Protein AF-A0AAE6JPS1-F1 (afdb_monomer_lite)

Secondary structure (DSSP, 8-state):
--PEEPTTGGGS---TTSPEEEEESTTTT-HHHHHHHHHHTT--TT---EEE-HHHHTT-SSEE-S-TT--EEEEEE-S---HHHHHHHHHHHHHH----EEEEE-TTS-EEEE-HHHHHHHHTT--------S------TTTHHHHHHHH--SEEEEETTTTEEEEEETTEEEEE-HHHHHHHHHHHHHHTT----HHHHHHHHHHHHHHSPBPPPP-TTEEE-SS-EEETTT--EE---GGG--S---SS----S----HHHHHHHHHHTTT-HHHHHHHHHHHHHHHTT-GGG---------TTSSHHHHHHHHHHHH-GGGEEE--GGGGG-HHHHGGGTT-SEEE-----S----THHHHHHHS-------HHHHHHHH---HHHHHT-BGGGEETTTTEEEE-GGGS-S-GGG---EEEEPPH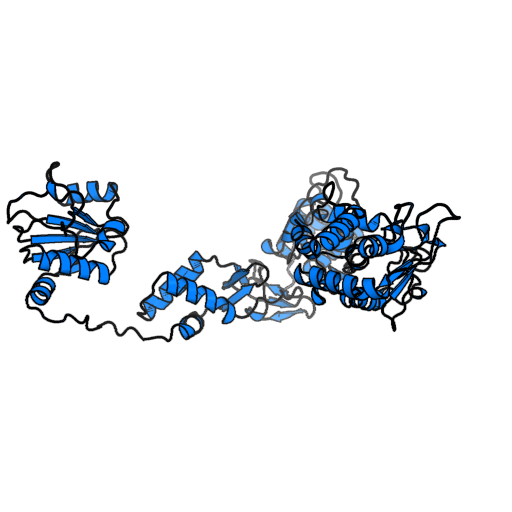HHHHHHHHHHHHHTTSSBTTB-SS-TTT-BPPTTHHHHHHIIIIITTT--HHHHHHHHHHHHHHTT--HHHHHHHTT-----TTTTTT-----HHHHHHHHHHHHHHHHHTT--HHHHHS--THHHHHHHHT--

Radius of gyration: 36.72 Å; chains: 1; bounding box: 72×90×92 Å

Organism: Haemophilus parahaemolyticus (NCBI:txid735)

Sequence (563 aa):
MSIQKAPFYEYQLKDPFDETFILAGTLAWNKLYHEMLSDCLSLDKTKKFIILGDEQLEKLPNLRIVRQEKRAAKVIQLGELSNIHISLICQSIATLSDVSTLVLLDDTLSIKENLSDYLKRIRDGQTIQFAEIEASVKFNEADVPKLFLEHSKEHYSYNKETKQFYCYEQAIWKPIDEYQLTSRLISFLKTVKAKYTKKQLDNYLSLLRYDVPLMQTSKRDLIGFSDIVIDRVTGEILEHSPDNWLFSVLPFPYQNKQQESPYFNRWLNFTCDNNENKKSVLLALLYMVLSNRYDWQLFIEITGEGATGKSVLTDICMQMVGLDNVISLNLNNLDNPKERYPIKDKLLIICPDQPSYKIIGSGLKAITGGDLIRVEPIFWSLLTAVRPAEVVSVEWSEIDWENCVWHIPKEKMKGRQNEKKPHTVPLCKQAIWVLEEMKKWNGTYPFVFAHSLRPDKEPMSSETVNNALKRNGYHGILTSHGIRSIIRTYLADIGIERNTAEKVLAHKIDDSLEATYNRHDYLKQRIPVMQRWGDYLEQCGLTHDKITHTKAHTILDCLNAFP

pLDDT: mean 79.1, std 15.32, range [32.72, 96.94]

InterPro domains:
  IPR002104 Integrase, catalytic domain [PF00589] (381-522)
  IPR002104 Integrase, catalytic domain [PS51898] (350-530)
  IPR011010 DNA breaking-rejoining enzyme, catalytic core [SSF56349] (378-530)
  IPR013762 Integrase-like, catalytic domain superfamily [G3DSA:1.10.443.10] (377-526)
  IPR014015 Helicase, superfamily 3, DNA virus [PS51206] (277-563)
  IPR014818 Bacteriophage/plasmid primase, P4, C-terminal [PF08706] (146-271)
  IPR014818 Bacteriophage/plasmid primase, P4, C-terminal [SM00885] (145-273)
  IPR027417 P-loop containing nucleoside triphosphate hydrolase [G3DSA:3.40.50.300] (254-376)
  IPR027417 P-loop containing nucleoside triphosphate hydrolase [SSF52540] (265-376)
  IPR050808 Phage Integrase [PTHR30629] (378-540)

Foldseek 3Di:
DPQAEFPCQVLDDLDQADEAEAEEDQCQPPVVLQVVVCVVVVPDPSDDHGGHH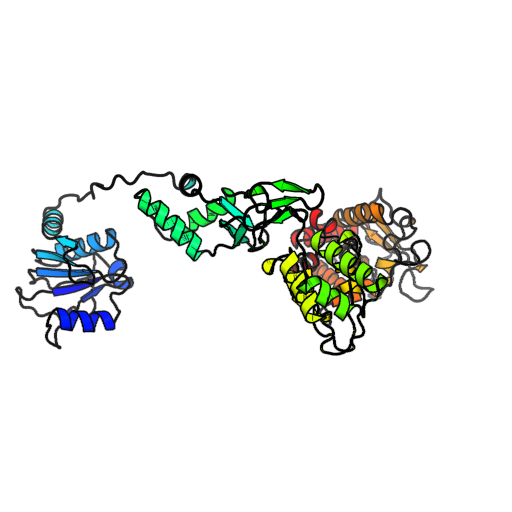PVNLVSFPSYQRHAASHAHYEYEYDYDDDPVSVLRPLLNCLVHHNHQWYFYAYSVRHTPDTCNVVSVCSNVVPPDDPPDPPPQPPDDLLCLLVVLCVPPPWAKAAEPVVRFIWICDLLATDTDDPVRVLVSSVVVCVVSVHDDDPVSSVVSVVSNNVVHHHQDAAPLQWAAASAWIARLVPRDTHHRDVVNNHHDHQPHDDDPDDDDDPVVVVLLCQLQVNDPVSSVVLVVVLSCLLRLVLVVLDDDDDDDDPPSCPVVSVVSSCNSRDVQLEDEDALVLLLALVSCPSNPNHSYYHHPDYDPDPRPVPSSCVRRVVDAPQLALLQVCLLQVEALQQSQAFFPVQADPVQQKGKACQVSDDDDNVPGDIAITHGAPLNVLLQVLLCVPLVVEGTSAADPVCRNPDTHDSCRNQVLCVSLVCVVNDGSNNSSVLQLVVCVVVPPDPVLSCLSNVHQDPPPVVNVPPPDSCPVVNNVVSNVSVVLLVVLQSDSVCSNPPDSCRVVSSVVPRD

Structure (mmCIF, N/CA/C/O backbone):
data_AF-A0AAE6JPS1-F1
#
_entry.id   AF-A0AAE6JPS1-F1
#
loop_
_atom_site.group_PDB
_atom_site.id
_atom_site.type_symbol
_atom_site.label_atom_id
_atom_site.label_alt_id
_atom_site.label_comp_id
_atom_site.label_asym_id
_atom_site.label_entity_id
_atom_site.label_seq_id
_atom_site.pdbx_PDB_ins_code
_atom_site.Cartn_x
_atom_site.Cartn_y
_atom_site.Cartn_z
_atom_site.occupancy
_atom_site.B_iso_or_equiv
_atom_site.auth_seq_id
_atom_site.auth_comp_id
_atom_site.auth_asym_id
_atom_site.auth_atom_id
_atom_site.pdbx_PDB_model_num
ATOM 1 N N . MET A 1 1 ? -22.493 -5.146 53.911 1.00 45.94 1 MET A N 1
ATOM 2 C CA . MET A 1 1 ? -21.142 -4.931 53.343 1.00 45.94 1 MET A CA 1
ATOM 3 C C . MET A 1 1 ? -20.560 -3.671 53.961 1.00 45.94 1 MET A C 1
ATOM 5 O O . MET A 1 1 ? -21.296 -2.706 54.113 1.00 45.94 1 MET A O 1
ATOM 9 N N . SER A 1 2 ? -19.288 -3.685 54.366 1.00 60.78 2 SER A N 1
ATOM 10 C CA . SER A 1 2 ? -18.596 -2.471 54.821 1.00 60.78 2 SER A CA 1
ATOM 11 C C . SER A 1 2 ? -18.518 -1.484 53.652 1.00 60.78 2 SER A C 1
ATOM 13 O O . SER A 1 2 ? -17.919 -1.811 52.629 1.00 60.78 2 SER A O 1
ATOM 15 N N . ILE A 1 3 ? -19.175 -0.326 53.759 1.00 76.81 3 ILE A N 1
ATOM 16 C CA . ILE A 1 3 ? -19.115 0.713 52.722 1.00 76.81 3 ILE A CA 1
ATOM 17 C C . ILE A 1 3 ? -17.704 1.307 52.739 1.00 76.81 3 ILE A C 1
ATOM 19 O O . ILE A 1 3 ? -17.244 1.790 53.778 1.00 76.81 3 ILE A O 1
ATOM 23 N N . GLN A 1 4 ? -17.016 1.259 51.597 1.00 87.25 4 GLN A N 1
ATOM 24 C CA . GLN A 1 4 ? -15.657 1.781 51.463 1.00 87.25 4 GLN A CA 1
ATOM 25 C C . GLN A 1 4 ? -15.647 3.312 51.579 1.00 87.25 4 GLN A C 1
ATOM 27 O O . GLN A 1 4 ? -16.636 3.981 51.278 1.00 87.25 4 GLN A O 1
ATOM 32 N N . LYS A 1 5 ? -14.526 3.878 52.032 1.00 91.19 5 LYS A N 1
ATOM 33 C CA . LYS A 1 5 ? -14.333 5.329 52.176 1.00 91.19 5 LYS A CA 1
ATOM 34 C C . LYS A 1 5 ? -13.462 5.849 51.037 1.00 91.19 5 LYS A C 1
ATOM 36 O O . LYS A 1 5 ? -12.501 5.184 50.655 1.00 91.19 5 LYS A O 1
ATOM 41 N N . ALA A 1 6 ? -13.800 7.023 50.509 1.00 91.50 6 ALA A N 1
ATOM 42 C CA . ALA A 1 6 ? -13.014 7.680 49.474 1.00 91.50 6 ALA A CA 1
ATOM 43 C C . ALA A 1 6 ? -11.614 8.075 49.994 1.00 91.50 6 ALA A C 1
ATOM 45 O O . ALA A 1 6 ? -11.424 8.247 51.207 1.00 91.50 6 ALA A O 1
ATOM 46 N N . PRO A 1 7 ? -10.624 8.249 49.099 1.00 91.50 7 PRO A N 1
ATOM 47 C CA . PRO A 1 7 ? -9.325 8.799 49.461 1.00 91.50 7 PRO A CA 1
ATOM 48 C C . PRO A 1 7 ? -9.466 10.101 50.254 1.00 91.50 7 PRO A C 1
ATOM 50 O O . PRO A 1 7 ? -10.277 10.964 49.924 1.00 91.50 7 PRO A O 1
ATOM 53 N N . PHE A 1 8 ? -8.671 10.219 51.316 1.00 90.62 8 PHE A N 1
ATOM 54 C CA . PHE A 1 8 ? -8.642 11.367 52.228 1.00 90.62 8 PHE A CA 1
ATOM 55 C C . PHE A 1 8 ? -9.935 11.654 53.013 1.00 90.62 8 PHE A C 1
ATOM 57 O O . PHE A 1 8 ? -10.022 12.670 53.704 1.00 90.62 8 PHE A O 1
ATOM 64 N N . TYR A 1 9 ? -10.901 10.730 53.006 1.00 90.31 9 TYR A N 1
ATOM 65 C CA . TYR A 1 9 ? -12.128 10.840 53.800 1.00 90.31 9 TYR A CA 1
ATOM 66 C C . TYR A 1 9 ? -11.861 11.028 55.298 1.00 90.31 9 TYR A C 1
ATOM 68 O O . TYR A 1 9 ? -12.497 11.855 55.950 1.00 90.31 9 TYR A O 1
ATOM 76 N N . GLU A 1 10 ? -10.894 10.298 55.863 1.00 86.81 10 GLU A N 1
ATOM 77 C CA . GLU A 1 10 ? -10.603 10.399 57.300 1.00 86.81 10 GLU A CA 1
ATOM 78 C C . GLU A 1 10 ? -10.023 11.751 57.712 1.00 86.81 10 GLU A C 1
ATOM 80 O O . GLU A 1 10 ? -10.207 12.161 58.856 1.00 86.81 10 GLU A O 1
ATOM 85 N N . TYR A 1 11 ? -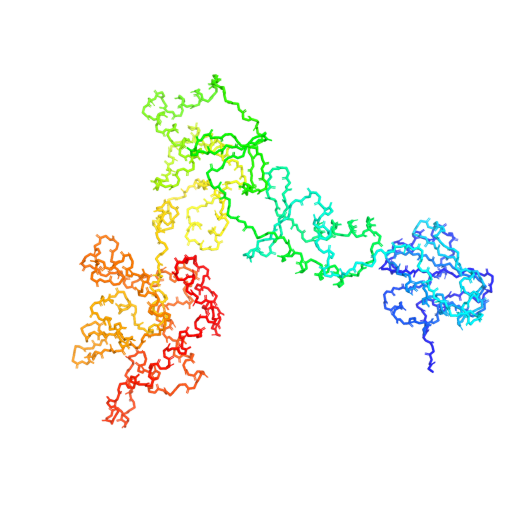9.410 12.467 56.768 1.00 85.56 11 TYR A N 1
ATOM 86 C CA . TYR A 1 11 ? -8.813 13.783 56.986 1.00 85.56 11 TYR A CA 1
ATOM 87 C C . TYR A 1 11 ? -9.847 14.918 56.950 1.00 85.56 11 TYR A C 1
ATOM 89 O O . TYR A 1 11 ? -9.502 16.056 57.254 1.00 85.56 11 TYR A O 1
ATOM 97 N N . GLN A 1 12 ? -11.111 14.635 56.605 1.00 87.75 12 GLN A N 1
ATOM 98 C CA . GLN A 1 12 ? -12.176 15.636 56.674 1.00 87.75 12 GLN A CA 1
ATOM 99 C C . GLN A 1 12 ? -12.542 15.934 58.129 1.00 87.75 12 GLN A C 1
ATOM 101 O O . GLN A 1 12 ? -12.731 15.008 58.927 1.00 87.75 12 GLN A O 1
ATOM 106 N N . LEU A 1 13 ? -12.707 17.216 58.459 1.00 83.88 13 LEU A N 1
ATOM 107 C CA . LEU A 1 13 ? -13.174 17.654 59.774 1.00 83.88 13 LEU A CA 1
ATOM 108 C C . LEU A 1 13 ? -14.601 17.162 60.041 1.00 83.88 13 LEU A C 1
ATOM 110 O O . LEU A 1 13 ? -15.398 16.998 59.120 1.00 83.88 13 LEU A O 1
ATOM 114 N N . LYS A 1 14 ? -14.939 16.945 61.315 1.00 83.44 14 LYS A N 1
ATOM 115 C CA . LYS A 1 14 ? -16.296 16.543 61.730 1.00 83.44 14 LYS A CA 1
ATOM 116 C C . LYS A 1 14 ? -17.272 17.716 61.863 1.00 83.44 14 LYS A C 1
ATOM 118 O O . LYS A 1 14 ? -18.458 17.472 62.034 1.00 83.44 14 LYS A O 1
ATOM 123 N N . ASP A 1 15 ? -16.787 18.958 61.803 1.00 84.31 15 ASP A N 1
ATOM 124 C CA . ASP A 1 15 ? -17.627 20.155 61.915 1.00 84.31 15 ASP A CA 1
ATOM 125 C C . ASP A 1 15 ? -18.685 20.182 60.786 1.00 84.31 15 ASP A C 1
ATOM 127 O O . ASP A 1 15 ? -18.293 20.174 59.610 1.00 84.31 15 ASP A O 1
ATOM 131 N N . PRO A 1 16 ? -19.996 20.203 61.109 1.00 81.19 16 PRO A N 1
ATOM 132 C CA . PRO A 1 16 ? -21.090 20.252 60.137 1.00 81.19 16 PRO A CA 1
ATOM 133 C C . PRO A 1 16 ? -21.062 21.444 59.176 1.00 81.19 16 PRO A C 1
ATOM 135 O O . PRO A 1 16 ? -21.596 21.336 58.067 1.00 81.19 16 PRO A O 1
ATOM 138 N N . PHE A 1 17 ? -20.482 22.570 59.605 1.00 79.88 17 PHE A N 1
ATOM 139 C CA . PHE A 1 17 ? -20.462 23.829 58.853 1.00 79.88 17 PHE A CA 1
ATOM 140 C C . PHE A 1 17 ? -19.215 23.994 57.981 1.00 79.88 17 PHE A C 1
ATOM 142 O O . PHE A 1 17 ? -19.187 24.857 57.108 1.00 79.88 17 PHE A O 1
ATOM 149 N N . ASP A 1 18 ? -18.202 23.152 58.178 1.00 83.88 18 ASP A N 1
ATOM 150 C CA . ASP A 1 18 ? -17.000 23.159 57.353 1.00 83.88 18 ASP A CA 1
ATOM 151 C C . ASP A 1 18 ? -17.274 22.522 55.976 1.00 83.88 18 ASP A C 1
ATOM 153 O O . ASP A 1 18 ? -17.757 21.390 55.878 1.00 83.88 18 ASP A O 1
ATOM 157 N N . GLU A 1 19 ? -16.947 23.241 54.903 1.00 82.19 19 GLU A N 1
ATOM 158 C CA . GLU A 1 19 ? -17.217 22.808 53.529 1.00 82.19 19 GLU A CA 1
ATOM 159 C C . GLU A 1 19 ? -16.304 21.649 53.105 1.00 82.19 19 GLU A C 1
ATOM 161 O O . GLU A 1 19 ? -15.078 21.729 53.231 1.00 82.19 19 GLU A O 1
ATOM 166 N N . THR A 1 20 ? -16.893 20.584 52.549 1.00 90.69 20 THR A N 1
ATOM 167 C CA . THR A 1 20 ? -16.130 19.467 51.962 1.00 90.69 20 THR A CA 1
ATOM 168 C C . THR A 1 20 ? -15.874 19.722 50.480 1.00 90.69 20 THR A C 1
ATOM 170 O O . THR A 1 20 ? -16.822 19.886 49.712 1.00 90.69 20 THR A O 1
ATOM 173 N N . PHE A 1 21 ? -14.607 19.709 50.068 1.00 93.00 21 PHE A N 1
ATOM 174 C CA . PHE A 1 21 ? -14.212 19.874 48.669 1.00 93.00 21 PHE A CA 1
ATOM 175 C C . PHE A 1 21 ? -13.863 18.523 48.043 1.00 93.00 21 PHE A C 1
ATOM 177 O O . PHE A 1 21 ? -13.052 17.763 48.580 1.00 93.00 21 PHE A O 1
ATOM 184 N N . ILE A 1 22 ? -14.479 18.237 46.899 1.00 95.75 22 ILE A N 1
ATOM 185 C CA . ILE A 1 22 ? -14.354 16.982 46.163 1.00 95.75 22 ILE A CA 1
ATOM 186 C C . ILE A 1 22 ? -13.792 17.302 44.781 1.00 95.75 22 ILE A C 1
ATOM 188 O O . ILE A 1 22 ? -14.417 18.037 44.029 1.00 95.75 22 ILE A O 1
ATOM 192 N N . LEU A 1 23 ? -12.642 16.740 44.428 1.00 96.12 23 LEU A N 1
ATOM 193 C CA . LEU A 1 23 ? -12.080 16.823 43.081 1.00 96.12 23 LEU A CA 1
ATOM 194 C C . LEU A 1 23 ? -12.530 15.598 42.291 1.00 96.12 23 LEU A C 1
ATOM 196 O O . LEU A 1 23 ? -12.282 14.473 42.728 1.00 96.12 23 LEU A O 1
ATOM 200 N N . ALA A 1 24 ? -13.186 15.801 41.151 1.00 91.69 24 ALA A N 1
ATOM 201 C CA . ALA A 1 24 ? -13.742 14.713 40.351 1.00 91.69 24 ALA A CA 1
ATOM 202 C C . ALA A 1 24 ? -13.441 14.884 38.857 1.00 91.69 24 ALA A C 1
ATOM 204 O O . ALA A 1 24 ? -13.602 15.973 38.310 1.00 91.69 24 ALA A O 1
ATOM 205 N N . GLY A 1 25 ? -13.043 13.796 38.197 1.00 87.75 25 GLY A N 1
ATOM 206 C CA . GLY A 1 25 ? -12.759 13.760 36.758 1.00 87.75 25 GLY A CA 1
ATOM 207 C C . GLY A 1 25 ? -11.381 13.189 36.423 1.00 87.75 25 GLY A C 1
ATOM 208 O O . GLY A 1 25 ? -10.614 12.816 37.314 1.00 87.75 25 GLY A O 1
ATOM 209 N N . THR A 1 26 ? -11.059 13.122 35.130 1.00 85.06 26 THR A N 1
ATOM 210 C CA . THR A 1 26 ? -9.831 12.474 34.624 1.00 85.06 26 THR A CA 1
ATOM 211 C C . THR A 1 26 ? -8.534 13.080 35.171 1.00 85.06 26 THR A C 1
ATOM 213 O O . THR A 1 26 ? -7.508 12.404 35.230 1.00 85.06 26 THR A O 1
ATOM 216 N N . LEU A 1 27 ? -8.565 14.338 35.622 1.00 88.50 27 LEU A N 1
ATOM 217 C CA . LEU A 1 27 ? -7.414 15.036 36.201 1.00 88.50 27 LEU A CA 1
ATOM 218 C C . LEU A 1 27 ? -7.485 15.161 37.731 1.00 88.50 27 LEU A C 1
ATOM 220 O O . LEU A 1 27 ? -6.661 15.856 38.325 1.00 88.50 27 LEU A O 1
ATOM 224 N N . ALA A 1 28 ? -8.412 14.468 38.402 1.00 90.00 28 ALA A N 1
ATOM 225 C CA . ALA A 1 28 ? -8.626 14.594 39.846 1.00 90.00 28 ALA A CA 1
ATOM 226 C C . ALA A 1 28 ? -7.395 14.243 40.702 1.00 90.00 28 ALA A C 1
ATOM 228 O O . ALA A 1 28 ? -7.261 14.761 41.807 1.00 90.00 28 ALA A O 1
ATOM 229 N N . TRP A 1 29 ? -6.473 13.407 40.209 1.00 90.62 29 TRP A N 1
ATOM 230 C CA . TRP A 1 29 ? -5.228 13.036 40.904 1.00 90.62 29 TRP A CA 1
ATOM 231 C C . TRP A 1 29 ? -4.037 13.967 40.612 1.00 90.62 29 TRP A C 1
ATOM 233 O O . TRP A 1 29 ? -2.948 13.763 41.154 1.00 90.62 29 TRP A O 1
ATOM 243 N N . ASN A 1 30 ? -4.208 14.984 39.763 1.00 89.62 30 ASN A N 1
ATOM 244 C CA . ASN A 1 30 ? -3.116 15.862 39.360 1.00 89.62 30 ASN A CA 1
ATOM 245 C C . ASN A 1 30 ? -2.729 16.841 40.485 1.00 89.62 30 ASN A C 1
ATOM 247 O O . ASN A 1 30 ? -3.489 17.739 40.843 1.00 89.62 30 ASN A O 1
ATOM 251 N N . LYS A 1 31 ? -1.501 16.689 40.996 1.00 87.06 31 LYS A N 1
ATOM 252 C CA . LYS A 1 31 ? -0.963 17.468 42.123 1.00 87.06 31 LYS A CA 1
ATOM 253 C C . LYS A 1 31 ? -0.882 18.973 41.858 1.00 87.06 31 LYS A C 1
ATOM 255 O O . LYS A 1 31 ? -1.088 19.741 42.790 1.00 87.06 31 LYS A O 1
ATOM 260 N N . LEU A 1 32 ? -0.627 19.392 40.615 1.00 84.62 32 LEU A N 1
ATOM 261 C CA . LEU A 1 32 ? -0.505 20.813 40.272 1.00 84.62 32 LEU A CA 1
ATOM 262 C C . LEU A 1 32 ? -1.833 21.546 40.505 1.00 84.62 32 LEU A C 1
ATOM 264 O O . LEU A 1 32 ? -1.859 22.612 41.111 1.00 84.62 32 LEU A O 1
ATOM 268 N N . TYR A 1 33 ? -2.948 20.926 40.104 1.00 85.12 33 TYR A N 1
ATOM 269 C CA . TYR A 1 33 ? -4.281 21.470 40.368 1.00 85.12 33 TYR A CA 1
ATOM 270 C C . TYR A 1 33 ? -4.609 21.492 41.862 1.00 85.12 33 TYR A C 1
ATOM 272 O O . TYR A 1 33 ? -5.302 22.395 42.315 1.00 85.12 33 TYR A O 1
ATOM 280 N N . HIS A 1 34 ? -4.111 20.538 42.654 1.00 88.88 34 HIS A N 1
ATOM 281 C CA . HIS A 1 34 ? -4.352 20.536 44.103 1.00 88.88 34 HIS A CA 1
ATOM 282 C C . HIS A 1 34 ? -3.669 21.711 44.792 1.00 88.88 34 HIS A C 1
ATOM 284 O O . HIS A 1 34 ? -4.266 22.315 45.680 1.00 88.88 34 HIS A O 1
ATOM 290 N N . GLU A 1 35 ? -2.432 22.018 44.399 1.00 84.88 35 GLU A N 1
ATOM 291 C CA . GLU A 1 35 ? -1.675 23.159 44.924 1.00 84.88 35 GLU A CA 1
ATOM 292 C C . GLU A 1 35 ? -2.354 24.475 44.534 1.00 84.88 35 GLU A C 1
ATOM 294 O O . GLU A 1 35 ? -2.730 25.246 45.415 1.00 84.88 35 GLU A O 1
ATOM 299 N N . MET A 1 36 ? -2.652 24.661 43.243 1.00 86.00 36 MET A N 1
ATOM 300 C CA . MET A 1 36 ? -3.354 25.848 42.746 1.00 86.00 36 MET A CA 1
ATOM 301 C C . MET A 1 36 ? -4.713 26.062 43.428 1.00 86.00 36 MET A C 1
ATOM 303 O O . MET A 1 36 ? -5.019 27.167 43.867 1.00 86.00 36 MET A O 1
ATOM 307 N N . LEU A 1 37 ? -5.534 25.014 43.554 1.00 87.75 37 LEU A N 1
ATOM 308 C CA . LEU A 1 37 ? -6.853 25.131 44.178 1.00 87.75 37 LEU A CA 1
ATOM 309 C C . LEU A 1 37 ? -6.766 25.368 45.686 1.00 87.75 37 LEU A C 1
ATOM 311 O O . LEU A 1 37 ? -7.611 26.077 46.227 1.00 87.75 37 LEU A O 1
ATOM 315 N N . SER A 1 38 ? -5.765 24.799 46.367 1.00 86.31 38 SER A N 1
ATOM 316 C CA . SER A 1 38 ? -5.533 25.072 47.794 1.00 86.31 38 SER A CA 1
ATOM 317 C C . SER A 1 38 ? -5.220 26.548 48.026 1.00 86.31 38 SER A C 1
ATOM 319 O O . SER A 1 38 ? -5.774 27.139 48.953 1.00 86.31 38 SER A O 1
ATOM 321 N N . ASP A 1 39 ? -4.403 27.141 47.151 1.00 83.94 39 ASP A N 1
ATOM 322 C CA . ASP A 1 39 ? -4.053 28.561 47.196 1.00 83.94 39 ASP A CA 1
ATOM 323 C C . ASP A 1 39 ? -5.268 29.446 46.866 1.00 83.94 39 ASP A C 1
ATOM 325 O O . ASP A 1 39 ? -5.604 30.349 47.634 1.00 83.94 39 ASP A O 1
ATOM 329 N N . CYS A 1 40 ? -5.995 29.150 45.780 1.00 83.38 40 CYS A N 1
ATOM 330 C CA . CYS A 1 40 ? -7.189 29.906 45.380 1.00 83.38 40 CYS A CA 1
ATOM 331 C C . CYS A 1 40 ? -8.308 29.870 46.432 1.00 83.38 40 CYS A C 1
ATOM 333 O O . CYS A 1 40 ? -9.006 30.863 46.623 1.00 83.38 40 CYS A O 1
ATOM 335 N N . LEU A 1 41 ? -8.484 28.739 47.118 1.00 83.81 41 LEU A N 1
ATOM 336 C CA . LEU A 1 41 ? -9.489 28.572 48.171 1.00 83.81 41 LEU A CA 1
ATOM 337 C C . LEU A 1 41 ? -8.978 28.987 49.560 1.00 83.81 41 LEU A C 1
ATOM 339 O O . LEU A 1 41 ? -9.741 28.910 50.522 1.00 83.81 41 LEU A O 1
ATOM 343 N N . SER A 1 42 ? -7.715 29.422 49.673 1.00 82.62 42 SER A N 1
ATOM 344 C CA . SER A 1 42 ? -7.065 29.797 50.938 1.00 82.62 42 SER A CA 1
ATOM 345 C C . SER A 1 42 ? -7.218 28.725 52.027 1.00 82.62 42 SER A C 1
ATOM 347 O O . SER A 1 42 ? -7.538 29.026 53.177 1.00 82.62 42 SER A O 1
ATOM 349 N N . LEU A 1 43 ? -7.042 27.451 51.657 1.00 81.31 43 LEU A N 1
ATOM 350 C CA . LEU A 1 43 ? -7.221 26.328 52.579 1.00 81.31 43 LEU A CA 1
ATOM 351 C C . LEU A 1 43 ? -6.004 26.156 53.495 1.00 81.31 43 LEU A C 1
ATOM 353 O O . LEU A 1 43 ? -4.857 26.204 53.051 1.00 81.31 43 LEU A O 1
ATOM 357 N N . ASP A 1 44 ? -6.252 25.856 54.772 1.00 74.50 44 ASP A N 1
ATOM 358 C CA . ASP A 1 44 ? -5.193 25.458 55.699 1.00 74.50 44 ASP A CA 1
ATOM 359 C C . ASP A 1 44 ? -4.461 24.205 55.195 1.00 74.50 44 ASP A C 1
ATOM 361 O O . ASP A 1 44 ? -5.080 23.253 54.714 1.00 74.50 44 ASP A O 1
ATOM 365 N N . LYS A 1 45 ? -3.135 24.146 55.392 1.00 66.38 45 LYS A N 1
ATOM 366 C CA . LYS A 1 45 ? -2.262 23.044 54.917 1.00 66.38 45 LYS A CA 1
ATOM 367 C C . LYS A 1 45 ? -2.665 21.645 55.413 1.00 66.38 45 LYS A C 1
ATOM 369 O O . LYS A 1 45 ? -2.179 20.635 54.899 1.00 66.38 45 LYS A O 1
ATOM 374 N N . THR A 1 46 ? -3.514 21.576 56.432 1.00 68.25 46 THR A N 1
ATOM 375 C CA . THR A 1 46 ? -4.041 20.343 57.024 1.00 68.25 46 THR A CA 1
ATOM 376 C C . THR A 1 46 ? -5.289 19.820 56.309 1.00 68.25 46 THR A C 1
ATOM 378 O O . THR A 1 46 ? -5.580 18.627 56.414 1.00 68.25 46 THR A O 1
ATOM 381 N N . LYS A 1 47 ? -6.008 20.663 55.557 1.00 77.62 47 LYS A N 1
ATOM 382 C CA . LYS A 1 47 ? -7.236 20.284 54.857 1.00 77.62 47 LYS A CA 1
ATOM 383 C C . LYS A 1 47 ? -6.897 19.586 53.540 1.00 77.62 47 LYS A C 1
ATOM 385 O O . LYS A 1 47 ? -6.102 20.070 52.740 1.00 77.62 47 LYS A O 1
ATOM 390 N N . LYS A 1 48 ? -7.472 18.401 53.328 1.00 87.06 48 LYS A N 1
ATOM 391 C CA . LYS A 1 48 ? -7.260 17.586 52.121 1.00 87.06 48 LYS A CA 1
ATOM 392 C C . LYS A 1 48 ? -8.529 17.537 51.287 1.00 87.06 48 LYS A C 1
ATOM 394 O O . LYS A 1 48 ? -9.622 17.461 51.840 1.00 87.06 48 LYS A O 1
ATOM 399 N N . PHE A 1 49 ? -8.378 17.530 49.969 1.00 92.50 49 PHE A N 1
ATOM 400 C CA . PHE A 1 49 ? -9.485 17.266 49.059 1.00 92.50 49 PHE A CA 1
ATOM 401 C C . PHE A 1 49 ? -9.876 15.790 49.087 1.00 92.50 49 PHE A C 1
ATOM 403 O O . PHE A 1 49 ? -9.012 14.916 49.179 1.00 92.50 49 PHE A O 1
ATOM 410 N N . ILE A 1 50 ? -11.169 15.512 48.942 1.00 95.06 50 ILE A N 1
ATOM 411 C CA . ILE A 1 50 ? -11.622 14.177 48.552 1.00 95.06 50 ILE A CA 1
ATOM 412 C C . ILE A 1 50 ? -11.348 14.004 47.065 1.00 95.06 50 ILE A C 1
ATOM 414 O O . ILE A 1 50 ? -11.678 14.889 46.281 1.00 95.06 50 ILE A O 1
ATOM 418 N N . ILE A 1 51 ? -10.765 12.876 46.671 1.00 94.50 51 ILE A N 1
ATOM 419 C CA . ILE A 1 51 ? -10.393 12.635 45.274 1.00 94.50 51 ILE A CA 1
ATOM 420 C C . ILE A 1 51 ? -11.244 11.519 44.685 1.00 94.50 51 ILE A C 1
ATOM 422 O O . ILE A 1 51 ? -11.284 10.410 45.222 1.00 94.50 51 ILE A O 1
ATOM 426 N N . LEU A 1 52 ? -11.888 11.822 43.561 1.00 93.75 52 LEU A N 1
ATOM 427 C CA . LEU A 1 52 ? -12.674 10.901 42.753 1.00 93.75 52 LEU A CA 1
ATOM 428 C C . LEU A 1 52 ? -12.093 10.821 41.333 1.00 93.75 52 LEU A C 1
ATOM 430 O O . LEU A 1 52 ? -12.571 11.487 40.414 1.00 93.75 52 LEU A O 1
ATOM 434 N N . GLY A 1 53 ? -11.041 10.016 41.168 1.00 87.38 53 GLY A N 1
ATOM 435 C CA . GLY A 1 53 ? -10.566 9.604 39.844 1.00 87.38 53 GLY A CA 1
ATOM 436 C C . GLY A 1 53 ? -11.371 8.421 39.301 1.00 87.38 53 GLY A C 1
ATOM 437 O O . GLY A 1 53 ? -12.290 7.938 39.964 1.00 87.38 53 GLY A O 1
ATOM 438 N N . ASP A 1 54 ? -10.993 7.923 38.125 1.00 85.88 54 ASP A N 1
ATOM 439 C CA . ASP A 1 54 ? -11.732 6.876 37.399 1.00 85.88 54 ASP A CA 1
ATOM 440 C C . ASP A 1 54 ? -12.069 5.656 38.279 1.00 85.88 54 ASP A C 1
ATOM 442 O O . ASP A 1 54 ? -13.231 5.271 38.399 1.00 85.88 54 ASP A O 1
ATOM 446 N N . GLU A 1 55 ? -11.088 5.132 39.023 1.00 83.19 55 GLU A N 1
ATOM 447 C CA . GLU A 1 55 ? -11.273 3.971 39.910 1.00 83.19 55 GLU A CA 1
ATOM 448 C C . GLU A 1 55 ? -12.253 4.237 41.074 1.00 83.19 55 GLU A C 1
ATOM 450 O O . GLU A 1 55 ? -12.901 3.326 41.588 1.00 83.19 55 GLU A O 1
ATOM 455 N N . GLN A 1 56 ? -12.352 5.482 41.548 1.00 88.50 56 GLN A N 1
ATOM 456 C CA . GLN A 1 56 ? -13.280 5.850 42.621 1.00 88.50 56 GLN A CA 1
ATOM 457 C C . GLN A 1 56 ? -14.686 6.108 42.079 1.00 88.50 56 GLN A C 1
ATOM 459 O O . GLN A 1 56 ? -15.660 5.784 42.758 1.00 88.50 56 GLN A O 1
ATOM 464 N N . LEU A 1 57 ? -14.791 6.665 40.869 1.00 83.31 57 LEU A N 1
ATOM 465 C CA . LEU A 1 57 ? -16.064 6.922 40.200 1.00 83.31 57 LEU A CA 1
ATOM 466 C C . LEU A 1 57 ? -16.805 5.616 39.883 1.00 83.31 57 LEU A C 1
ATOM 468 O O . LEU A 1 57 ? -18.015 5.550 40.089 1.00 83.31 57 LEU A O 1
ATOM 472 N N . GLU A 1 58 ? -16.088 4.555 39.505 1.00 82.12 58 GLU A N 1
ATOM 473 C CA . GLU A 1 58 ? -16.660 3.214 39.291 1.00 82.12 58 GLU A CA 1
ATOM 474 C C . GLU A 1 58 ? -17.237 2.577 40.566 1.00 82.12 58 GLU A C 1
ATOM 476 O O . GLU A 1 58 ? -18.132 1.735 40.503 1.00 82.12 58 GLU A O 1
ATOM 481 N N . LYS A 1 59 ? -16.747 2.979 41.746 1.00 80.44 59 LYS A N 1
ATOM 482 C CA . LYS A 1 59 ? -17.195 2.443 43.045 1.00 80.44 59 LYS A CA 1
ATOM 483 C C . LYS A 1 59 ? -18.448 3.142 43.576 1.00 80.44 59 LYS A C 1
ATOM 485 O O . LYS A 1 59 ? -18.971 2.757 44.627 1.00 80.44 59 LYS A O 1
ATOM 490 N N . LEU A 1 60 ? -18.942 4.165 42.880 1.00 81.12 60 LEU A N 1
ATOM 491 C CA . LEU A 1 60 ? -20.175 4.858 43.232 1.00 81.12 60 LEU A CA 1
ATOM 492 C C . LEU A 1 60 ? -21.417 4.056 42.805 1.00 81.12 60 LEU A C 1
ATOM 494 O O . LEU A 1 60 ? -21.370 3.314 41.830 1.00 81.12 60 LEU A O 1
ATOM 498 N N . PRO A 1 61 ? -22.542 4.167 43.536 1.00 77.62 61 PRO A N 1
ATOM 499 C CA . PRO A 1 61 ? -22.778 5.051 44.683 1.00 77.62 61 PRO A CA 1
ATOM 500 C C . PRO A 1 61 ? -22.271 4.482 46.023 1.00 77.62 61 PRO A C 1
ATOM 502 O O . PRO A 1 61 ? -22.370 5.143 47.053 1.00 77.62 61 PRO A O 1
ATOM 505 N N . ASN A 1 62 ? -21.689 3.279 46.026 1.00 82.12 62 ASN A N 1
ATOM 506 C CA . ASN A 1 62 ? -21.301 2.520 47.223 1.00 82.12 62 ASN A CA 1
ATOM 507 C C . ASN A 1 62 ? -19.948 2.944 47.837 1.00 82.12 62 ASN A C 1
ATOM 509 O O . ASN A 1 62 ? -19.227 2.123 48.411 1.00 82.12 62 ASN A O 1
ATOM 513 N N . LEU A 1 63 ? -19.613 4.232 47.755 1.00 86.88 63 LEU A N 1
ATOM 514 C CA . LEU A 1 63 ? -18.396 4.828 48.304 1.00 86.88 63 LEU A CA 1
ATOM 515 C C . LEU A 1 63 ? -18.777 6.034 49.165 1.00 86.88 63 LEU A C 1
ATOM 517 O O . LEU A 1 63 ? -19.501 6.912 48.704 1.00 86.88 63 LEU A O 1
ATOM 521 N N . ARG A 1 64 ? -18.283 6.109 50.405 1.00 89.06 64 ARG A N 1
ATOM 522 C CA . ARG A 1 64 ? -18.469 7.282 51.274 1.00 89.06 64 ARG A CA 1
ATOM 523 C C . ARG A 1 64 ? -17.519 8.396 50.859 1.00 89.06 64 ARG A C 1
ATOM 525 O O . ARG A 1 64 ? -16.315 8.297 51.097 1.00 89.06 64 ARG A O 1
ATOM 532 N N . ILE A 1 65 ? -18.078 9.448 50.266 1.00 93.25 65 ILE A N 1
ATOM 533 C CA . ILE A 1 65 ? -17.333 10.616 49.776 1.00 93.25 65 ILE A CA 1
ATOM 534 C C . ILE A 1 65 ? -17.337 11.748 50.811 1.00 93.25 65 ILE A C 1
ATOM 536 O O . ILE A 1 65 ? -16.323 12.407 51.005 1.00 93.25 65 ILE A O 1
ATOM 540 N N . VAL A 1 66 ? -18.456 11.951 51.510 1.00 91.81 66 VAL A N 1
ATOM 541 C CA . VAL A 1 66 ? -18.647 13.051 52.467 1.00 91.81 66 VAL A CA 1
ATOM 542 C C . VAL A 1 66 ? -19.044 12.491 53.831 1.00 91.81 66 VAL A C 1
ATOM 544 O O . VAL A 1 66 ? -19.773 11.500 53.899 1.00 91.81 66 VAL A O 1
ATOM 547 N N . ARG A 1 67 ? -18.544 13.094 54.921 1.00 88.25 67 ARG A N 1
ATOM 548 C CA . ARG A 1 67 ? -18.949 12.728 56.288 1.00 88.25 67 ARG A CA 1
ATOM 549 C C . ARG A 1 67 ? -20.442 12.983 56.491 1.00 88.25 67 ARG A C 1
ATOM 551 O O . ARG A 1 67 ? -20.983 13.937 55.938 1.00 88.25 67 ARG A O 1
ATOM 558 N N . GLN A 1 68 ? -21.094 12.129 57.278 1.00 88.12 68 GLN A N 1
ATOM 559 C CA . GLN A 1 68 ? -22.548 12.145 57.414 1.00 88.12 68 GLN A CA 1
ATOM 560 C C . GLN A 1 68 ? -23.054 13.492 57.941 1.00 88.12 68 GLN A C 1
ATOM 562 O O . GLN A 1 68 ? -24.022 14.023 57.420 1.00 88.12 68 GLN A O 1
ATOM 567 N N . GLU A 1 69 ? -22.328 14.079 58.890 1.00 88.44 69 GLU A N 1
ATOM 568 C CA . GLU A 1 69 ? -22.702 15.289 59.621 1.00 88.44 69 GLU A CA 1
ATOM 569 C C . GLU A 1 69 ? -22.574 16.586 58.795 1.00 88.44 69 GLU A C 1
ATOM 571 O O . GLU A 1 69 ? -22.978 17.655 59.253 1.00 88.44 69 GLU A O 1
ATOM 576 N N . LYS A 1 70 ? -21.986 16.524 57.593 1.00 89.38 70 LYS A N 1
ATOM 577 C CA . LYS A 1 70 ? -21.719 17.696 56.748 1.00 89.38 70 LYS A CA 1
ATOM 578 C C . LYS A 1 70 ? -22.990 18.221 56.098 1.00 89.38 70 LYS A C 1
ATOM 580 O O . LYS A 1 70 ? -23.753 17.456 55.520 1.00 89.38 70 LYS A O 1
ATOM 585 N N . ARG A 1 71 ? -23.158 19.548 56.094 1.00 88.75 71 ARG A N 1
ATOM 586 C CA . ARG A 1 71 ? -24.316 20.215 55.470 1.00 88.75 71 ARG A CA 1
ATOM 587 C C . ARG A 1 71 ? -24.045 20.767 54.071 1.00 88.75 71 ARG A C 1
ATOM 589 O O . ARG A 1 71 ? -24.988 20.939 53.300 1.00 88.75 71 ARG A O 1
ATOM 596 N N . ALA A 1 72 ? -22.780 21.007 53.728 1.00 90.38 72 ALA A N 1
ATOM 597 C CA . ALA A 1 72 ? -22.383 21.561 52.437 1.00 90.38 72 ALA A CA 1
ATOM 598 C C . ALA A 1 72 ? -21.180 20.824 51.831 1.00 90.38 72 ALA A C 1
ATOM 600 O O . ALA A 1 72 ? -20.227 20.467 52.532 1.00 90.38 72 ALA A O 1
ATOM 601 N N . ALA A 1 73 ? -21.215 20.635 50.513 1.00 93.44 73 ALA A N 1
ATOM 602 C CA . ALA A 1 73 ? -20.094 20.119 49.739 1.00 93.44 73 ALA A CA 1
ATOM 603 C C . ALA A 1 73 ? -19.983 20.822 48.379 1.00 93.44 73 ALA A C 1
ATOM 605 O O . ALA A 1 73 ? -20.969 21.305 47.821 1.00 93.44 73 ALA A O 1
ATOM 606 N N . LYS A 1 74 ? -18.766 20.870 47.838 1.00 94.69 74 LYS A N 1
ATOM 607 C CA . LYS A 1 74 ? -18.460 21.422 46.515 1.00 94.69 74 LYS A CA 1
ATOM 608 C C . LYS A 1 74 ? -17.710 20.374 45.706 1.00 94.69 74 LYS A C 1
ATOM 610 O O . LYS A 1 74 ? -16.716 19.827 46.181 1.00 94.69 74 LYS A O 1
ATOM 615 N N . VAL A 1 75 ? -18.190 20.098 44.499 1.00 95.62 75 VAL A N 1
ATOM 616 C CA . VAL A 1 75 ? -17.517 19.225 43.533 1.00 95.62 75 VAL A CA 1
ATOM 617 C C . VAL A 1 75 ? -16.811 20.119 42.528 1.00 95.62 75 VAL A C 1
ATOM 619 O O . VAL A 1 75 ? -17.455 20.952 41.907 1.00 95.62 75 VAL A O 1
ATOM 622 N N . ILE A 1 76 ? -15.503 19.963 42.374 1.00 94.50 76 ILE A N 1
ATOM 623 C CA . ILE A 1 76 ? -14.689 20.678 41.395 1.00 94.50 76 ILE A CA 1
ATOM 624 C C . ILE A 1 76 ? -14.360 19.687 40.285 1.00 94.50 76 ILE A C 1
ATOM 626 O O . ILE A 1 76 ? -13.710 18.662 40.522 1.00 94.50 76 ILE A O 1
ATOM 630 N N . GLN A 1 77 ? -14.845 19.980 39.084 1.00 92.31 77 GLN A N 1
ATOM 631 C CA . GLN A 1 77 ? -14.581 19.173 37.908 1.00 92.31 77 GLN A CA 1
ATOM 632 C C . GLN A 1 77 ? -13.168 19.457 37.388 1.00 92.31 77 GLN A C 1
ATOM 634 O O . GLN A 1 77 ? -12.887 20.563 36.938 1.00 92.31 77 GLN A O 1
ATOM 639 N N . LEU A 1 78 ? -12.309 18.436 37.388 1.00 83.75 78 LEU A N 1
ATOM 640 C CA . LEU A 1 78 ? -10.963 18.496 36.817 1.00 83.75 78 LEU A CA 1
ATOM 641 C C . LEU A 1 78 ? -10.855 17.528 35.636 1.00 83.75 78 LEU A C 1
ATOM 643 O O . LEU A 1 78 ? -10.846 16.308 35.813 1.00 83.75 78 LEU A O 1
ATOM 647 N N . GLY A 1 79 ? -10.751 18.078 34.426 1.00 83.56 79 GLY A N 1
ATOM 648 C CA . GLY A 1 79 ? -10.791 17.302 33.187 1.00 83.56 79 GLY A CA 1
ATOM 649 C C . GLY A 1 79 ? -12.209 16.850 32.818 1.00 83.56 79 GLY A C 1
ATOM 650 O O . GLY A 1 79 ? -13.198 17.558 33.040 1.00 83.56 79 GLY A O 1
ATOM 651 N N . GLU A 1 80 ? -12.327 15.663 32.227 1.00 81.38 80 GLU A N 1
ATOM 652 C CA . GLU A 1 80 ? -13.620 15.131 31.794 1.00 81.38 80 GLU A CA 1
ATOM 653 C C . GLU A 1 80 ? -14.367 14.471 32.964 1.00 81.38 80 GLU A C 1
ATOM 655 O O . GLU A 1 80 ? -13.812 13.650 33.694 1.00 81.38 80 GLU A O 1
ATOM 660 N N . LEU A 1 81 ? -15.646 14.821 33.135 1.00 82.38 81 LEU A N 1
ATOM 661 C CA . LEU A 1 81 ? -16.560 14.219 34.108 1.00 82.38 81 LEU A CA 1
ATOM 662 C C . LEU A 1 81 ? -17.945 14.095 33.463 1.00 82.38 81 LEU A C 1
ATOM 664 O O . LEU A 1 81 ? -18.522 15.089 33.027 1.00 82.38 81 LEU A O 1
ATOM 668 N N . SER A 1 82 ? -18.465 12.870 33.367 1.00 77.12 82 SER A N 1
ATOM 669 C CA . SER A 1 82 ? -19.743 12.597 32.702 1.00 77.12 82 SER A CA 1
ATOM 670 C C . SER A 1 82 ? -20.947 12.921 33.598 1.00 77.12 82 SER A C 1
ATOM 672 O O . SER A 1 82 ? -20.870 12.829 34.825 1.00 77.12 82 SER A O 1
ATOM 674 N N . ASN A 1 83 ? -22.107 13.196 32.993 1.00 73.00 83 ASN A N 1
ATOM 675 C CA . ASN A 1 83 ? -23.359 13.415 33.734 1.00 73.00 83 ASN A CA 1
ATOM 676 C C . ASN A 1 83 ? -23.797 12.185 34.548 1.00 73.00 83 ASN A C 1
ATOM 678 O O . ASN A 1 83 ? -24.430 12.325 35.594 1.00 73.00 83 ASN A O 1
ATOM 682 N N . ILE A 1 84 ? -23.426 10.975 34.111 1.00 71.25 84 ILE A N 1
ATOM 683 C CA . ILE A 1 84 ? -23.665 9.741 34.873 1.00 71.25 84 ILE A CA 1
ATOM 684 C C . ILE A 1 84 ? -22.834 9.763 36.158 1.00 71.25 84 ILE A C 1
ATOM 686 O O . ILE A 1 84 ? -23.365 9.504 37.235 1.00 71.25 84 ILE A O 1
ATOM 690 N N . HIS A 1 85 ? -21.556 10.138 36.073 1.00 82.56 85 HIS A N 1
ATOM 691 C CA . HIS A 1 85 ? -20.699 10.263 37.251 1.00 82.56 85 HIS A CA 1
ATOM 692 C C . HIS A 1 85 ? -21.207 11.341 38.214 1.00 82.56 85 HIS A C 1
ATOM 694 O O . HIS A 1 85 ? -21.272 11.086 39.413 1.00 82.56 85 HIS A O 1
ATOM 700 N N . ILE A 1 86 ? -21.658 12.495 37.710 1.00 84.44 86 ILE A N 1
ATOM 701 C CA . ILE A 1 86 ? -22.291 13.539 38.538 1.00 84.44 86 ILE A CA 1
ATOM 702 C C . ILE A 1 86 ? -23.523 12.974 39.262 1.00 84.44 86 ILE A C 1
ATOM 704 O O . ILE A 1 86 ? -23.668 13.144 40.472 1.00 84.44 86 ILE A O 1
ATOM 708 N N . SER A 1 87 ? -24.360 12.213 38.553 1.00 80.69 87 SER A N 1
ATOM 709 C CA . SER A 1 87 ? -25.545 11.565 39.127 1.00 80.69 87 SER A CA 1
ATOM 710 C C . SER A 1 87 ? -25.193 10.583 40.242 1.00 80.69 87 SER A C 1
ATOM 712 O O . SER A 1 87 ? -25.827 10.598 41.295 1.00 80.69 87 SER A O 1
ATOM 714 N N . LEU A 1 88 ? -24.168 9.753 40.033 1.00 81.69 88 LEU A N 1
ATOM 715 C CA . LEU A 1 88 ? -23.695 8.771 41.009 1.00 81.69 88 LEU A CA 1
ATOM 716 C C . LEU A 1 88 ? -23.054 9.432 42.239 1.00 81.69 88 LEU A C 1
ATOM 718 O O . LEU A 1 88 ? -23.247 8.954 43.359 1.00 81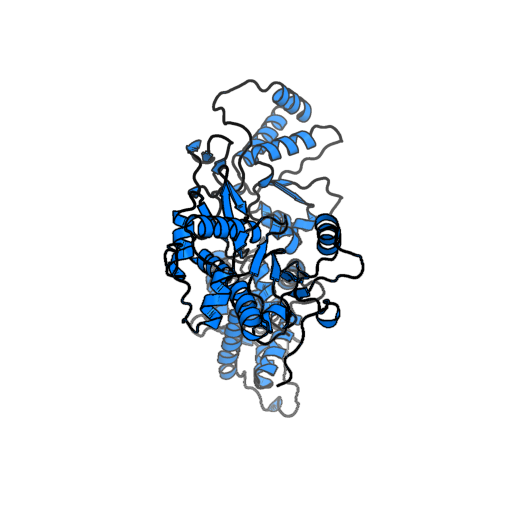.69 88 LEU A O 1
ATOM 722 N N . ILE A 1 89 ? -22.342 10.551 42.056 1.00 90.25 89 ILE A N 1
ATOM 723 C CA . ILE A 1 89 ? -21.824 11.379 43.156 1.00 90.25 89 ILE A CA 1
ATOM 724 C C . ILE A 1 89 ? -22.991 11.917 43.983 1.00 90.25 89 ILE A C 1
ATOM 726 O O . ILE A 1 89 ? -23.019 11.737 45.200 1.00 90.25 89 ILE A O 1
ATOM 730 N N . CYS A 1 90 ? -23.984 12.525 43.333 1.00 89.31 90 CYS A N 1
ATOM 731 C CA . CYS A 1 90 ? -25.180 13.017 44.005 1.00 89.31 90 CYS A CA 1
ATOM 732 C C . CYS A 1 90 ? -25.940 11.900 44.723 1.00 89.31 90 CYS A C 1
ATOM 734 O O . CYS A 1 90 ? -26.383 12.101 45.847 1.00 89.31 90 CYS A O 1
ATOM 736 N N . GLN A 1 91 ? -26.056 10.716 44.121 1.00 85.25 91 GLN A N 1
ATOM 737 C CA . GLN A 1 91 ? -26.714 9.570 44.743 1.00 85.25 91 GLN A CA 1
ATOM 738 C C . GLN A 1 91 ? -25.961 9.084 45.984 1.00 85.25 91 GLN A C 1
ATOM 740 O O . GLN A 1 91 ? -26.584 8.841 47.017 1.00 85.25 91 GLN A O 1
ATOM 745 N N . SER A 1 92 ? -24.631 8.991 45.915 1.00 87.50 92 SER A N 1
ATOM 746 C CA . SER A 1 92 ? -23.794 8.661 47.073 1.00 87.50 92 SER A CA 1
ATOM 747 C C . SER A 1 92 ? -23.966 9.688 48.197 1.00 87.50 92 SER A C 1
ATOM 749 O O . SER A 1 92 ? -24.257 9.308 49.330 1.00 87.50 92 SER A O 1
ATOM 751 N N . ILE A 1 93 ? -23.881 10.986 47.887 1.00 92.31 93 ILE A N 1
ATOM 752 C CA . ILE A 1 93 ? -24.044 12.071 48.868 1.00 92.31 93 ILE A CA 1
ATOM 753 C C . ILE A 1 93 ? -25.457 12.060 49.469 1.00 92.31 93 ILE A C 1
ATOM 755 O O . ILE A 1 93 ? -25.608 12.106 50.685 1.00 92.31 93 ILE A O 1
ATOM 759 N N . ALA A 1 94 ? -26.497 11.936 48.644 1.00 88.94 94 ALA A N 1
ATOM 760 C CA . ALA A 1 94 ? -27.883 11.912 49.105 1.00 88.94 94 ALA A CA 1
ATOM 761 C C . ALA A 1 94 ? -28.172 10.732 50.046 1.00 88.94 94 ALA A C 1
ATOM 763 O O . ALA A 1 94 ? -28.941 10.894 50.992 1.00 88.94 94 ALA A O 1
ATOM 764 N N . THR A 1 95 ? -27.556 9.574 49.781 1.00 85.38 95 THR A N 1
ATOM 765 C CA . THR A 1 95 ? -27.792 8.321 50.518 1.00 85.38 95 THR A CA 1
ATOM 766 C C . THR A 1 95 ? -26.930 8.205 51.777 1.00 85.38 95 THR A C 1
ATOM 768 O O . THR A 1 95 ? -27.340 7.567 52.745 1.00 85.38 95 THR A O 1
ATOM 771 N N . LEU A 1 96 ? -25.717 8.768 51.767 1.00 87.19 96 LEU A N 1
ATOM 772 C CA . LEU A 1 96 ? -24.694 8.505 52.787 1.00 87.19 96 LEU A CA 1
ATOM 773 C C . LEU A 1 96 ? -24.338 9.725 53.652 1.00 87.19 96 LEU A C 1
ATOM 775 O O . LEU A 1 96 ? -23.532 9.573 54.575 1.00 87.19 96 LEU A O 1
ATOM 779 N N . SER A 1 97 ? -24.906 10.907 53.389 1.00 89.62 97 SER A N 1
ATOM 780 C CA . SER A 1 97 ? -24.707 12.104 54.214 1.00 89.62 97 SER A CA 1
ATOM 781 C C . SER A 1 97 ? -25.930 13.020 54.295 1.00 89.62 97 SER A C 1
ATOM 783 O O . SER A 1 97 ? -26.897 12.848 53.553 1.00 89.62 97 SER A O 1
ATOM 785 N N . ASP A 1 98 ? -25.861 14.022 55.178 1.00 88.06 98 ASP A N 1
ATOM 786 C CA . ASP A 1 98 ? -26.909 15.023 55.424 1.00 88.06 98 ASP A CA 1
ATOM 787 C C . ASP A 1 98 ? -26.690 16.331 54.632 1.00 88.06 98 ASP A C 1
ATOM 789 O O . ASP A 1 98 ? -27.283 17.369 54.932 1.00 88.06 98 ASP A O 1
ATOM 793 N N . VAL A 1 99 ? -25.853 16.302 53.585 1.00 91.62 99 VAL A N 1
ATOM 794 C CA . VAL A 1 99 ? -25.545 17.487 52.765 1.00 91.62 99 VAL A CA 1
ATOM 795 C C . VAL A 1 99 ? -26.819 18.028 52.124 1.00 91.62 99 VAL A C 1
ATOM 797 O O . VAL A 1 99 ? -27.497 17.307 51.395 1.00 91.62 99 VAL A O 1
ATOM 800 N N . SER A 1 100 ? -27.149 19.291 52.370 1.00 87.56 100 SER A N 1
ATOM 801 C CA . SER A 1 100 ? -28.287 19.984 51.756 1.00 87.56 100 SER A CA 1
ATOM 802 C C . SER A 1 100 ? -27.859 20.911 50.625 1.00 87.56 100 SER A C 1
ATOM 804 O O . SER A 1 100 ? -28.648 21.163 49.721 1.00 87.56 100 SER A O 1
ATOM 806 N N . THR A 1 101 ? -26.617 21.398 50.673 1.00 90.50 101 THR A N 1
ATOM 807 C CA . THR A 1 101 ? -26.070 22.339 49.696 1.00 90.50 101 THR A CA 1
ATOM 808 C C . THR A 1 101 ? -24.945 21.675 48.915 1.00 90.50 101 THR A C 1
ATOM 810 O O . THR A 1 101 ? -23.907 21.340 49.488 1.00 90.50 101 THR A O 1
ATOM 813 N N . LEU A 1 102 ? -25.140 21.492 47.609 1.00 92.62 102 LEU A N 1
ATOM 814 C CA . LEU A 1 102 ? -24.149 20.898 46.714 1.00 92.62 102 LEU A CA 1
ATOM 815 C C . LEU A 1 102 ? -23.998 21.745 45.457 1.00 92.62 102 LEU A C 1
ATOM 817 O O . LEU A 1 102 ? -24.976 22.013 44.763 1.00 92.62 102 LEU A O 1
ATOM 821 N N . VAL A 1 103 ? -22.765 22.140 45.153 1.00 91.56 103 VAL A N 1
ATOM 822 C CA . VAL A 1 103 ? -22.447 22.947 43.969 1.00 91.56 103 VAL A CA 1
ATOM 823 C C . VAL A 1 103 ? -21.376 22.246 43.144 1.00 91.56 103 VAL A C 1
ATOM 825 O O . VAL A 1 103 ? -20.397 21.746 43.701 1.00 91.56 103 VAL A O 1
ATOM 828 N N . LEU A 1 104 ? -21.573 22.217 41.826 1.00 91.81 104 LEU A N 1
ATOM 829 C CA . LEU A 1 104 ? -20.582 21.793 40.847 1.00 91.81 104 LEU A CA 1
ATOM 830 C C . LEU A 1 104 ? -19.858 23.023 40.297 1.00 91.81 104 LEU A C 1
ATOM 832 O O . LEU A 1 104 ? -20.484 23.947 39.774 1.00 91.81 104 LEU A O 1
ATOM 836 N N . LEU A 1 105 ? -18.538 23.013 40.416 1.00 89.19 105 LEU A N 1
ATOM 837 C CA . LEU A 1 105 ? -17.623 24.038 39.939 1.00 89.19 105 LEU A CA 1
ATOM 838 C C . LEU A 1 105 ? -16.783 23.483 38.784 1.00 89.19 105 LEU A C 1
ATOM 840 O O . LEU A 1 105 ? -16.507 22.280 38.741 1.00 89.19 105 LEU A O 1
ATOM 844 N N . ASP A 1 106 ? -16.363 24.344 37.863 1.00 87.75 106 ASP A N 1
ATOM 845 C CA . ASP A 1 106 ? -15.290 24.018 36.919 1.00 87.75 106 ASP A CA 1
ATOM 846 C C . ASP A 1 106 ? -13.892 24.193 37.540 1.00 87.75 106 ASP A C 1
ATOM 848 O O . ASP A 1 106 ? -13.745 24.525 38.720 1.00 87.75 106 ASP A O 1
ATOM 852 N N . ASP A 1 107 ? -12.853 23.944 36.744 1.00 82.81 107 ASP A N 1
ATOM 853 C CA . ASP A 1 107 ? -11.448 24.076 37.133 1.00 82.81 107 ASP A CA 1
ATOM 854 C C . ASP A 1 107 ? -11.018 25.532 37.391 1.00 82.81 107 ASP A C 1
ATOM 856 O O . ASP A 1 107 ? -9.983 25.759 38.015 1.00 82.81 107 ASP A O 1
ATOM 860 N N . THR A 1 108 ? -11.838 26.513 36.995 1.00 84.38 108 THR A N 1
ATOM 861 C CA . THR A 1 108 ? -11.668 27.943 37.304 1.00 84.38 108 THR A CA 1
ATOM 862 C C . THR A 1 108 ? -12.432 28.390 38.554 1.00 84.38 108 THR A C 1
ATOM 864 O O . THR A 1 108 ? -12.439 29.577 38.874 1.00 84.38 108 THR A O 1
ATOM 867 N N . LEU A 1 109 ? -13.059 27.450 39.278 1.00 85.50 109 LEU A N 1
ATOM 868 C CA . LEU A 1 109 ? -13.940 27.687 40.431 1.00 85.50 109 LEU A CA 1
ATOM 869 C C . LEU A 1 109 ? -15.237 28.445 40.096 1.00 85.50 109 LEU A C 1
ATOM 871 O O . LEU A 1 109 ? -15.939 28.901 41.004 1.00 85.50 109 LEU A O 1
ATOM 875 N N . SER A 1 110 ? -15.603 28.534 38.817 1.00 82.94 110 SER A N 1
ATOM 876 C CA . SER A 1 110 ? -16.880 29.107 38.396 1.00 82.94 110 SER A CA 1
ATOM 877 C C . SER A 1 110 ? -18.003 28.092 38.603 1.00 82.94 110 SER A C 1
ATOM 879 O O . SER A 1 110 ? -17.831 26.891 38.382 1.00 82.94 110 SER A O 1
ATOM 881 N N . ILE A 1 111 ? -19.175 28.561 39.041 1.00 83.69 111 ILE A N 1
ATOM 882 C CA . ILE A 1 111 ? -20.336 27.689 39.255 1.00 83.69 111 ILE A CA 1
ATOM 883 C C . ILE A 1 111 ? -20.844 27.191 37.904 1.00 83.69 111 ILE A C 1
ATOM 885 O O . ILE A 1 111 ? -21.390 27.965 37.122 1.00 83.69 111 ILE A O 1
ATOM 889 N N . LYS A 1 112 ? -20.714 25.884 37.669 1.00 79.25 112 LYS A N 1
ATOM 890 C CA . LYS A 1 112 ? -21.347 25.203 36.538 1.00 79.25 112 LYS A CA 1
ATOM 891 C C . LYS A 1 112 ? -22.813 24.917 36.813 1.00 79.25 112 LYS A C 1
ATOM 893 O O . LYS A 1 112 ? -23.656 25.155 35.956 1.00 79.25 112 LYS A O 1
ATOM 898 N N . GLU A 1 113 ? -23.113 24.393 38.000 1.00 83.31 113 GLU A N 1
ATOM 899 C CA . GLU A 1 113 ? -24.467 23.965 38.350 1.00 83.31 113 GLU A CA 1
ATOM 900 C C . GLU A 1 113 ? -24.676 23.922 39.870 1.00 83.31 113 GLU A C 1
ATOM 902 O O . GLU A 1 113 ? -23.765 23.598 40.635 1.00 83.31 113 GLU A O 1
ATOM 907 N N . ASN A 1 114 ? -25.896 24.216 40.323 1.00 86.81 114 ASN A N 1
ATOM 908 C CA . ASN A 1 114 ? -26.316 23.996 41.705 1.00 86.81 114 ASN A CA 1
ATOM 909 C C . ASN A 1 114 ? -27.131 22.697 41.792 1.00 86.81 114 ASN A C 1
ATOM 911 O O . ASN A 1 114 ? -28.239 22.612 41.273 1.00 86.81 114 ASN A O 1
ATOM 915 N N . LEU A 1 115 ? -26.583 21.697 42.479 1.00 87.88 115 LEU A N 1
ATOM 916 C CA . LEU A 1 115 ? -27.120 20.337 42.566 1.00 87.88 115 LEU A CA 1
ATOM 917 C C . LEU A 1 115 ? -27.941 20.100 43.848 1.00 87.88 115 LEU A C 1
ATOM 919 O O . LEU A 1 115 ? -28.326 18.969 44.146 1.00 87.88 115 LEU A O 1
ATOM 923 N N . SER A 1 116 ? -28.223 21.148 44.624 1.00 88.81 116 SER A N 1
ATOM 924 C CA . SER A 1 116 ? -28.929 21.047 45.912 1.00 88.81 116 SER A CA 1
ATOM 925 C C . SER A 1 116 ? -30.365 20.529 45.751 1.00 88.81 116 SER A C 1
ATOM 927 O O . SER A 1 116 ? -30.784 19.612 46.459 1.00 88.81 116 SER A O 1
ATOM 929 N N . ASP A 1 117 ? -31.101 21.038 44.757 1.00 79.56 117 ASP A N 1
ATOM 930 C CA . ASP A 1 117 ? -32.458 20.563 44.447 1.00 79.56 117 ASP A CA 1
ATOM 931 C C . ASP A 1 117 ? -32.455 19.117 43.944 1.00 79.56 117 ASP A C 1
ATOM 933 O O . ASP A 1 117 ? -33.381 18.351 44.219 1.00 79.56 117 ASP A O 1
ATOM 937 N N . TYR A 1 118 ? -31.391 18.719 43.244 1.00 79.25 118 TYR A N 1
ATOM 938 C CA . TYR A 1 118 ? -31.211 17.354 42.766 1.00 79.25 118 TYR A CA 1
ATOM 939 C C . TYR A 1 118 ? -31.024 16.374 43.935 1.00 79.25 118 TYR A C 1
ATOM 941 O O . TYR A 1 118 ? -31.693 15.341 43.976 1.00 79.25 118 TYR A O 1
ATOM 949 N N . LEU A 1 119 ? -30.215 16.729 44.944 1.00 84.81 119 LEU A N 1
ATOM 950 C CA . LEU A 1 119 ? -30.093 15.938 46.178 1.00 84.81 119 LEU A CA 1
ATOM 951 C C . LEU A 1 119 ? -31.438 15.768 46.890 1.00 84.81 119 LEU A C 1
ATOM 953 O O . LEU A 1 119 ? -31.750 14.673 47.362 1.00 84.81 119 LEU A O 1
ATOM 957 N N . LYS A 1 120 ? -32.244 16.834 46.949 1.00 85.44 120 LYS A N 1
ATOM 958 C CA . LYS A 1 120 ? -33.571 16.791 47.569 1.00 85.44 120 LYS A CA 1
ATOM 959 C C . LYS A 1 120 ? -34.498 15.815 46.839 1.00 85.44 120 LYS A C 1
ATOM 961 O O . LYS A 1 120 ? -35.080 14.948 47.481 1.00 85.44 120 LYS A O 1
ATOM 966 N N . ARG A 1 121 ? -34.551 15.873 45.503 1.00 81.00 121 ARG A N 1
ATOM 967 C CA . ARG A 1 121 ? -35.361 14.947 44.688 1.00 81.00 121 ARG A CA 1
ATOM 968 C C . ARG A 1 121 ? -34.955 13.482 44.869 1.00 81.00 121 ARG A C 1
ATOM 970 O O . ARG A 1 121 ? -35.837 12.629 44.927 1.00 81.00 121 ARG A O 1
ATOM 977 N N . ILE A 1 122 ? -33.652 13.193 44.993 1.00 81.88 122 ILE A N 1
ATOM 978 C CA . ILE A 1 122 ? -33.165 11.827 45.262 1.00 81.88 122 ILE A CA 1
ATOM 979 C C . ILE A 1 122 ? -33.688 11.331 46.616 1.00 81.88 122 ILE A C 1
ATOM 981 O O . ILE A 1 122 ? -34.174 10.205 46.710 1.00 81.88 122 ILE A O 1
ATOM 985 N N . ARG A 1 123 ? -33.604 12.163 47.663 1.00 85.25 123 ARG A N 1
ATOM 986 C CA . ARG A 1 123 ? -34.062 11.802 49.016 1.00 85.25 123 ARG A CA 1
ATOM 987 C C . ARG A 1 123 ? -35.579 11.661 49.117 1.00 85.25 123 ARG A C 1
ATOM 989 O O . ARG A 1 123 ? -36.050 10.794 49.845 1.00 85.25 123 ARG A O 1
ATOM 996 N N . ASP A 1 124 ? -36.322 12.451 48.348 1.00 83.31 124 ASP A N 1
ATOM 997 C CA . ASP A 1 124 ? -37.787 12.409 48.293 1.00 83.31 124 ASP A CA 1
ATOM 998 C C . ASP A 1 124 ? -38.324 11.202 47.486 1.00 83.31 124 ASP A C 1
ATOM 1000 O O . ASP A 1 124 ? -39.531 11.067 47.290 1.00 83.31 124 ASP A O 1
ATOM 1004 N N . GLY A 1 125 ? -37.447 10.308 47.006 1.00 63.16 125 GLY A N 1
ATOM 1005 C CA . GLY A 1 125 ? -37.829 9.068 46.323 1.00 63.16 125 GLY A CA 1
ATOM 1006 C C . GLY A 1 125 ? -38.426 9.275 44.929 1.00 63.16 125 GLY A C 1
ATOM 1007 O O . GLY A 1 125 ? -38.992 8.341 44.357 1.00 63.16 125 GLY A O 1
ATOM 1008 N N . GLN A 1 126 ? -38.307 10.480 44.361 1.00 59.81 126 GLN A N 1
ATOM 1009 C CA . GLN A 1 126 ? -38.750 10.743 42.997 1.00 59.81 126 GLN A CA 1
ATOM 1010 C C . GLN A 1 126 ? -37.830 10.015 42.017 1.00 59.81 126 GLN A C 1
ATOM 1012 O O . GLN A 1 126 ? -36.608 10.144 42.074 1.00 59.81 126 GLN A O 1
ATOM 1017 N N . THR A 1 127 ? -38.414 9.243 41.097 1.00 44.50 127 THR A N 1
ATOM 1018 C CA . THR A 1 127 ? -37.668 8.624 39.999 1.00 44.50 127 THR A CA 1
ATOM 1019 C C . THR A 1 127 ? -37.144 9.733 39.099 1.00 44.50 127 THR A C 1
ATOM 1021 O O . THR A 1 127 ? -37.895 10.330 38.329 1.00 44.50 127 THR A O 1
ATOM 1024 N N . ILE A 1 128 ? -35.856 10.046 39.215 1.00 47.91 128 ILE A N 1
ATOM 1025 C CA . ILE A 1 128 ? -35.246 11.080 38.389 1.00 47.91 128 ILE A CA 1
ATOM 1026 C C . ILE A 1 128 ? -34.938 10.476 37.023 1.00 47.91 128 ILE A C 1
ATOM 1028 O O . ILE A 1 128 ? -33.883 9.888 36.797 1.00 47.91 128 ILE A O 1
ATOM 1032 N N . GLN A 1 129 ? -35.888 10.609 36.101 1.00 39.28 129 GLN A N 1
ATOM 1033 C CA . GLN A 1 129 ? -35.558 10.603 34.685 1.00 39.28 129 GLN A CA 1
ATOM 1034 C C . GLN A 1 129 ? -34.853 11.924 34.385 1.00 39.28 129 GLN A C 1
ATOM 1036 O O . GLN A 1 129 ? -35.403 12.998 34.630 1.00 39.28 129 GLN A O 1
ATOM 1041 N N . PHE A 1 130 ? -33.637 11.853 33.847 1.00 36.25 130 PHE A N 1
ATOM 1042 C CA . PHE A 1 130 ? -33.071 12.982 33.123 1.00 36.25 130 PHE A CA 1
ATOM 1043 C C . PHE A 1 130 ? -33.987 13.251 31.929 1.00 36.25 130 PHE A C 1
ATOM 1045 O O . PHE A 1 130 ? -33.880 12.591 30.898 1.00 36.25 130 PHE A O 1
ATOM 1052 N N . ALA A 1 131 ? -34.926 14.181 32.092 1.00 33.69 131 ALA A N 1
ATOM 1053 C CA . ALA A 1 131 ? -35.632 14.758 30.969 1.00 33.69 131 ALA A CA 1
ATOM 1054 C C . ALA A 1 131 ? -34.586 15.485 30.117 1.00 33.69 131 ALA A C 1
ATOM 1056 O O . ALA A 1 131 ? -33.996 16.480 30.538 1.00 33.69 131 ALA A O 1
ATOM 1057 N N . GLU A 1 132 ? -34.310 14.916 28.947 1.00 35.16 132 GLU A N 1
ATOM 1058 C CA . GLU A 1 132 ? -33.538 15.530 27.879 1.00 35.16 132 GLU A CA 1
ATOM 1059 C C . GLU A 1 132 ? -34.086 16.936 27.593 1.00 35.16 132 GLU A C 1
ATOM 1061 O O . GLU A 1 132 ? -35.194 17.089 27.086 1.00 35.16 132 GLU A O 1
ATOM 1066 N N . ILE A 1 133 ? -33.292 17.969 27.879 1.00 32.75 133 ILE A N 1
ATOM 1067 C CA . ILE A 1 133 ? -33.339 19.231 27.129 1.00 32.75 133 ILE A CA 1
ATOM 1068 C C . ILE A 1 133 ? -31.924 19.531 26.634 1.00 32.75 133 ILE A C 1
ATOM 1070 O O . ILE A 1 133 ? -31.319 20.556 26.909 1.00 32.75 133 ILE A O 1
ATOM 1074 N N . GLU A 1 134 ? -31.388 18.597 25.865 1.00 33.84 134 GLU A N 1
ATOM 1075 C CA . GLU A 1 134 ? -30.932 18.952 24.533 1.00 33.84 134 GLU A CA 1
ATOM 1076 C C . GLU A 1 134 ? -31.683 17.996 23.627 1.00 33.84 134 GLU A C 1
ATOM 1078 O O . GLU A 1 134 ? -31.683 16.793 23.885 1.00 33.84 134 GLU A O 1
ATOM 1083 N N . ALA A 1 135 ? -32.378 18.508 22.615 1.00 36.03 135 ALA A N 1
ATOM 1084 C CA . ALA A 1 135 ? -32.877 17.665 21.545 1.00 36.03 135 ALA A CA 1
ATOM 1085 C C . ALA A 1 135 ? -31.652 17.069 20.833 1.00 36.03 135 ALA A C 1
ATOM 1087 O O . ALA A 1 135 ? -31.182 17.607 19.834 1.00 36.03 135 ALA A O 1
ATOM 1088 N N . SER A 1 136 ? -31.077 16.006 21.398 1.00 39.47 136 SER A N 1
ATOM 1089 C CA . SER A 1 136 ? -30.095 15.188 20.716 1.00 39.47 136 SER A CA 1
ATOM 1090 C C . SER A 1 136 ? -30.864 14.497 19.614 1.00 39.47 136 SER A C 1
ATOM 1092 O O . SER A 1 136 ? -31.747 13.676 19.883 1.00 39.47 136 SER A O 1
ATOM 1094 N N . VAL A 1 137 ? -30.579 14.874 18.375 1.00 41.53 137 VAL A N 1
ATOM 1095 C CA . VAL A 1 137 ? -31.091 14.150 17.222 1.00 41.53 137 VAL A CA 1
ATOM 1096 C C . VAL A 1 137 ? -30.624 12.705 17.397 1.00 41.53 137 VAL A C 1
ATOM 1098 O O . VAL A 1 137 ? -29.425 12.430 17.435 1.00 41.53 137 VAL A O 1
ATOM 1101 N N . LYS A 1 138 ? -31.567 11.778 17.609 1.00 46.72 138 LYS A N 1
ATOM 1102 C CA . LYS A 1 138 ? -31.266 10.346 17.620 1.00 46.72 138 LYS A CA 1
ATOM 1103 C C . LYS A 1 138 ? -30.922 9.959 16.191 1.00 46.72 138 LYS A C 1
ATOM 1105 O O . LYS A 1 138 ? -31.806 9.660 15.396 1.00 46.72 138 LYS A O 1
ATOM 1110 N N . PHE A 1 139 ? -29.640 10.018 15.868 1.00 56.28 139 PHE A N 1
ATOM 1111 C CA . PHE A 1 139 ? -29.123 9.421 14.653 1.00 56.28 139 PHE A CA 1
ATOM 1112 C C . PHE A 1 139 ? -29.111 7.907 14.824 1.00 56.28 139 PHE A C 1
ATOM 1114 O O . PHE A 1 139 ? -28.797 7.385 15.895 1.00 56.28 139 PHE A O 1
ATOM 1121 N N . ASN A 1 140 ? -29.451 7.197 13.760 1.00 65.69 140 ASN A N 1
ATOM 1122 C CA . ASN A 1 140 ? -29.053 5.810 13.640 1.00 65.69 140 ASN A CA 1
ATOM 1123 C C . ASN A 1 140 ? -27.520 5.788 13.538 1.00 65.69 140 ASN A C 1
ATOM 1125 O O . ASN A 1 140 ? -26.950 6.490 12.706 1.00 65.69 140 ASN A O 1
ATOM 1129 N N . GLU A 1 141 ? -26.849 5.026 14.403 1.00 64.88 141 GLU A N 1
ATOM 1130 C CA . GLU A 1 141 ? -25.380 4.995 14.483 1.00 64.88 141 GLU A CA 1
ATOM 1131 C C . GLU A 1 141 ? -24.725 4.628 13.142 1.00 64.88 141 GLU A C 1
ATOM 1133 O O . GLU A 1 141 ? -23.621 5.083 12.853 1.00 64.88 141 GLU A O 1
ATOM 1138 N N . ALA A 1 142 ? -25.423 3.856 12.302 1.00 67.81 142 ALA A N 1
ATOM 1139 C CA . ALA A 1 142 ? -24.968 3.505 10.960 1.00 67.81 142 ALA A CA 1
ATOM 1140 C C . ALA A 1 142 ? -24.957 4.695 9.982 1.00 67.81 142 ALA A C 1
ATOM 1142 O O . ALA A 1 142 ? -24.176 4.692 9.039 1.00 67.81 142 ALA A O 1
ATOM 1143 N N . ASP A 1 143 ? -25.786 5.715 10.211 1.00 76.00 143 ASP A N 1
ATOM 1144 C CA . ASP A 1 143 ? -25.942 6.859 9.304 1.00 76.00 143 ASP A CA 1
ATOM 1145 C C . ASP A 1 143 ? -25.018 8.032 9.676 1.00 76.00 143 ASP A C 1
ATOM 1147 O O . 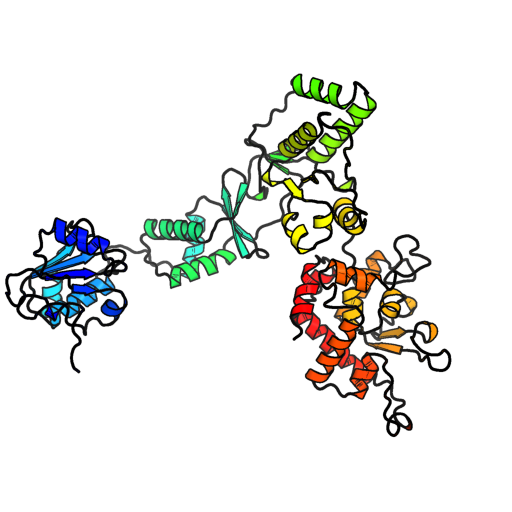ASP A 1 143 ? -24.844 8.967 8.895 1.00 76.00 143 ASP A O 1
ATOM 1151 N N . VAL A 1 144 ? -24.390 7.991 10.858 1.00 81.12 144 VAL A N 1
ATOM 1152 C CA . VAL A 1 144 ? -23.498 9.050 11.361 1.00 81.12 144 VAL A CA 1
ATOM 1153 C C . VAL A 1 144 ? -22.309 9.332 10.431 1.00 81.12 144 VAL A C 1
ATOM 1155 O O . VAL A 1 144 ? -22.062 10.511 10.177 1.00 81.12 144 VAL A O 1
ATOM 1158 N N . PRO A 1 145 ? -21.580 8.335 9.889 1.00 83.56 145 PRO A N 1
ATOM 1159 C CA . PRO A 1 145 ? -20.478 8.605 8.965 1.00 83.56 145 PRO A CA 1
ATOM 1160 C C . PRO A 1 145 ? -20.956 9.286 7.677 1.00 83.56 145 PRO A C 1
ATOM 1162 O O . PRO A 1 145 ? -20.341 10.245 7.220 1.00 83.56 145 PRO A O 1
ATOM 1165 N N . LYS A 1 146 ? -22.097 8.854 7.131 1.00 84.31 146 LYS A N 1
ATOM 1166 C CA . LYS A 1 146 ? -22.697 9.469 5.943 1.00 84.31 146 LYS A CA 1
ATOM 1167 C C . LYS A 1 146 ? -23.106 10.920 6.197 1.00 84.31 146 LYS A C 1
ATOM 1169 O O . LYS A 1 146 ? -22.791 11.796 5.401 1.00 84.31 146 LYS A O 1
ATOM 1174 N N . LEU A 1 147 ? -23.745 11.191 7.333 1.00 83.75 147 LEU A N 1
ATOM 1175 C CA . LEU A 1 147 ? -24.130 12.547 7.730 1.00 83.75 147 LEU A CA 1
ATOM 1176 C C . LEU A 1 147 ? -22.919 13.439 8.011 1.00 83.75 147 LEU A C 1
ATOM 1178 O O . LEU A 1 147 ? -22.951 14.629 7.705 1.00 83.75 147 LEU A O 1
ATOM 1182 N N . PHE A 1 148 ? -21.847 12.870 8.566 1.00 88.06 148 PHE A N 1
ATOM 1183 C CA . PHE A 1 148 ? -20.571 13.562 8.710 1.00 88.06 148 PHE A CA 1
ATOM 1184 C C . PHE A 1 148 ? -20.036 13.996 7.342 1.00 88.06 148 PHE A C 1
ATOM 1186 O O . PHE A 1 148 ? -19.689 15.164 7.193 1.00 88.06 148 PHE A O 1
ATOM 1193 N N . LEU A 1 149 ? -20.049 13.105 6.343 1.00 87.25 149 LEU A N 1
ATOM 1194 C CA . LEU A 1 149 ? -19.608 13.411 4.978 1.00 87.25 149 LEU A CA 1
ATOM 1195 C C . LEU A 1 149 ? -20.500 14.445 4.279 1.00 87.25 149 LEU A C 1
ATOM 1197 O O . LEU A 1 149 ? -19.989 15.324 3.598 1.00 87.25 149 LEU A O 1
ATOM 1201 N N . GLU A 1 150 ? -21.820 14.375 4.458 1.00 85.25 150 GLU A N 1
ATOM 1202 C CA . GLU A 1 150 ? -22.760 15.359 3.899 1.00 85.25 150 GLU A CA 1
ATOM 1203 C C . GLU A 1 150 ? -22.600 16.746 4.543 1.00 85.25 150 GLU A C 1
ATOM 1205 O O . GLU A 1 150 ? -22.794 17.774 3.890 1.00 85.25 150 GLU A O 1
ATOM 1210 N N . HIS A 1 151 ? -22.239 16.791 5.829 1.00 82.94 151 HIS A N 1
ATOM 1211 C CA . HIS A 1 151 ? -21.992 18.037 6.547 1.00 82.94 151 HIS A CA 1
ATOM 1212 C C . HIS A 1 151 ? -20.608 18.619 6.253 1.00 82.94 151 HIS A C 1
ATOM 1214 O O . HIS A 1 151 ? -20.450 19.840 6.145 1.00 82.94 151 HIS A O 1
ATOM 1220 N N . SER A 1 152 ? -19.594 17.762 6.140 1.00 76.50 152 SER A N 1
ATOM 1221 C CA . SER A 1 152 ? -18.260 18.178 5.751 1.00 76.50 152 SER A CA 1
ATOM 1222 C C . SER A 1 152 ? -18.299 18.581 4.282 1.00 76.50 152 SER A C 1
ATOM 1224 O O . SER A 1 152 ? -18.404 17.743 3.397 1.00 76.50 152 SER A O 1
ATOM 1226 N N . LYS A 1 153 ? -18.147 19.869 3.977 1.00 76.88 153 LYS A N 1
ATOM 1227 C CA . LYS A 1 153 ? -17.934 20.342 2.592 1.00 76.88 153 LYS A CA 1
ATOM 1228 C C . LYS A 1 153 ? -16.575 19.908 2.009 1.00 76.88 153 LYS A C 1
ATOM 1230 O O . LYS A 1 153 ? -16.105 20.481 1.033 1.00 76.88 153 LYS A O 1
ATOM 1235 N N . GLU A 1 154 ? -15.918 18.960 2.660 1.00 86.25 154 GLU A N 1
ATOM 1236 C CA . GLU A 1 154 ? -14.589 18.456 2.366 1.00 86.25 154 GLU A CA 1
ATOM 1237 C C . GLU A 1 154 ? -14.728 17.080 1.719 1.00 86.25 154 GLU A C 1
ATOM 1239 O O . GLU A 1 154 ? -15.644 16.320 2.037 1.00 86.25 154 GLU A O 1
ATOM 1244 N N . HIS A 1 155 ? -13.808 16.744 0.820 1.00 90.94 155 HIS A N 1
ATOM 1245 C CA . HIS A 1 155 ? -13.810 15.434 0.180 1.00 90.94 155 HIS A CA 1
ATOM 1246 C C . HIS A 1 155 ? -12.830 14.507 0.887 1.00 90.94 155 HIS A C 1
ATOM 1248 O O . HIS A 1 155 ? -11.668 14.857 1.092 1.00 90.94 155 HIS A O 1
ATOM 1254 N N . TYR A 1 156 ? -13.296 13.304 1.211 1.00 93.25 156 TYR A N 1
ATOM 1255 C CA . TYR A 1 156 ? -12.509 12.268 1.867 1.00 93.25 156 TYR A CA 1
ATOM 1256 C C . TYR A 1 156 ? -12.335 11.055 0.955 1.00 93.25 156 TYR A C 1
ATOM 1258 O O . TYR A 1 156 ? -13.166 10.781 0.093 1.00 93.25 156 TYR A O 1
ATOM 1266 N N . SER A 1 157 ? -11.246 10.323 1.158 1.00 92.06 157 SER A N 1
ATOM 1267 C CA . SER A 1 157 ? -10.901 9.110 0.417 1.00 92.06 157 SER A CA 1
ATOM 1268 C C . SER A 1 157 ? -10.182 8.123 1.332 1.00 92.06 157 SER A C 1
ATOM 1270 O O . SER A 1 157 ? -9.547 8.523 2.313 1.00 92.06 157 SER A O 1
ATOM 1272 N N . TYR A 1 158 ? -10.261 6.832 1.008 1.00 89.25 158 TYR A N 1
ATOM 1273 C CA . TYR A 1 158 ? -9.563 5.778 1.738 1.00 89.25 158 TYR A CA 1
ATOM 1274 C C . TYR A 1 158 ? -8.617 4.973 0.844 1.00 89.25 158 TYR A C 1
ATOM 1276 O O . TYR A 1 158 ? -9.004 4.449 -0.205 1.00 89.25 158 TYR A O 1
ATOM 1284 N N . ASN A 1 159 ? -7.371 4.813 1.293 1.00 82.56 159 ASN A N 1
ATOM 1285 C CA . ASN A 1 159 ? -6.384 3.961 0.643 1.00 82.56 159 ASN A CA 1
ATOM 1286 C C . ASN A 1 159 ? -6.363 2.568 1.289 1.00 82.56 159 ASN A C 1
ATOM 1288 O O . ASN A 1 159 ? -5.927 2.407 2.430 1.00 82.56 159 ASN A O 1
ATOM 1292 N N . LYS A 1 160 ? -6.784 1.538 0.542 1.00 76.88 160 LYS A N 1
ATOM 1293 C CA . LYS A 1 160 ? -6.795 0.143 1.023 1.00 76.88 160 LYS A CA 1
ATOM 1294 C C . LYS A 1 160 ? -5.402 -0.445 1.255 1.00 76.88 160 LYS A C 1
ATOM 1296 O O . LYS A 1 160 ? -5.264 -1.304 2.121 1.00 76.88 160 LYS A O 1
ATOM 1301 N N . GLU A 1 161 ? -4.396 -0.014 0.494 1.00 66.12 161 GLU A N 1
ATOM 1302 C CA . GLU A 1 161 ? -3.030 -0.537 0.610 1.00 66.12 161 GLU A CA 1
ATOM 1303 C C . GLU A 1 161 ? -2.340 0.005 1.866 1.00 66.12 161 GLU A C 1
ATOM 1305 O O . GLU A 1 161 ? -1.770 -0.762 2.638 1.00 66.12 161 GLU A O 1
ATOM 1310 N N . THR A 1 162 ? -2.423 1.320 2.097 1.00 70.38 162 THR A N 1
ATOM 1311 C CA . THR A 1 162 ? -1.775 1.974 3.249 1.00 70.38 162 THR A CA 1
ATOM 1312 C C . THR A 1 162 ? -2.652 2.015 4.498 1.00 70.38 162 THR A C 1
ATOM 1314 O O . THR A 1 162 ? -2.162 2.343 5.575 1.00 70.38 162 THR A O 1
ATOM 1317 N N . LYS A 1 163 ? -3.939 1.662 4.370 1.00 79.75 163 LYS A N 1
ATOM 1318 C CA . LYS A 1 163 ? -4.970 1.757 5.417 1.00 79.75 163 LYS A CA 1
ATOM 1319 C C . LYS A 1 163 ? -5.132 3.173 5.980 1.00 79.75 163 LYS A C 1
ATOM 1321 O O . LYS A 1 163 ? -5.471 3.332 7.150 1.00 79.75 163 LYS A O 1
ATOM 1326 N N . GLN A 1 164 ? -4.909 4.188 5.149 1.00 85.56 164 GLN A N 1
ATOM 1327 C CA . GLN A 1 164 ? -4.888 5.592 5.551 1.00 85.56 164 GLN A CA 1
ATOM 1328 C C . GLN A 1 164 ? -5.991 6.397 4.857 1.00 85.56 164 GLN A C 1
ATOM 1330 O O . GLN A 1 164 ? -6.306 6.161 3.687 1.00 85.56 164 GLN A O 1
ATOM 1335 N N . PHE A 1 165 ? -6.562 7.360 5.582 1.00 89.94 165 PHE A N 1
ATOM 1336 C CA . PHE A 1 165 ? -7.499 8.335 5.033 1.00 89.94 165 PHE A CA 1
ATOM 1337 C C . PHE A 1 165 ? -6.767 9.510 4.389 1.00 89.94 165 PHE A C 1
ATOM 1339 O O . PHE A 1 165 ? -5.688 9.918 4.824 1.00 89.94 165 PHE A O 1
ATOM 1346 N N . TYR A 1 166 ? -7.398 10.081 3.372 1.00 91.56 166 TYR A N 1
ATOM 1347 C CA . TYR A 1 166 ? -6.954 11.292 2.700 1.00 91.56 166 TYR A CA 1
ATOM 1348 C C . TYR A 1 166 ? -8.086 12.314 2.687 1.00 91.56 166 TYR A C 1
ATOM 1350 O O . TYR A 1 166 ? -9.252 11.945 2.547 1.00 91.56 166 TYR A O 1
ATOM 1358 N N . CYS A 1 167 ? -7.726 13.587 2.804 1.00 92.81 167 CYS A N 1
ATOM 1359 C CA . CYS A 1 167 ? -8.632 14.717 2.646 1.00 92.81 167 CYS A CA 1
ATOM 1360 C C . CYS A 1 167 ? -8.173 15.566 1.461 1.00 92.81 167 CYS A C 1
ATOM 1362 O O . CYS A 1 167 ? -6.973 15.781 1.267 1.00 92.81 167 CYS A O 1
ATOM 1364 N N . TYR A 1 168 ? -9.122 16.032 0.658 1.00 92.19 168 TYR A N 1
ATOM 1365 C CA . TYR A 1 168 ? -8.855 16.970 -0.419 1.00 92.19 168 TYR A CA 1
ATOM 1366 C C . TYR A 1 168 ? -8.829 18.391 0.134 1.00 92.19 168 TYR A C 1
ATOM 1368 O O . TYR A 1 168 ? -9.848 18.919 0.579 1.00 92.19 168 TYR A O 1
ATOM 1376 N N . GLU A 1 169 ? -7.657 19.013 0.111 1.00 88.88 169 GLU A N 1
ATOM 1377 C CA . GLU A 1 169 ? -7.429 20.349 0.645 1.00 88.88 169 GLU A CA 1
ATOM 1378 C C . GLU A 1 169 ? -6.503 21.119 -0.284 1.00 88.88 169 GLU A C 1
ATOM 1380 O O . GLU A 1 169 ? -5.477 20.599 -0.719 1.00 88.88 169 GLU A O 1
ATOM 1385 N N . GLN A 1 170 ? -6.833 22.387 -0.551 1.00 85.31 170 GLN A N 1
ATOM 1386 C CA . GLN A 1 170 ? -5.990 23.271 -1.368 1.00 85.31 170 GLN A CA 1
ATOM 1387 C C . GLN A 1 170 ? -5.596 22.619 -2.704 1.00 85.31 170 GLN A C 1
ATOM 1389 O O . GLN A 1 170 ? -4.421 22.562 -3.054 1.00 85.31 170 GLN A O 1
ATOM 1394 N N . ALA A 1 171 ? -6.592 22.095 -3.420 1.00 87.62 171 ALA A N 1
ATOM 1395 C CA . ALA A 1 171 ? -6.443 21.448 -4.720 1.00 87.62 171 ALA A CA 1
ATOM 1396 C C . ALA A 1 171 ? -5.714 20.084 -4.762 1.00 87.62 171 ALA A C 1
ATOM 1398 O O . ALA A 1 171 ? -5.594 19.505 -5.848 1.00 87.62 171 ALA A O 1
ATOM 1399 N N . ILE A 1 172 ? -5.281 19.533 -3.621 1.00 88.50 172 ILE A N 1
ATOM 1400 C CA . ILE A 1 172 ? -4.548 18.259 -3.554 1.00 88.50 172 ILE A CA 1
ATOM 1401 C C . ILE A 1 172 ? -5.094 17.313 -2.485 1.00 88.50 172 ILE A C 1
ATOM 1403 O O . ILE A 1 172 ? -5.687 17.727 -1.493 1.00 88.50 172 ILE A O 1
ATOM 1407 N N . TRP A 1 173 ? -4.859 16.018 -2.666 1.00 89.56 173 TRP A N 1
ATOM 1408 C CA . TRP A 1 173 ? -5.140 14.995 -1.666 1.00 89.56 173 TRP A CA 1
ATOM 1409 C C . TRP A 1 173 ? -3.984 14.887 -0.674 1.00 89.56 173 TRP A C 1
ATOM 1411 O O . TRP A 1 173 ? -2.868 14.531 -1.050 1.00 89.56 173 TRP A O 1
ATOM 1421 N N . LYS A 1 174 ? -4.254 15.143 0.608 1.00 88.44 174 LYS A N 1
ATOM 1422 C CA . LYS A 1 174 ? -3.276 15.012 1.694 1.00 88.44 174 LYS A CA 1
ATOM 1423 C C . LYS A 1 174 ? -3.662 13.880 2.641 1.00 88.44 174 LYS A C 1
ATOM 1425 O O . LYS A 1 174 ? -4.851 13.702 2.908 1.00 88.44 174 LYS A O 1
ATOM 1430 N N . PRO A 1 175 ? -2.686 13.116 3.159 1.00 88.12 175 PRO A N 1
ATOM 1431 C CA . PRO A 1 175 ? -2.963 12.155 4.213 1.00 88.12 175 PRO A CA 1
ATOM 1432 C C . PRO A 1 175 ? -3.488 12.896 5.446 1.00 88.12 175 PRO A C 1
ATOM 1434 O O . PRO A 1 175 ? -2.874 13.867 5.887 1.00 88.12 175 PRO A O 1
ATOM 1437 N N . ILE A 1 176 ? -4.599 12.422 6.005 1.00 89.56 176 ILE A N 1
ATOM 1438 C CA . ILE A 1 176 ? -5.120 12.908 7.283 1.00 89.56 176 ILE A CA 1
ATOM 1439 C C . ILE A 1 176 ? -4.817 11.866 8.354 1.00 89.56 176 ILE A C 1
ATOM 1441 O O . ILE A 1 176 ? -5.035 10.666 8.163 1.00 89.56 176 ILE A O 1
ATOM 1445 N N . ASP A 1 177 ? -4.244 12.313 9.466 1.00 86.62 177 ASP A N 1
ATOM 1446 C CA . ASP A 1 177 ? -4.010 11.435 10.604 1.00 86.62 177 ASP A CA 1
ATOM 1447 C C . ASP A 1 177 ? -5.319 11.150 11.362 1.00 86.62 177 ASP A C 1
ATOM 1449 O O . ASP A 1 177 ? -6.310 11.882 11.271 1.00 86.62 177 ASP A O 1
ATOM 1453 N N . GLU A 1 178 ? -5.334 10.046 12.108 1.00 82.00 178 GLU A N 1
ATOM 1454 C CA . GLU A 1 178 ? -6.527 9.584 12.820 1.00 82.00 178 GLU A CA 1
ATOM 1455 C C . GLU A 1 178 ? -7.000 10.590 13.879 1.00 82.00 178 GLU A C 1
ATOM 1457 O O . GLU A 1 178 ? -8.203 10.750 14.086 1.00 82.00 178 GLU A O 1
ATOM 1462 N N . TYR A 1 179 ? -6.080 11.322 14.512 1.00 85.50 179 TYR A N 1
ATOM 1463 C CA . TYR A 1 179 ? -6.412 12.331 15.515 1.00 85.50 179 TYR A CA 1
ATOM 1464 C C . TYR A 1 179 ? -7.164 13.515 14.894 1.00 85.50 179 TYR A C 1
ATOM 1466 O O . TYR A 1 179 ? -8.206 13.925 15.408 1.00 85.50 179 TYR A O 1
ATOM 1474 N N . GLN A 1 180 ? -6.681 14.039 13.767 1.00 86.94 180 GLN A N 1
ATOM 1475 C CA . GLN A 1 180 ? -7.326 15.118 13.024 1.00 86.94 180 GLN A CA 1
ATOM 1476 C C . GLN A 1 180 ? -8.704 14.697 12.520 1.00 86.94 180 GLN A C 1
ATOM 1478 O O . GLN A 1 180 ? -9.670 15.441 12.698 1.00 86.94 180 GLN A O 1
ATOM 1483 N N . LEU A 1 181 ? -8.816 13.492 11.956 1.00 88.69 181 LEU A N 1
ATOM 1484 C CA . LEU A 1 181 ? -10.091 12.950 11.487 1.00 88.69 181 LEU A CA 1
ATOM 1485 C C . LEU A 1 181 ? -11.094 12.789 12.641 1.00 88.69 181 LEU A C 1
ATOM 1487 O O . LEU A 1 181 ? -12.242 13.219 12.535 1.00 88.69 181 LEU A O 1
ATOM 1491 N N . THR A 1 182 ? -10.641 12.257 13.781 1.00 87.00 182 THR A N 1
ATOM 1492 C CA . THR A 1 182 ? -11.451 12.130 15.003 1.00 87.00 182 THR A CA 1
ATOM 1493 C C . THR A 1 182 ? -11.894 13.495 15.523 1.00 87.00 182 THR A C 1
ATOM 1495 O O . THR A 1 182 ? -13.050 13.672 15.899 1.00 87.00 182 THR A O 1
ATOM 1498 N N . SER A 1 183 ? -11.001 14.485 15.515 1.00 86.69 183 SER A N 1
ATOM 1499 C CA . SER A 1 183 ? -11.304 15.854 15.938 1.00 86.69 183 SER A CA 1
ATOM 1500 C C . SER A 1 183 ? -12.387 16.497 15.061 1.00 86.69 183 SER A C 1
ATOM 1502 O O . SER A 1 183 ? -13.341 17.077 15.588 1.00 86.69 183 SER A O 1
ATOM 1504 N N . ARG A 1 184 ? -12.311 16.326 13.731 1.00 89.38 184 ARG A N 1
ATOM 1505 C CA . ARG A 1 184 ? -13.351 16.794 12.793 1.00 89.38 184 ARG A CA 1
ATOM 1506 C C . ARG A 1 184 ? -14.689 16.102 13.038 1.00 89.38 184 ARG A C 1
ATOM 1508 O O . ARG A 1 184 ? -15.716 16.778 13.107 1.00 89.38 184 ARG A O 1
ATOM 1515 N N . LEU A 1 185 ? -14.677 14.787 13.254 1.00 88.06 185 LEU A N 1
ATOM 1516 C CA . LEU A 1 185 ? -15.875 14.013 13.581 1.00 88.06 185 LEU A CA 1
ATOM 1517 C C . LEU A 1 185 ? -16.513 14.471 14.904 1.00 88.06 185 LEU A C 1
ATOM 1519 O O . LEU A 1 185 ? -17.724 14.670 14.971 1.00 88.06 185 LEU A O 1
ATOM 1523 N N . ILE A 1 186 ? -15.710 14.705 15.945 1.00 86.06 186 ILE A N 1
ATOM 1524 C CA . ILE A 1 186 ? -16.182 15.244 17.230 1.00 86.06 186 ILE A CA 1
ATOM 1525 C C . ILE A 1 186 ? -16.787 16.640 17.049 1.00 86.06 186 ILE A C 1
ATOM 1527 O O . ILE A 1 186 ? -17.832 16.932 17.629 1.00 86.06 186 ILE A O 1
ATOM 1531 N N . SER A 1 187 ? -16.146 17.505 16.259 1.00 85.62 187 SER A N 1
ATOM 1532 C CA . SER A 1 187 ? -16.657 18.847 15.961 1.00 85.62 187 SER A CA 1
ATOM 1533 C C . SER A 1 187 ? -18.039 18.782 15.305 1.00 85.62 187 SER A C 1
ATOM 1535 O O . SER A 1 187 ? -18.976 19.431 15.768 1.00 85.62 187 SER A O 1
ATOM 1537 N N . PHE A 1 188 ? -18.201 17.915 14.301 1.00 86.12 188 PHE A N 1
ATOM 1538 C CA . PHE A 1 188 ? -19.493 17.646 13.672 1.00 86.12 188 PHE A CA 1
ATOM 1539 C C . PHE A 1 188 ? -20.539 17.162 14.685 1.00 86.12 188 PHE A C 1
ATOM 1541 O O . PHE A 1 188 ? -21.615 17.752 14.777 1.00 86.12 188 PHE A O 1
ATOM 1548 N N . LEU A 1 189 ? -20.210 16.143 15.488 1.00 83.81 189 LEU A N 1
ATOM 1549 C CA . LEU A 1 189 ? -21.116 15.578 16.493 1.00 83.81 189 LEU A CA 1
ATOM 1550 C C . LEU A 1 189 ? -21.569 16.632 17.513 1.00 83.81 189 LEU A C 1
ATOM 1552 O O . LEU A 1 189 ? -22.742 16.663 17.884 1.00 83.81 189 LEU A O 1
ATOM 1556 N N . LYS A 1 190 ? -20.677 17.546 17.912 1.00 81.56 190 LYS A N 1
ATOM 1557 C CA . LYS A 1 190 ? -21.017 18.694 18.764 1.00 81.56 190 LYS A CA 1
ATOM 1558 C C . LYS A 1 190 ? -21.959 19.675 18.064 1.00 81.56 190 LYS A C 1
ATOM 1560 O O . LYS A 1 190 ? -22.934 20.098 18.682 1.00 81.56 190 LYS A O 1
ATOM 1565 N N . THR A 1 191 ? -21.723 20.001 16.790 1.00 79.94 191 THR A N 1
ATOM 1566 C CA . THR A 1 191 ? -22.602 20.890 16.004 1.00 79.94 191 THR A CA 1
ATOM 1567 C C . THR A 1 191 ? -24.024 20.335 15.906 1.00 79.94 191 THR A C 1
ATOM 1569 O O . THR A 1 191 ? -24.986 21.091 16.037 1.00 79.94 191 THR A O 1
ATOM 1572 N N . VAL A 1 192 ? -24.182 19.017 15.749 1.00 73.56 192 VAL A N 1
ATOM 1573 C CA . VAL A 1 192 ? -25.503 18.361 15.702 1.00 73.56 192 VAL A CA 1
ATOM 1574 C C . VAL A 1 192 ? -26.053 17.966 17.081 1.00 73.56 192 VAL A C 1
ATOM 1576 O O . VAL A 1 192 ? -27.089 17.307 17.162 1.00 73.56 192 VAL A O 1
ATOM 1579 N N . LYS A 1 193 ? -25.378 18.365 18.170 1.00 70.06 193 LYS A N 1
ATOM 1580 C CA . LYS A 1 193 ? -25.723 18.031 19.565 1.00 70.06 193 LYS A CA 1
ATOM 1581 C C . LYS A 1 193 ? -25.901 16.525 19.810 1.00 70.06 193 LYS A C 1
ATOM 1583 O O . LYS A 1 193 ? -26.748 16.096 20.597 1.00 70.06 193 LYS A O 1
ATOM 1588 N N . ALA A 1 194 ? -25.110 15.705 19.122 1.00 69.25 194 ALA A N 1
ATOM 1589 C CA . ALA A 1 194 ? -25.087 14.261 19.303 1.00 69.25 194 ALA A CA 1
ATOM 1590 C C . ALA A 1 194 ? -24.138 13.874 20.444 1.00 69.25 194 ALA A C 1
ATOM 1592 O O . ALA A 1 194 ? -22.992 14.324 20.515 1.00 69.25 194 ALA A O 1
ATOM 1593 N N . LYS A 1 195 ? -24.606 12.987 21.325 1.00 69.56 195 LYS A N 1
ATOM 1594 C CA . LYS A 1 195 ? -23.753 12.344 22.330 1.00 69.56 195 LYS A CA 1
ATOM 1595 C C . LYS A 1 195 ? -22.881 11.287 21.659 1.00 69.56 195 LYS A C 1
ATOM 1597 O O . LYS A 1 195 ? -23.329 10.599 20.745 1.00 69.56 195 LYS A O 1
ATOM 1602 N N . TYR A 1 196 ? -21.659 11.132 22.152 1.00 76.19 196 TYR A N 1
ATOM 1603 C CA . TYR A 1 196 ? -20.726 10.127 21.665 1.00 76.19 196 TYR A CA 1
ATOM 1604 C C . TYR A 1 196 ? -19.898 9.543 22.810 1.00 76.19 196 TYR A C 1
ATOM 1606 O O . TYR A 1 196 ? -19.664 10.178 23.837 1.00 76.19 196 TYR A O 1
ATOM 1614 N N . THR A 1 197 ? -19.444 8.314 22.611 1.00 75.94 197 THR A N 1
ATOM 1615 C CA . THR A 1 197 ? -18.492 7.598 23.461 1.00 75.94 197 THR A CA 1
ATOM 1616 C C . THR A 1 197 ? -17.277 7.223 22.624 1.00 75.94 197 THR A C 1
ATOM 1618 O O . THR A 1 197 ? -17.357 7.181 21.397 1.00 75.94 197 THR A O 1
ATOM 1621 N N . LYS A 1 198 ? -16.160 6.878 23.270 1.00 75.25 198 LYS A N 1
ATOM 1622 C CA . LYS A 1 198 ? -14.968 6.390 22.560 1.00 75.25 198 LYS A CA 1
ATOM 1623 C C . LYS A 1 198 ? -15.292 5.215 21.629 1.00 75.25 198 LYS A C 1
ATOM 1625 O O . LYS A 1 198 ? -14.959 5.250 20.455 1.00 75.25 198 LYS A O 1
ATOM 1630 N N . LYS A 1 199 ? -16.052 4.234 22.126 1.00 73.69 199 LYS A N 1
ATOM 1631 C CA . LYS A 1 199 ? -16.473 3.064 21.344 1.00 73.69 199 LYS A CA 1
ATOM 1632 C C . LYS A 1 199 ? -17.302 3.443 20.110 1.00 73.69 199 LYS A C 1
ATOM 1634 O O . LYS A 1 199 ? -17.164 2.812 19.068 1.00 73.69 199 LYS A O 1
ATOM 1639 N N . GLN A 1 200 ? -18.163 4.454 20.226 1.00 79.75 200 GLN A N 1
ATOM 1640 C CA . GLN A 1 200 ? -18.939 4.957 19.091 1.00 79.75 200 GLN A CA 1
ATOM 1641 C C . GLN A 1 200 ? -18.046 5.679 18.079 1.00 79.75 200 GLN A C 1
ATOM 1643 O O . GLN A 1 200 ? -18.190 5.428 16.891 1.00 79.75 200 GLN A O 1
ATOM 1648 N N . LEU A 1 201 ? -17.091 6.500 18.528 1.00 81.69 201 LEU A N 1
ATOM 1649 C CA . LEU A 1 201 ? -16.119 7.151 17.640 1.00 81.69 201 LEU A CA 1
ATOM 1650 C C . LEU A 1 201 ? -15.293 6.123 16.855 1.00 81.69 201 LEU A C 1
ATOM 1652 O O . LEU A 1 201 ? -15.211 6.221 15.633 1.00 81.69 201 LEU A O 1
ATOM 1656 N N . ASP A 1 202 ? -14.771 5.097 17.532 1.00 83.19 202 ASP A N 1
ATOM 1657 C CA . ASP A 1 202 ? -14.011 4.013 16.895 1.00 83.19 202 ASP A CA 1
ATOM 1658 C C . ASP A 1 202 ? -14.862 3.279 15.839 1.00 83.19 202 ASP A C 1
ATOM 1660 O O . ASP A 1 202 ? -14.382 2.936 14.753 1.00 83.19 202 ASP A O 1
ATOM 1664 N N . ASN A 1 203 ? -16.150 3.064 16.135 1.00 82.19 203 ASN A N 1
ATOM 1665 C CA . ASN A 1 203 ? -17.096 2.458 15.202 1.00 82.19 203 ASN A CA 1
ATOM 1666 C C . ASN A 1 203 ? -17.370 3.368 13.996 1.00 82.19 203 ASN A C 1
ATOM 1668 O O . ASN A 1 203 ? -17.312 2.906 12.860 1.00 82.19 203 ASN A O 1
ATOM 1672 N N . TYR A 1 204 ? -17.607 4.662 14.215 1.00 87.50 204 TYR A N 1
ATOM 1673 C CA . TYR A 1 204 ? -17.847 5.621 13.137 1.00 87.50 204 TYR A CA 1
ATOM 1674 C C . TYR A 1 204 ? -16.644 5.730 12.200 1.00 87.50 204 TYR A C 1
ATOM 1676 O O . TYR A 1 204 ? -16.822 5.652 10.990 1.00 87.50 204 TYR A O 1
ATOM 1684 N N . LEU A 1 205 ? -15.419 5.810 12.731 1.00 85.94 205 LEU A N 1
ATOM 1685 C CA . LEU A 1 205 ? -14.189 5.792 11.927 1.00 85.94 205 LEU A CA 1
ATOM 1686 C C . LEU A 1 205 ? -14.040 4.478 11.144 1.00 85.94 205 LEU A C 1
ATOM 1688 O O . LEU A 1 205 ? -13.654 4.472 9.973 1.00 85.94 205 LEU A O 1
ATOM 1692 N N . SER A 1 206 ? -14.396 3.356 11.775 1.00 83.94 206 SER A N 1
ATOM 1693 C CA . SER A 1 206 ? -14.375 2.030 11.150 1.00 83.94 206 SER A CA 1
ATOM 1694 C C . SER A 1 206 ? -15.430 1.846 10.060 1.00 83.94 206 SER A C 1
ATOM 1696 O O . SER A 1 206 ? -15.229 1.006 9.181 1.00 83.94 206 SER A O 1
ATOM 1698 N N . LEU A 1 207 ? -16.545 2.572 10.117 1.00 84.88 207 LEU A N 1
ATOM 1699 C CA . LEU A 1 207 ? -17.580 2.582 9.083 1.00 84.88 207 LEU A CA 1
ATOM 1700 C C . LEU A 1 207 ? -17.237 3.572 7.966 1.00 84.88 207 LEU A C 1
ATOM 1702 O O . LEU A 1 207 ? -17.379 3.231 6.797 1.00 84.88 207 LEU A O 1
ATOM 1706 N N . LEU A 1 208 ? -16.651 4.723 8.312 1.00 87.06 208 LEU A N 1
ATOM 1707 C CA . LEU A 1 208 ? -16.296 5.793 7.379 1.00 87.06 208 LEU A CA 1
ATOM 1708 C C . LEU A 1 208 ? -15.439 5.304 6.201 1.00 87.06 208 LEU A C 1
ATOM 1710 O O . LEU A 1 208 ? -15.616 5.771 5.083 1.00 87.06 208 LEU A O 1
ATOM 1714 N N . ARG A 1 209 ? -14.557 4.315 6.409 1.00 86.38 209 ARG A N 1
ATOM 1715 C CA . ARG A 1 209 ? -13.735 3.715 5.331 1.00 86.38 209 ARG A CA 1
ATOM 1716 C C . ARG A 1 209 ? -14.545 3.034 4.220 1.00 86.38 209 ARG A C 1
ATOM 1718 O O . ARG A 1 209 ? -13.984 2.761 3.163 1.00 86.38 209 ARG A O 1
ATOM 1725 N N . TYR A 1 210 ? -15.806 2.691 4.480 1.00 83.69 210 TYR A N 1
ATOM 1726 C CA . TYR A 1 210 ? -16.723 2.093 3.508 1.00 83.69 210 TYR A CA 1
ATOM 1727 C C . TYR A 1 210 ? -17.637 3.133 2.851 1.00 83.69 210 TYR A C 1
ATOM 1729 O O . TYR A 1 210 ? -18.118 2.883 1.749 1.00 83.69 210 TYR A O 1
ATOM 1737 N N . ASP A 1 211 ? -17.833 4.285 3.497 1.00 84.44 211 ASP A N 1
ATOM 1738 C CA . ASP A 1 211 ? -18.693 5.368 3.008 1.00 84.44 211 ASP A CA 1
ATOM 1739 C C . ASP A 1 211 ? -17.936 6.415 2.173 1.00 84.44 211 ASP A C 1
ATOM 1741 O O . ASP A 1 211 ? -18.554 7.179 1.432 1.00 84.44 211 ASP A O 1
ATOM 1745 N N . VAL A 1 212 ? -16.600 6.446 2.248 1.00 88.62 212 VAL A N 1
ATOM 1746 C CA . VAL A 1 212 ? -15.753 7.284 1.381 1.00 88.62 212 VAL A CA 1
ATOM 1747 C C . VAL A 1 212 ? -15.309 6.531 0.121 1.00 88.62 212 VAL A C 1
ATOM 1749 O O . VAL A 1 212 ? -15.085 5.316 0.171 1.00 88.62 212 VAL A O 1
ATOM 1752 N N . PRO A 1 213 ? -15.119 7.224 -1.019 1.00 88.50 213 PRO A N 1
ATOM 1753 C CA . PRO A 1 213 ? -14.563 6.607 -2.215 1.00 88.50 213 PRO A CA 1
ATOM 1754 C C . PRO A 1 213 ? -13.164 6.041 -1.957 1.00 88.50 213 PRO A C 1
ATOM 1756 O O . PRO A 1 213 ? -12.365 6.573 -1.180 1.00 88.50 213 PRO A O 1
ATOM 1759 N N . LEU A 1 214 ? -12.852 4.954 -2.660 1.00 87.06 214 LEU A N 1
ATOM 1760 C CA . LEU A 1 214 ? -11.501 4.413 -2.659 1.00 87.06 214 LEU A CA 1
ATOM 1761 C C . LEU A 1 214 ? -10.580 5.328 -3.450 1.00 87.06 214 LEU A C 1
ATOM 1763 O O . LEU A 1 214 ? -10.924 5.785 -4.540 1.00 87.06 214 LEU A O 1
ATOM 1767 N N . MET A 1 215 ? -9.390 5.531 -2.898 1.00 83.69 215 MET A N 1
ATOM 1768 C CA . MET A 1 215 ? -8.334 6.292 -3.538 1.00 83.69 215 MET A CA 1
ATOM 1769 C C . MET A 1 215 ? -8.011 5.695 -4.907 1.00 83.69 215 MET A C 1
ATOM 1771 O O . MET A 1 215 ? -7.664 4.514 -5.009 1.00 83.69 215 MET A O 1
ATOM 1775 N N . GLN A 1 216 ? -8.123 6.511 -5.952 1.00 79.94 216 GLN A N 1
ATOM 1776 C CA . GLN A 1 216 ? -7.728 6.114 -7.300 1.00 79.94 216 GLN A CA 1
ATOM 1777 C C . GLN A 1 216 ? -6.282 6.522 -7.591 1.00 79.94 216 GLN A C 1
ATOM 1779 O O . GLN A 1 216 ? -5.641 7.257 -6.837 1.00 79.94 216 GLN A O 1
ATOM 1784 N N . THR A 1 217 ? -5.746 6.012 -8.695 1.00 68.31 217 THR A N 1
ATOM 1785 C CA . THR A 1 217 ? -4.408 6.367 -9.166 1.00 68.31 217 THR A CA 1
ATOM 1786 C C . THR A 1 217 ? -4.380 7.796 -9.688 1.00 68.31 217 THR A C 1
ATOM 1788 O O . THR A 1 217 ? -5.246 8.174 -10.478 1.00 68.31 217 THR A O 1
ATOM 1791 N N . SER A 1 218 ? -3.347 8.557 -9.310 1.00 68.44 218 SER A N 1
ATOM 1792 C CA . SER A 1 218 ? -3.109 9.886 -9.880 1.00 68.44 218 SER A CA 1
ATOM 1793 C C . SER A 1 218 ? -3.045 9.808 -11.401 1.00 68.44 218 SER A C 1
ATOM 1795 O O . SER A 1 218 ? -2.330 8.959 -11.950 1.00 68.44 218 SER A O 1
ATOM 1797 N N . LYS A 1 219 ? -3.761 10.701 -12.087 1.00 75.38 219 LYS A N 1
ATOM 1798 C CA . LYS A 1 219 ? -3.608 10.867 -13.532 1.00 75.38 219 LYS A CA 1
ATOM 1799 C C . LYS A 1 219 ? -2.243 11.500 -13.784 1.00 75.38 219 LYS A C 1
ATOM 1801 O O . LYS A 1 219 ? -2.070 12.706 -13.654 1.00 75.38 219 LYS A O 1
ATOM 1806 N N . ARG A 1 220 ? -1.264 10.659 -14.121 1.00 73.12 220 ARG A N 1
ATOM 1807 C CA . ARG A 1 220 ? 0.146 11.033 -14.343 1.00 73.12 220 ARG A CA 1
ATOM 1808 C C . ARG A 1 220 ? 0.350 12.069 -15.448 1.00 73.12 220 ARG A C 1
ATOM 1810 O O . ARG A 1 220 ? 1.393 12.721 -15.484 1.00 73.12 220 ARG A O 1
ATOM 1817 N N . ASP A 1 221 ? -0.641 12.198 -16.316 1.00 82.50 221 ASP A N 1
ATOM 1818 C CA . ASP A 1 221 ? -0.667 13.148 -17.419 1.00 82.50 221 ASP A CA 1
ATOM 1819 C C . ASP A 1 221 ? -1.086 14.546 -16.958 1.00 82.50 221 ASP A C 1
ATOM 1821 O O . ASP A 1 221 ? -0.881 15.509 -17.682 1.00 82.50 221 ASP A O 1
ATOM 1825 N N . LEU A 1 222 ? -1.608 14.703 -15.738 1.00 87.62 222 LEU A N 1
ATOM 1826 C CA . LEU A 1 222 ? -1.981 16.007 -15.205 1.00 87.62 222 LEU A CA 1
ATOM 1827 C C . LEU A 1 222 ? -0.795 16.692 -14.511 1.00 87.62 222 LEU A C 1
ATOM 1829 O O . LEU A 1 222 ? 0.057 16.073 -13.863 1.00 87.62 222 LEU A O 1
ATOM 1833 N N . ILE A 1 223 ? -0.725 18.010 -14.647 1.00 88.00 223 ILE A N 1
ATOM 1834 C CA . ILE A 1 223 ? 0.136 18.881 -13.850 1.00 88.00 223 ILE A CA 1
ATOM 1835 C C . ILE A 1 223 ? -0.726 19.957 -13.204 1.00 88.00 223 ILE A C 1
ATOM 1837 O O . ILE A 1 223 ? -1.442 20.689 -13.879 1.00 88.00 223 ILE A O 1
ATOM 1841 N N . GLY A 1 224 ? -0.691 20.021 -11.877 1.00 89.25 224 GLY A N 1
ATOM 1842 C CA . GLY A 1 224 ? -1.386 21.058 -11.131 1.00 89.25 224 GLY A CA 1
ATOM 1843 C C . GLY A 1 224 ? -0.489 22.273 -10.934 1.00 89.25 224 GLY A C 1
ATOM 1844 O O . GLY A 1 224 ? 0.637 22.132 -10.464 1.00 89.25 224 GLY A O 1
ATOM 1845 N N . PHE A 1 225 ? -0.993 23.452 -11.265 1.00 90.88 225 PHE A N 1
ATOM 1846 C CA . PHE A 1 225 ? -0.477 24.750 -10.837 1.00 90.88 225 PHE A CA 1
ATOM 1847 C C . PHE A 1 225 ? -1.287 25.244 -9.635 1.00 90.88 225 PHE A C 1
ATOM 1849 O O . PHE A 1 225 ? -2.162 24.535 -9.146 1.00 90.88 225 PHE A O 1
ATOM 1856 N N . SER A 1 226 ? -0.984 26.431 -9.110 1.00 90.50 226 SER A N 1
ATOM 1857 C CA . SER A 1 226 ? -1.713 26.966 -7.952 1.00 90.50 226 SER A CA 1
ATOM 1858 C C . SER A 1 226 ? -3.141 27.412 -8.290 1.00 90.50 226 SER A C 1
ATOM 1860 O O . SER A 1 226 ? -3.957 27.595 -7.391 1.00 90.50 226 SER A O 1
ATOM 1862 N N . ASP A 1 227 ? -3.402 27.677 -9.570 1.00 90.94 227 ASP A N 1
ATOM 1863 C CA . ASP A 1 227 ? -4.637 28.248 -10.106 1.00 90.94 227 ASP A CA 1
ATOM 1864 C C . ASP A 1 227 ? -5.400 27.298 -11.039 1.00 90.94 227 ASP A C 1
ATOM 1866 O O . ASP A 1 227 ? -6.631 27.334 -11.062 1.00 90.94 227 ASP A O 1
ATOM 1870 N N . ILE A 1 228 ? -4.693 26.462 -11.803 1.00 93.00 228 ILE A N 1
ATOM 1871 C CA . ILE A 1 228 ? -5.283 25.559 -12.796 1.00 93.00 228 ILE A CA 1
ATOM 1872 C C . ILE A 1 228 ? -4.608 24.184 -12.819 1.00 93.00 228 ILE A C 1
ATOM 1874 O O . ILE A 1 228 ? -3.520 23.978 -12.284 1.00 93.00 228 ILE A O 1
ATOM 1878 N N . VAL A 1 229 ? -5.219 23.242 -13.530 1.00 92.38 229 VAL A N 1
ATOM 1879 C CA . VAL A 1 229 ? -4.624 21.954 -13.896 1.00 92.38 229 VAL A CA 1
ATOM 1880 C C . VAL A 1 229 ? -4.442 21.906 -15.408 1.00 92.38 229 VAL A C 1
ATOM 1882 O O . VAL A 1 229 ? -5.294 22.379 -16.148 1.00 92.38 229 VAL A O 1
ATOM 1885 N N . ILE A 1 230 ? -3.340 21.336 -15.882 1.00 90.69 230 ILE A N 1
ATOM 1886 C CA . ILE A 1 230 ? -3.090 21.131 -17.311 1.00 90.69 230 ILE A CA 1
ATOM 1887 C C . ILE A 1 230 ? -2.942 19.642 -17.584 1.00 90.69 230 ILE A C 1
ATOM 1889 O O . ILE A 1 230 ? -2.225 18.945 -16.864 1.00 90.69 230 ILE A O 1
ATOM 1893 N N . ASP A 1 231 ? -3.585 19.167 -18.643 1.00 88.56 231 ASP A N 1
ATOM 1894 C CA . ASP A 1 231 ? -3.288 17.866 -19.231 1.00 88.56 231 ASP A CA 1
ATOM 1895 C C . ASP A 1 231 ? -2.061 17.991 -20.147 1.00 88.56 231 ASP A C 1
ATOM 1897 O O . ASP A 1 231 ? -2.055 18.740 -21.123 1.00 88.56 231 ASP A O 1
ATOM 1901 N N . ARG A 1 232 ? -0.980 17.284 -19.813 1.00 82.88 232 ARG A N 1
ATOM 1902 C CA . ARG A 1 232 ? 0.310 17.335 -20.520 1.00 82.88 232 ARG A CA 1
ATOM 1903 C C . ARG A 1 232 ? 0.242 16.716 -21.916 1.00 82.88 232 ARG A C 1
ATOM 1905 O O . ARG A 1 232 ? 1.108 17.009 -22.738 1.00 82.88 232 ARG A O 1
ATOM 1912 N N . VAL A 1 233 ? -0.726 15.835 -22.166 1.00 81.31 233 VAL A N 1
ATOM 1913 C CA . VAL A 1 233 ? -0.881 15.115 -23.433 1.00 81.31 233 VAL A CA 1
ATOM 1914 C C . VAL A 1 233 ? -1.723 15.937 -24.399 1.00 81.31 233 VAL A C 1
ATOM 1916 O O . VAL A 1 233 ? -1.329 16.110 -25.553 1.00 81.31 233 VAL A O 1
ATOM 1919 N N . THR A 1 234 ? -2.863 16.456 -23.942 1.00 84.75 234 THR A N 1
ATOM 1920 C CA . THR A 1 234 ? -3.788 17.223 -24.795 1.00 84.75 234 THR A CA 1
ATOM 1921 C C . THR A 1 234 ? -3.479 18.720 -24.814 1.00 84.75 234 THR A C 1
ATOM 1923 O O . THR A 1 234 ? -3.819 19.404 -25.779 1.00 84.75 234 THR A O 1
ATOM 1926 N N . GLY A 1 235 ? -2.818 19.237 -23.775 1.00 83.44 235 GLY A N 1
ATOM 1927 C CA . GLY A 1 235 ? -2.610 20.669 -23.554 1.00 83.44 235 GLY A CA 1
ATOM 1928 C C . GLY A 1 235 ? -3.848 21.395 -23.018 1.00 83.44 235 GLY A C 1
ATOM 1929 O O . GLY A 1 235 ? -3.845 22.625 -22.951 1.00 83.44 235 GLY A O 1
ATOM 1930 N N . GLU A 1 236 ? -4.912 20.669 -22.663 1.00 89.75 236 GLU A N 1
ATOM 1931 C CA . GLU A 1 236 ? -6.146 21.259 -22.146 1.00 89.75 236 GLU A CA 1
ATOM 1932 C C . GLU A 1 236 ? -5.954 21.837 -20.740 1.00 89.75 236 GLU A C 1
ATOM 1934 O O . GLU A 1 236 ? -5.277 21.258 -19.887 1.00 89.75 236 GLU A O 1
ATOM 1939 N N . ILE A 1 237 ? -6.586 22.990 -20.502 1.00 92.62 237 ILE A N 1
ATOM 1940 C CA . ILE A 1 237 ? -6.627 23.661 -19.202 1.00 92.62 237 ILE A CA 1
ATOM 1941 C C . ILE A 1 237 ? -7.922 23.262 -18.497 1.00 92.62 237 ILE A C 1
ATOM 1943 O O . ILE A 1 237 ? -9.015 23.448 -19.029 1.00 92.62 237 ILE A O 1
ATOM 1947 N N . LEU A 1 238 ? -7.780 22.739 -17.287 1.00 92.00 238 LEU A N 1
ATOM 1948 C CA . LEU A 1 238 ? -8.839 22.229 -16.432 1.00 92.00 238 LEU A CA 1
ATOM 1949 C C . LEU A 1 238 ? -8.856 22.988 -15.102 1.00 92.00 238 LEU A C 1
ATOM 1951 O O . LEU A 1 238 ? -7.836 23.498 -14.632 1.00 92.00 238 LEU A O 1
ATOM 1955 N N . GLU A 1 239 ? -10.016 23.015 -14.457 1.00 92.56 239 GLU A N 1
ATOM 1956 C CA . GLU A 1 239 ? -10.128 23.464 -13.071 1.00 92.56 239 GLU A CA 1
ATOM 1957 C C . GLU A 1 239 ? -9.651 22.373 -12.098 1.00 92.56 239 GLU A C 1
ATOM 1959 O O . GLU A 1 239 ? -9.599 21.176 -12.413 1.00 92.56 239 GLU A O 1
ATOM 1964 N N . HIS A 1 240 ? -9.304 22.785 -10.880 1.00 92.00 240 HIS A N 1
ATOM 1965 C CA . HIS A 1 240 ? -9.004 21.843 -9.811 1.00 92.00 240 HIS A CA 1
ATOM 1966 C C . HIS A 1 240 ? -10.252 21.051 -9.420 1.00 92.00 240 HIS A C 1
ATOM 1968 O O . HIS A 1 240 ? -11.284 21.619 -9.076 1.00 92.00 240 HIS A O 1
ATOM 1974 N N . SER A 1 241 ? -10.125 19.726 -9.429 1.00 90.75 241 SER A N 1
ATOM 1975 C CA . SER A 1 241 ? -11.165 18.805 -8.987 1.00 90.75 241 SER A CA 1
ATOM 1976 C C . SER A 1 241 ? -10.561 17.688 -8.127 1.00 90.75 241 SER A C 1
ATOM 1978 O O . SER A 1 241 ? -9.449 17.228 -8.428 1.00 90.75 241 SER A O 1
ATOM 1980 N N . PRO A 1 242 ? -11.278 17.198 -7.095 1.00 89.00 242 PRO A N 1
ATOM 1981 C CA . PRO A 1 242 ? -10.924 15.971 -6.382 1.00 89.00 242 PRO A CA 1
ATOM 1982 C C . PRO A 1 242 ? -10.713 14.773 -7.322 1.00 89.00 242 PRO A C 1
ATOM 1984 O O . PRO A 1 242 ? -9.826 13.952 -7.080 1.00 89.00 242 PRO A O 1
ATOM 1987 N N . ASP A 1 243 ? -11.446 14.720 -8.439 1.00 88.44 243 ASP A N 1
ATOM 1988 C CA . ASP A 1 243 ? -11.378 13.643 -9.437 1.00 88.44 243 ASP A CA 1
ATOM 1989 C C . ASP A 1 243 ? -10.076 13.641 -10.255 1.00 88.44 243 ASP A C 1
ATOM 1991 O O . ASP A 1 243 ? -9.787 12.692 -10.992 1.00 88.44 243 ASP A O 1
ATOM 1995 N N . ASN A 1 244 ? -9.265 14.697 -10.134 1.00 86.88 244 ASN A N 1
ATOM 1996 C CA . ASN A 1 244 ? -7.949 14.768 -10.766 1.00 86.88 244 ASN A CA 1
ATOM 1997 C C . ASN A 1 244 ? -6.902 13.933 -10.008 1.00 86.88 244 ASN A C 1
ATOM 1999 O O . ASN A 1 244 ? -5.862 13.606 -10.579 1.00 86.88 244 ASN A O 1
ATOM 2003 N N . TRP A 1 245 ? -7.166 13.575 -8.742 1.00 87.00 245 TRP A N 1
ATOM 2004 C CA . TRP A 1 245 ? -6.273 12.770 -7.896 1.00 87.00 245 TRP A CA 1
ATOM 2005 C C . TRP A 1 245 ? -4.830 13.301 -7.838 1.00 87.00 245 TRP A C 1
ATOM 2007 O O . TRP A 1 245 ? -3.859 12.548 -7.932 1.00 87.00 245 TRP A O 1
ATOM 2017 N N . LEU A 1 246 ? -4.685 14.622 -7.702 1.00 86.75 246 LEU A N 1
ATOM 2018 C CA . LEU A 1 246 ? -3.390 15.285 -7.549 1.00 86.75 246 LEU A CA 1
ATOM 2019 C C . LEU A 1 246 ? -2.907 15.207 -6.097 1.00 86.75 246 LEU A C 1
ATOM 2021 O O . LEU A 1 246 ? -3.673 15.470 -5.173 1.00 86.75 246 LEU A O 1
ATOM 2025 N N . PHE A 1 247 ? -1.626 14.892 -5.905 1.00 81.62 247 PHE A N 1
ATOM 2026 C CA . PHE A 1 247 ? -0.956 14.881 -4.592 1.00 81.62 247 PHE A CA 1
ATOM 2027 C C . PHE A 1 247 ? -0.088 16.111 -4.356 1.00 81.62 247 PHE A C 1
ATOM 2029 O O . PHE A 1 247 ? 0.421 16.319 -3.259 1.00 81.62 247 PHE A O 1
ATOM 2036 N N . SER A 1 248 ? 0.091 16.917 -5.396 1.00 84.81 248 SER A N 1
ATOM 2037 C CA . SER A 1 248 ? 0.951 18.083 -5.385 1.00 84.81 248 SER A CA 1
ATOM 2038 C C . SER A 1 248 ? 0.547 19.052 -6.488 1.00 84.81 248 SER A C 1
ATOM 2040 O O . SER A 1 248 ? -0.057 18.670 -7.496 1.00 84.81 248 SER A O 1
ATOM 2042 N N . VAL A 1 249 ? 0.879 20.316 -6.263 1.00 88.44 249 VAL A N 1
ATOM 2043 C CA . VAL A 1 249 ? 0.691 21.420 -7.201 1.00 88.44 249 VAL A CA 1
ATOM 2044 C C . VAL A 1 249 ? 1.950 22.276 -7.195 1.00 88.44 249 VAL A C 1
ATOM 2046 O O . VAL A 1 249 ? 2.650 22.375 -6.185 1.00 88.44 249 VAL A O 1
ATOM 2049 N N . LEU A 1 250 ? 2.242 22.909 -8.323 1.00 87.62 250 LEU A N 1
ATOM 2050 C CA . LEU A 1 250 ? 3.268 23.932 -8.403 1.00 87.62 250 LEU A CA 1
ATOM 2051 C C . LEU A 1 250 ? 2.768 25.202 -7.701 1.00 87.62 250 LEU A C 1
ATOM 2053 O O . LEU A 1 250 ? 1.642 25.626 -7.956 1.00 87.62 250 LEU A O 1
ATOM 2057 N N . PRO A 1 251 ? 3.581 25.856 -6.853 1.00 87.00 251 PRO A N 1
ATOM 2058 C CA . PRO A 1 251 ? 3.150 27.009 -6.057 1.00 87.00 251 PRO A CA 1
ATOM 2059 C C . PRO A 1 251 ? 3.060 28.313 -6.872 1.00 87.00 251 PRO A C 1
ATOM 2061 O O . PRO A 1 251 ? 3.091 29.403 -6.304 1.00 87.00 251 PRO A O 1
ATOM 2064 N N . PHE A 1 252 ? 2.989 28.217 -8.200 1.00 86.81 252 PHE A N 1
ATOM 2065 C CA . PHE A 1 252 ? 3.000 29.348 -9.120 1.00 86.81 252 PHE A CA 1
ATOM 2066 C C . PHE A 1 252 ? 1.775 29.288 -10.038 1.00 86.81 252 PHE A C 1
ATOM 2068 O O . PHE A 1 252 ? 1.387 28.185 -10.432 1.00 86.81 252 PHE A O 1
ATOM 2075 N N . PRO A 1 253 ? 1.196 30.442 -10.415 1.00 88.50 253 PRO A N 1
ATOM 2076 C CA . PRO A 1 253 ? 0.109 30.483 -11.378 1.00 88.50 253 PRO A CA 1
ATOM 2077 C C . PRO A 1 253 ? 0.624 30.202 -12.789 1.00 88.50 253 PRO A C 1
ATOM 2079 O O . PRO A 1 253 ? 1.729 30.623 -13.156 1.00 88.50 253 PRO A O 1
ATOM 2082 N N . TYR A 1 254 ? -0.179 29.525 -13.600 1.00 87.31 254 TYR A N 1
ATOM 2083 C CA . TYR A 1 254 ? 0.195 29.249 -14.980 1.00 87.31 254 TYR A CA 1
ATOM 2084 C C . TYR A 1 254 ? 0.071 30.496 -15.863 1.00 87.31 254 TYR A C 1
ATOM 2086 O O . TYR A 1 254 ? -0.946 31.189 -15.885 1.00 87.31 254 TYR A O 1
ATOM 2094 N N . GLN A 1 255 ? 1.104 30.766 -16.662 1.00 84.75 255 GLN A N 1
ATOM 2095 C CA . GLN A 1 255 ? 1.093 31.848 -17.644 1.00 84.75 255 GLN A CA 1
ATOM 2096 C C . GLN A 1 255 ? 1.303 31.288 -19.049 1.00 84.75 255 GLN A C 1
ATOM 2098 O O . GLN A 1 255 ? 2.427 30.990 -19.444 1.00 84.75 255 GLN A O 1
ATOM 2103 N N . ASN A 1 256 ? 0.233 31.222 -19.848 1.00 81.12 256 ASN A N 1
ATOM 2104 C CA . ASN A 1 256 ? 0.317 30.845 -21.264 1.00 81.12 256 ASN A CA 1
ATOM 2105 C C . ASN A 1 256 ? 0.787 32.015 -22.150 1.00 81.12 256 ASN A C 1
ATOM 2107 O O . ASN A 1 256 ? 0.117 32.417 -23.103 1.00 81.12 256 ASN A O 1
ATOM 2111 N N . LYS A 1 257 ? 1.895 32.655 -21.772 1.00 83.31 257 LYS A N 1
ATOM 2112 C CA . LYS A 1 257 ? 2.493 33.761 -22.524 1.00 83.31 257 LYS A CA 1
ATOM 2113 C C . LYS A 1 257 ? 3.991 33.559 -22.604 1.00 83.31 257 LYS A C 1
ATOM 2115 O O . LYS A 1 257 ? 4.652 33.364 -21.589 1.00 83.31 257 LYS A O 1
ATOM 2120 N N . GLN A 1 258 ? 4.525 33.671 -23.813 1.00 79.50 258 GLN A N 1
ATOM 2121 C CA . GLN A 1 258 ? 5.963 33.679 -24.016 1.00 79.50 258 GLN A CA 1
ATOM 2122 C C . GLN A 1 258 ? 6.561 34.920 -23.343 1.00 79.50 258 GLN A C 1
ATOM 2124 O O . GLN A 1 258 ? 6.182 36.049 -23.653 1.00 79.50 258 GLN A O 1
ATOM 2129 N N . GLN A 1 259 ? 7.492 34.700 -22.420 1.00 82.12 259 GLN A N 1
ATOM 2130 C CA . GLN A 1 259 ? 8.283 35.747 -21.783 1.00 82.12 259 GLN A CA 1
ATOM 2131 C C . GLN A 1 259 ? 9.764 35.427 -21.932 1.00 82.12 259 GLN A C 1
ATOM 2133 O O . GLN A 1 259 ? 10.177 34.264 -21.951 1.00 82.12 259 GLN A O 1
ATOM 2138 N N . GLU A 1 260 ? 10.575 36.472 -22.042 1.00 82.00 260 GLU A N 1
ATOM 2139 C CA . GLU A 1 260 ? 12.017 36.308 -22.080 1.00 82.00 260 GLU A CA 1
ATOM 2140 C C . GLU A 1 260 ? 12.520 35.842 -20.708 1.00 82.00 260 GLU A C 1
ATOM 2142 O O . GLU A 1 260 ? 12.215 36.442 -19.680 1.00 82.00 260 GLU A O 1
ATOM 2147 N N . SER A 1 261 ? 13.295 34.757 -20.695 1.00 88.06 261 SER A N 1
ATOM 2148 C CA . SER A 1 261 ? 13.871 34.173 -19.479 1.00 88.06 261 SER A CA 1
ATOM 2149 C C . SER A 1 261 ? 15.394 34.371 -19.473 1.00 88.06 261 SER A C 1
ATOM 2151 O O . SER A 1 261 ? 16.142 33.416 -19.703 1.00 88.06 261 SER A O 1
ATOM 2153 N N . PRO A 1 262 ? 15.899 35.602 -19.245 1.00 91.94 262 PRO A N 1
ATOM 2154 C CA . PRO A 1 262 ? 17.308 35.944 -19.462 1.00 91.94 262 PRO A CA 1
ATOM 2155 C C . PRO A 1 262 ? 18.258 35.157 -18.554 1.00 91.94 262 PRO A C 1
ATOM 2157 O O . PRO A 1 262 ? 19.339 34.757 -18.985 1.00 91.94 262 PRO A O 1
ATOM 2160 N N . TYR A 1 263 ? 17.854 34.875 -17.312 1.00 92.94 263 TYR A N 1
ATOM 2161 C CA . TYR A 1 263 ? 18.656 34.082 -16.377 1.00 92.94 263 TYR A CA 1
ATOM 2162 C C . TYR A 1 263 ? 18.730 32.606 -16.775 1.00 92.94 263 TYR A C 1
ATOM 2164 O O . TYR A 1 263 ? 19.814 32.025 -16.740 1.00 92.94 263 TYR A O 1
ATOM 2172 N N . PHE A 1 264 ? 17.612 32.026 -17.223 1.00 91.88 264 PHE A N 1
ATOM 2173 C CA . PHE A 1 264 ? 17.579 30.663 -17.750 1.00 91.88 264 PHE A CA 1
ATOM 2174 C C . PHE A 1 264 ? 18.439 30.548 -19.012 1.00 91.88 264 PHE A C 1
ATOM 2176 O O . PHE A 1 264 ? 19.297 29.676 -19.093 1.00 91.88 264 PHE A O 1
ATOM 2183 N N . ASN A 1 265 ? 18.297 31.489 -19.951 1.00 91.25 265 ASN A N 1
ATOM 2184 C CA . ASN A 1 265 ? 19.099 31.525 -21.174 1.00 91.25 265 ASN A CA 1
ATOM 2185 C C . ASN A 1 265 ? 20.596 31.669 -20.869 1.00 91.25 265 ASN A C 1
ATOM 2187 O O . ASN A 1 265 ? 21.422 30.979 -21.465 1.00 91.25 265 ASN A O 1
ATOM 2191 N N . ARG A 1 266 ? 20.961 32.522 -19.903 1.00 92.69 266 ARG A N 1
ATOM 2192 C CA . ARG A 1 266 ? 22.350 32.671 -19.448 1.00 92.69 266 ARG A CA 1
ATOM 2193 C C . ARG A 1 266 ? 22.897 31.369 -18.868 1.00 92.69 266 ARG A C 1
ATOM 2195 O O . ARG A 1 266 ? 24.014 30.986 -19.208 1.00 92.69 266 ARG A O 1
ATOM 2202 N N . TRP A 1 267 ? 22.130 30.696 -18.014 1.00 93.69 267 TRP A N 1
ATOM 2203 C CA . TRP A 1 267 ? 22.518 29.410 -17.436 1.00 93.69 267 TRP A CA 1
ATOM 2204 C C . TRP A 1 267 ? 22.636 28.307 -18.499 1.00 93.69 267 TRP A C 1
ATOM 2206 O O . TRP A 1 267 ? 23.617 27.563 -18.492 1.00 93.69 267 TRP A O 1
ATOM 2216 N N . LEU A 1 268 ? 21.693 28.233 -19.440 1.00 92.00 268 LEU A N 1
ATOM 2217 C CA . LEU A 1 268 ? 21.694 27.258 -20.530 1.00 92.00 268 LEU A CA 1
ATOM 2218 C C . LEU A 1 268 ? 22.925 27.443 -21.428 1.00 92.00 268 LEU A C 1
ATOM 2220 O O . LEU A 1 268 ? 23.617 26.478 -21.749 1.00 92.00 268 LEU A O 1
ATOM 2224 N N . ASN A 1 269 ? 23.236 28.694 -21.776 1.00 92.06 269 ASN A N 1
ATOM 2225 C CA . ASN A 1 269 ? 24.423 29.052 -22.548 1.00 92.06 269 ASN A CA 1
ATOM 2226 C C . ASN A 1 269 ? 25.720 28.692 -21.816 1.00 92.06 269 ASN A C 1
ATOM 2228 O O . ASN A 1 269 ? 26.619 28.123 -22.433 1.00 92.06 269 ASN A O 1
ATOM 2232 N N . PHE A 1 270 ? 25.798 28.987 -20.515 1.00 91.38 270 PHE A N 1
ATOM 2233 C CA . PHE A 1 270 ? 26.948 28.658 -19.672 1.00 91.38 270 PHE A CA 1
ATOM 2234 C C . PHE A 1 270 ? 27.168 27.144 -19.568 1.00 91.38 270 PHE A C 1
ATOM 2236 O O . PHE A 1 270 ? 28.245 26.661 -19.890 1.00 91.38 270 PHE A O 1
ATOM 2243 N N . THR A 1 271 ? 26.132 26.389 -19.194 1.00 89.25 271 THR A N 1
ATOM 2244 C CA . THR A 1 271 ? 26.206 24.930 -18.979 1.00 89.25 271 THR A CA 1
ATOM 2245 C C . THR A 1 271 ? 26.547 24.171 -20.265 1.00 89.25 271 THR A C 1
ATOM 2247 O O . THR A 1 271 ? 27.152 23.101 -20.229 1.00 89.25 271 THR A O 1
ATOM 2250 N N . CYS A 1 272 ? 26.162 24.721 -21.418 1.00 89.69 272 CYS A N 1
ATOM 2251 C CA . CYS A 1 272 ? 26.387 24.100 -22.718 1.00 89.69 272 CYS A CA 1
ATOM 2252 C C . CYS A 1 272 ? 27.632 24.621 -23.449 1.00 89.69 272 CYS A C 1
ATOM 2254 O O . CYS A 1 272 ? 27.832 24.230 -24.597 1.00 89.69 272 CYS A O 1
ATOM 2256 N N . ASP A 1 273 ? 28.445 25.502 -22.856 1.00 89.06 273 ASP A N 1
ATOM 2257 C CA . ASP A 1 273 ? 29.568 26.181 -23.530 1.00 89.06 273 ASP A CA 1
ATOM 2258 C C . ASP A 1 273 ? 29.160 26.833 -24.868 1.00 89.06 273 ASP A C 1
ATOM 2260 O O . ASP A 1 273 ? 29.878 26.767 -25.864 1.00 89.06 273 ASP A O 1
ATOM 2264 N N . ASN A 1 274 ? 27.953 27.406 -24.930 1.00 88.50 274 ASN A N 1
ATOM 2265 C CA . ASN A 1 274 ? 27.318 27.910 -26.156 1.00 88.50 274 ASN A CA 1
ATOM 2266 C C . ASN A 1 274 ? 27.134 26.885 -27.298 1.00 88.50 274 ASN A C 1
ATOM 2268 O O . ASN A 1 274 ? 26.787 27.272 -28.410 1.00 88.50 274 ASN A O 1
ATOM 2272 N N . ASN A 1 275 ? 27.296 25.586 -27.049 1.00 92.88 275 ASN A N 1
ATOM 2273 C CA . ASN A 1 275 ? 27.089 24.545 -28.051 1.00 92.88 275 ASN A CA 1
ATOM 2274 C C . ASN A 1 275 ? 25.591 24.266 -28.275 1.00 92.88 275 ASN A C 1
ATOM 2276 O O . ASN A 1 275 ? 24.914 23.744 -27.390 1.00 92.88 275 ASN A O 1
ATOM 2280 N N . GLU A 1 276 ? 25.086 24.556 -29.474 1.00 92.56 276 GLU A N 1
ATOM 2281 C CA . GLU A 1 276 ? 23.660 24.411 -29.821 1.00 92.56 276 GLU A CA 1
ATOM 2282 C C . GLU A 1 276 ? 23.127 22.971 -29.718 1.00 92.56 276 GLU A C 1
ATOM 2284 O O . GLU A 1 276 ? 21.982 22.757 -29.310 1.00 92.56 276 GLU A O 1
ATOM 2289 N N . ASN A 1 277 ? 23.959 21.963 -29.999 1.00 91.94 277 ASN A N 1
ATOM 2290 C CA . ASN A 1 277 ? 23.551 20.564 -29.853 1.00 91.94 277 ASN A CA 1
ATOM 2291 C C . ASN A 1 277 ? 23.366 20.200 -28.374 1.00 91.94 277 ASN A C 1
ATOM 2293 O O . ASN A 1 277 ? 22.354 19.601 -28.015 1.00 91.94 277 ASN A O 1
ATOM 2297 N N . LYS A 1 278 ? 24.300 20.608 -27.499 1.00 89.00 278 LYS A N 1
ATOM 2298 C CA . LYS A 1 278 ? 24.168 20.403 -26.044 1.00 89.00 278 LYS A CA 1
ATOM 2299 C C . LYS A 1 278 ? 22.925 21.114 -25.494 1.00 89.00 278 LYS A C 1
ATOM 2301 O O . LYS A 1 278 ? 22.187 20.510 -24.718 1.00 89.00 278 LYS A O 1
ATOM 2306 N N . LYS A 1 279 ? 22.654 22.350 -25.942 1.00 91.50 279 LYS A N 1
ATOM 2307 C CA . LYS A 1 279 ? 21.443 23.100 -25.556 1.00 91.50 279 LYS A CA 1
ATOM 2308 C C . LYS A 1 279 ? 20.177 22.346 -25.942 1.00 91.50 279 LYS A C 1
ATOM 2310 O O . LYS A 1 279 ? 19.290 22.183 -25.113 1.00 91.50 279 LYS A O 1
ATOM 2315 N N . SER A 1 280 ? 20.120 21.846 -27.175 1.00 92.31 280 SER A N 1
ATOM 2316 C CA . SER A 1 280 ? 18.966 21.100 -27.686 1.00 92.31 280 SER A CA 1
ATOM 2317 C C . SER A 1 280 ? 18.707 19.821 -26.887 1.00 92.31 280 SER A C 1
ATOM 2319 O O . SER A 1 280 ? 17.567 19.548 -26.524 1.00 92.31 280 SER A O 1
ATOM 2321 N N . VAL A 1 281 ? 19.759 19.067 -26.544 1.00 89.62 281 VAL A N 1
ATOM 2322 C CA . VAL A 1 281 ? 19.647 17.865 -25.698 1.00 89.62 281 VAL A CA 1
ATOM 2323 C C . VAL A 1 281 ? 19.146 18.217 -24.297 1.00 89.62 281 VAL A C 1
ATOM 2325 O O . VAL A 1 281 ? 18.267 17.538 -23.771 1.00 89.62 281 VAL A O 1
ATOM 2328 N N . LEU A 1 282 ? 19.660 19.294 -23.700 1.00 90.25 282 LEU A N 1
ATOM 2329 C CA . LEU A 1 282 ? 19.248 19.722 -22.364 1.00 90.25 282 LEU A CA 1
ATOM 2330 C C . LEU A 1 282 ? 17.795 20.229 -22.345 1.00 90.25 282 LEU A C 1
ATOM 2332 O O . LEU A 1 282 ? 17.051 19.931 -21.416 1.00 90.25 282 LEU A O 1
ATOM 2336 N N . LEU A 1 283 ? 17.351 20.926 -23.392 1.00 92.25 283 LEU A N 1
ATOM 2337 C CA . LEU A 1 283 ? 15.947 21.313 -23.553 1.00 92.25 283 LEU A CA 1
ATOM 2338 C C . LEU A 1 283 ? 15.035 20.098 -23.769 1.00 92.25 283 LEU A C 1
ATOM 2340 O O . LEU A 1 283 ? 13.962 20.032 -23.172 1.00 92.25 283 LEU A O 1
ATOM 2344 N N . ALA A 1 284 ? 15.466 19.114 -24.563 1.00 90.25 284 ALA A N 1
ATOM 2345 C CA . ALA A 1 284 ? 14.732 17.862 -24.745 1.00 90.25 284 ALA A CA 1
ATOM 2346 C C . ALA A 1 284 ? 14.602 17.077 -23.429 1.00 90.25 284 ALA A C 1
ATOM 2348 O O . ALA A 1 284 ? 13.555 16.495 -23.158 1.00 90.25 284 ALA A O 1
ATOM 2349 N N . LEU A 1 285 ? 15.632 17.116 -22.580 1.00 89.81 285 LEU A N 1
ATOM 2350 C CA . LEU A 1 285 ? 15.601 16.559 -21.230 1.00 89.81 285 LEU A CA 1
ATOM 2351 C C . LEU A 1 285 ? 14.563 17.258 -20.351 1.00 89.81 285 LEU A C 1
ATOM 2353 O O . LEU A 1 285 ? 13.747 16.591 -19.719 1.00 89.81 285 LEU A O 1
ATOM 2357 N N . LEU A 1 286 ? 14.565 18.591 -20.318 1.00 90.94 286 LEU A N 1
ATOM 2358 C CA . LEU A 1 286 ? 13.580 19.346 -19.540 1.00 90.94 286 LEU A CA 1
ATOM 2359 C C . LEU A 1 286 ? 12.158 19.071 -20.040 1.00 90.94 286 LEU A C 1
ATOM 2361 O O . LEU A 1 286 ? 11.240 18.905 -19.241 1.00 90.94 286 LEU A O 1
ATOM 2365 N N . TYR A 1 287 ? 11.983 18.940 -21.355 1.00 89.06 287 TYR A N 1
ATOM 2366 C CA . TYR A 1 287 ? 10.718 18.532 -21.956 1.00 89.06 287 TYR A CA 1
ATOM 2367 C C . TYR A 1 287 ? 10.301 17.110 -21.553 1.00 89.06 287 TYR A C 1
ATOM 2369 O O . TYR A 1 287 ? 9.127 16.889 -21.255 1.00 89.06 287 TYR A O 1
ATOM 2377 N N . MET A 1 288 ? 11.243 16.161 -21.500 1.00 87.50 288 MET A N 1
ATOM 2378 C CA . MET A 1 288 ? 11.003 14.789 -21.040 1.00 87.50 288 MET A CA 1
ATOM 2379 C C . MET A 1 288 ? 10.460 14.777 -19.606 1.00 87.50 288 MET A C 1
ATOM 2381 O O . MET A 1 288 ? 9.491 14.076 -19.321 1.00 87.50 288 MET A O 1
ATOM 2385 N N . VAL A 1 289 ? 11.053 15.590 -18.725 1.00 88.12 289 VAL A N 1
ATOM 2386 C CA . VAL A 1 289 ? 10.620 15.750 -17.329 1.00 88.12 289 VAL A CA 1
ATOM 2387 C C . VAL A 1 289 ? 9.246 16.422 -17.253 1.00 88.12 289 VAL A C 1
ATOM 2389 O O . VAL A 1 289 ? 8.348 15.910 -16.585 1.00 88.12 289 VAL A O 1
ATOM 2392 N N . LEU A 1 290 ? 9.048 17.530 -17.977 1.00 85.56 290 LEU A N 1
ATOM 2393 C CA . LEU A 1 290 ? 7.781 18.272 -17.987 1.00 85.56 290 LEU A CA 1
ATOM 2394 C C . LEU A 1 290 ? 6.616 17.403 -18.457 1.00 85.56 290 LEU A C 1
ATOM 2396 O O . LEU A 1 290 ? 5.578 17.327 -17.805 1.00 85.56 290 LEU A O 1
ATOM 2400 N N . SER A 1 291 ? 6.817 16.719 -19.580 1.00 81.81 291 SER A N 1
ATOM 2401 C CA . SER A 1 291 ? 5.796 15.920 -20.260 1.00 81.81 291 SER A CA 1
ATOM 2402 C C . SER A 1 291 ? 5.710 14.496 -19.714 1.00 81.81 291 SER A C 1
ATOM 2404 O O . SER A 1 291 ? 5.023 13.667 -20.297 1.00 81.81 291 SER A O 1
ATOM 2406 N N . ASN A 1 292 ? 6.418 14.206 -18.614 1.00 82.19 292 ASN A N 1
ATOM 2407 C CA . ASN A 1 292 ? 6.421 12.915 -17.936 1.00 82.19 292 ASN A CA 1
ATOM 2408 C C . ASN A 1 292 ? 6.680 11.727 -18.887 1.00 82.19 292 ASN A C 1
ATOM 2410 O O . ASN A 1 292 ? 5.987 10.713 -18.840 1.00 82.19 292 ASN A O 1
ATOM 2414 N N . ARG A 1 293 ? 7.674 11.851 -19.778 1.00 82.75 293 ARG A N 1
ATOM 2415 C CA . ARG A 1 293 ? 7.982 10.851 -20.817 1.00 82.75 293 ARG A CA 1
ATOM 2416 C C . ARG A 1 293 ? 8.802 9.674 -20.286 1.00 82.75 293 ARG A C 1
ATOM 2418 O O . ARG A 1 293 ? 9.879 9.362 -20.791 1.00 82.75 293 ARG A O 1
ATOM 2425 N N . TYR A 1 294 ? 8.295 9.008 -19.250 1.00 74.12 294 TYR A N 1
ATOM 2426 C CA . TYR A 1 294 ? 8.884 7.763 -18.742 1.00 74.12 294 TYR A CA 1
ATOM 2427 C C . TYR A 1 294 ? 8.809 6.625 -19.778 1.00 74.12 294 TYR A C 1
ATOM 2429 O O . TYR A 1 294 ? 9.616 5.699 -19.744 1.00 74.12 294 TYR A O 1
ATOM 2437 N N . ASP A 1 295 ? 7.879 6.713 -20.735 1.00 69.25 295 ASP A N 1
ATOM 2438 C CA . ASP A 1 295 ? 7.709 5.790 -21.863 1.00 69.25 295 ASP A CA 1
ATOM 2439 C C . ASP A 1 295 ? 8.905 5.773 -22.825 1.00 69.25 295 ASP A C 1
ATOM 2441 O O . ASP A 1 295 ? 9.075 4.811 -23.569 1.00 69.25 295 ASP A O 1
ATOM 2445 N N . TRP A 1 296 ? 9.762 6.800 -22.797 1.00 77.12 296 TRP A N 1
ATOM 2446 C CA . TRP A 1 296 ? 10.994 6.834 -23.593 1.00 77.12 296 TRP A CA 1
ATOM 2447 C C . TRP A 1 296 ? 12.048 5.849 -23.119 1.00 77.12 296 TRP A C 1
ATOM 2449 O O . TRP A 1 296 ? 12.982 5.552 -23.858 1.00 77.12 296 TRP A O 1
ATOM 2459 N N . GLN A 1 297 ? 11.902 5.346 -21.896 1.00 69.44 297 GLN A N 1
ATOM 2460 C CA . GLN A 1 297 ? 12.833 4.404 -21.295 1.00 69.44 297 GLN A CA 1
ATOM 2461 C C . GLN A 1 297 ? 14.269 4.928 -21.181 1.00 69.44 297 GLN A C 1
ATOM 2463 O O . GLN A 1 297 ? 15.244 4.174 -21.223 1.00 69.44 297 GLN A O 1
ATOM 2468 N N . LEU A 1 298 ? 14.399 6.243 -21.012 1.00 78.62 298 LEU A N 1
ATOM 2469 C CA . LEU A 1 298 ? 15.670 6.932 -20.860 1.00 78.62 298 LEU A CA 1
ATOM 2470 C C . LEU A 1 298 ? 15.878 7.352 -19.406 1.00 78.62 298 LEU A C 1
ATOM 2472 O O . LEU A 1 298 ? 14.951 7.757 -18.708 1.00 78.62 298 LEU A O 1
ATOM 2476 N N . PHE A 1 299 ? 17.131 7.301 -18.970 1.00 77.81 299 PHE A N 1
ATOM 2477 C CA . PHE A 1 299 ? 17.609 8.034 -17.804 1.00 77.81 299 PHE A CA 1
ATOM 2478 C C . PHE A 1 299 ? 18.770 8.914 -18.241 1.00 77.81 299 PHE A C 1
ATOM 2480 O O . PHE A 1 299 ? 19.438 8.627 -19.236 1.00 77.81 299 PHE A O 1
ATOM 2487 N N . ILE A 1 300 ? 19.002 9.992 -17.503 1.00 79.81 300 ILE A N 1
ATOM 2488 C CA . ILE A 1 300 ? 20.070 10.931 -17.823 1.00 79.81 300 ILE A CA 1
ATOM 2489 C C . ILE A 1 300 ? 21.131 10.834 -16.746 1.00 79.81 300 ILE A C 1
ATOM 2491 O O . ILE A 1 300 ? 20.865 11.012 -15.559 1.00 79.81 300 ILE A O 1
ATOM 2495 N N . GLU A 1 301 ? 22.350 10.593 -17.201 1.00 83.44 301 GLU A N 1
ATOM 2496 C CA . GLU A 1 301 ? 23.549 10.759 -16.406 1.00 83.44 301 GLU A CA 1
ATOM 2497 C C . GLU A 1 301 ? 24.183 12.108 -16.755 1.00 83.44 301 GLU A C 1
ATOM 2499 O O . GLU A 1 301 ? 24.511 12.377 -17.912 1.00 83.44 301 GLU A O 1
ATOM 2504 N N . ILE A 1 302 ? 24.331 12.977 -15.755 1.00 79.81 302 ILE A N 1
ATOM 2505 C CA . ILE A 1 302 ? 24.946 14.294 -15.926 1.00 79.81 302 ILE A CA 1
ATOM 2506 C C . ILE A 1 302 ? 26.320 14.251 -15.270 1.00 79.81 302 ILE A C 1
ATOM 2508 O O . ILE A 1 302 ? 26.433 14.187 -14.046 1.00 79.81 302 ILE A O 1
ATOM 2512 N N . THR A 1 303 ? 27.369 14.323 -16.082 1.00 81.00 303 THR A N 1
ATOM 2513 C CA . THR A 1 303 ? 28.762 14.304 -15.624 1.00 81.00 303 THR A CA 1
ATOM 2514 C C . THR A 1 303 ? 29.438 15.650 -15.882 1.00 81.00 303 THR A C 1
ATOM 2516 O O . THR A 1 303 ? 29.033 16.421 -16.751 1.00 81.00 303 THR A O 1
ATOM 2519 N N . GLY A 1 304 ? 30.453 15.980 -15.083 1.00 75.69 304 GLY A N 1
ATOM 2520 C CA . GLY A 1 304 ? 31.252 17.194 -15.258 1.00 75.69 304 GLY A CA 1
ATOM 2521 C C . GLY A 1 304 ? 31.877 17.677 -13.956 1.00 75.69 304 GLY A C 1
ATOM 2522 O O . GLY A 1 304 ? 31.466 17.257 -12.873 1.00 75.69 304 GLY A O 1
ATOM 2523 N N . GLU A 1 305 ? 32.829 18.599 -14.054 1.00 77.56 305 GLU A N 1
ATOM 2524 C CA . GLU A 1 305 ? 33.522 19.192 -12.904 1.00 77.56 305 GLU A CA 1
ATOM 2525 C C . GLU A 1 305 ? 32.577 19.968 -11.970 1.00 77.56 305 GLU A C 1
ATOM 2527 O O . GLU A 1 305 ? 31.432 20.276 -12.309 1.00 77.56 305 GLU A O 1
ATOM 2532 N N . GLY A 1 306 ? 33.025 20.270 -10.752 1.00 78.38 306 GLY A N 1
ATOM 2533 C CA . GLY A 1 306 ? 32.266 21.123 -9.834 1.00 78.38 306 GLY A CA 1
ATOM 2534 C C . GLY A 1 306 ? 31.907 22.476 -10.468 1.00 78.38 306 GLY A C 1
ATOM 2535 O O . GLY A 1 306 ? 32.614 22.970 -11.338 1.00 78.38 306 GLY A O 1
ATOM 2536 N N . ALA A 1 307 ? 30.800 23.081 -10.029 1.00 79.75 307 ALA A N 1
ATOM 2537 C CA . ALA A 1 307 ? 30.357 24.416 -10.458 1.00 79.75 307 ALA A CA 1
ATOM 2538 C C . ALA A 1 307 ? 29.958 24.589 -11.945 1.00 79.75 307 ALA A C 1
ATOM 2540 O O . ALA A 1 307 ? 29.796 25.714 -12.409 1.00 79.75 307 ALA A O 1
ATOM 2541 N N . THR A 1 308 ? 29.680 23.507 -12.677 1.00 84.00 308 THR A N 1
ATOM 2542 C CA . THR A 1 308 ? 29.201 23.576 -14.076 1.00 84.00 308 THR A CA 1
ATOM 2543 C C . THR A 1 308 ? 27.686 23.765 -14.241 1.00 84.00 308 THR A C 1
ATOM 2545 O O . THR A 1 308 ? 27.169 23.667 -15.346 1.00 84.00 308 THR A O 1
ATOM 2548 N N . GLY A 1 309 ? 26.944 24.020 -13.156 1.00 83.00 309 GLY A N 1
ATOM 2549 C CA . GLY A 1 309 ? 25.490 24.242 -13.215 1.00 83.00 309 GLY A CA 1
ATOM 2550 C C . GLY A 1 309 ? 24.621 22.981 -13.107 1.00 83.00 309 GLY A C 1
ATOM 2551 O O . GLY A 1 309 ? 23.409 23.079 -13.276 1.00 83.00 309 GLY A O 1
ATOM 2552 N N . LYS A 1 310 ? 25.198 21.817 -12.770 1.00 85.88 310 LYS A N 1
ATOM 2553 C CA . LYS A 1 310 ? 24.452 20.555 -12.566 1.00 85.88 310 LYS A CA 1
ATOM 2554 C C . LYS A 1 310 ? 23.378 20.657 -11.481 1.00 85.88 310 LYS A C 1
ATOM 2556 O O . LYS A 1 310 ? 22.256 20.231 -11.703 1.00 85.88 310 LYS A O 1
ATOM 2561 N N . SER A 1 311 ? 23.696 21.258 -10.334 1.00 86.12 311 SER A N 1
ATOM 2562 C CA . SER A 1 311 ? 22.719 21.447 -9.252 1.00 86.12 311 SER A CA 1
ATOM 2563 C C . SER A 1 311 ? 21.558 22.339 -9.691 1.00 86.12 311 SER A C 1
ATOM 2565 O O . SER A 1 311 ? 20.415 22.033 -9.390 1.00 86.12 311 SER A O 1
ATOM 2567 N N . VAL A 1 312 ? 21.838 23.368 -10.500 1.00 90.12 312 VAL A N 1
ATOM 2568 C CA . VAL A 1 312 ? 20.800 24.238 -11.072 1.00 90.12 312 VAL A CA 1
ATOM 2569 C C . VAL A 1 312 ? 19.889 23.456 -12.024 1.00 90.12 312 VAL A C 1
ATOM 2571 O O . VAL A 1 312 ? 18.680 23.654 -11.994 1.00 90.12 312 VAL A O 1
ATOM 2574 N N . LEU A 1 313 ? 20.432 22.530 -12.828 1.00 89.62 313 LEU A N 1
ATOM 2575 C CA . LEU A 1 313 ? 19.617 21.623 -13.649 1.00 89.62 313 LEU A CA 1
ATOM 2576 C C . LEU A 1 313 ? 18.673 20.783 -12.780 1.00 89.62 313 LEU A C 1
ATOM 2578 O O . LEU A 1 313 ? 17.480 20.700 -13.064 1.00 89.62 313 LEU A O 1
ATOM 2582 N N . THR A 1 314 ? 19.208 20.184 -11.715 1.00 88.38 314 THR A N 1
ATOM 2583 C CA . THR A 1 314 ? 18.431 19.394 -10.756 1.00 88.38 314 THR A CA 1
ATOM 2584 C C . THR A 1 314 ? 17.308 20.225 -10.135 1.00 88.38 314 THR A C 1
ATOM 2586 O O . THR A 1 314 ? 16.160 19.781 -10.134 1.00 88.38 314 THR A O 1
ATOM 2589 N N . ASP A 1 315 ? 17.607 21.447 -9.693 1.00 89.19 315 ASP A N 1
ATOM 2590 C CA . ASP A 1 315 ? 16.629 22.357 -9.093 1.00 89.19 315 ASP A CA 1
ATOM 2591 C C . ASP A 1 315 ? 15.517 22.737 -10.081 1.00 89.19 315 ASP A C 1
ATOM 2593 O O . ASP A 1 315 ? 14.341 22.720 -9.717 1.00 89.19 315 ASP A O 1
ATOM 2597 N N . ILE A 1 316 ? 15.859 23.020 -11.344 1.00 90.94 316 ILE A N 1
ATOM 2598 C CA . ILE A 1 316 ? 14.873 23.302 -12.399 1.00 90.94 316 ILE A CA 1
ATOM 2599 C C . ILE A 1 316 ? 13.947 22.094 -12.590 1.00 90.94 316 ILE A C 1
ATOM 2601 O O . ILE A 1 316 ? 12.727 22.252 -12.565 1.00 90.94 316 ILE A O 1
ATOM 2605 N N . CYS A 1 317 ? 14.495 20.881 -12.713 1.00 89.94 317 CYS A N 1
ATOM 2606 C CA . CYS A 1 317 ? 13.691 19.665 -12.846 1.00 89.94 317 CYS A CA 1
ATOM 2607 C C . CYS A 1 317 ? 12.748 19.467 -11.648 1.00 89.94 317 CYS A C 1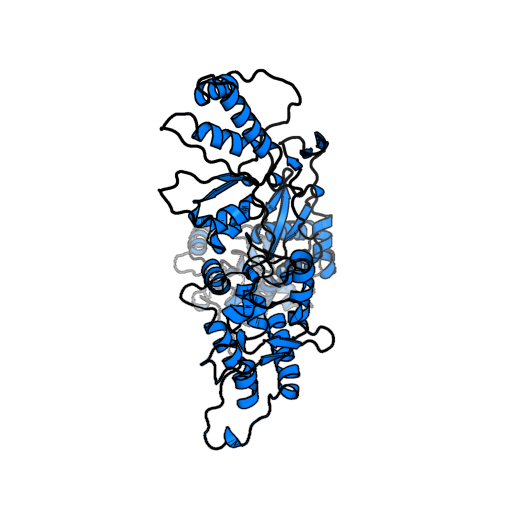
ATOM 2609 O O . CYS A 1 317 ? 11.573 19.158 -11.842 1.00 89.94 317 CYS A O 1
ATOM 2611 N N . MET A 1 318 ? 13.237 19.683 -10.422 1.00 88.81 318 MET A N 1
ATOM 2612 C CA . MET A 1 318 ? 12.434 19.590 -9.197 1.00 88.81 318 MET A CA 1
ATOM 2613 C C . MET A 1 318 ? 11.289 20.604 -9.181 1.00 88.81 318 MET A C 1
ATOM 2615 O O . MET A 1 318 ? 10.165 20.259 -8.821 1.00 88.81 318 MET A O 1
ATOM 2619 N N . GLN A 1 319 ? 11.557 21.843 -9.597 1.00 87.62 319 GLN A N 1
ATOM 2620 C CA . GLN A 1 319 ? 10.543 22.893 -9.677 1.00 87.62 319 GLN A CA 1
ATOM 2621 C C . GLN A 1 319 ? 9.499 22.618 -10.759 1.00 87.62 319 GLN A C 1
ATOM 2623 O O . GLN A 1 319 ? 8.339 22.951 -10.559 1.00 87.62 319 GLN A O 1
ATOM 2628 N N . MET A 1 320 ? 9.877 21.994 -11.876 1.00 86.69 320 MET A N 1
ATOM 2629 C CA . MET A 1 320 ? 8.945 21.676 -12.963 1.00 86.69 320 MET A CA 1
ATOM 2630 C C . MET A 1 320 ? 7.949 20.574 -12.600 1.00 86.69 320 MET A C 1
ATOM 2632 O O . MET A 1 320 ? 6.833 20.577 -13.108 1.00 86.69 320 MET A O 1
ATOM 2636 N N . VAL A 1 321 ? 8.336 19.626 -11.741 1.00 84.56 321 VAL A N 1
ATOM 2637 C CA . VAL A 1 321 ? 7.447 18.529 -11.322 1.00 84.56 321 VAL A CA 1
ATOM 2638 C C . VAL A 1 321 ? 6.795 18.763 -9.963 1.00 84.56 321 VAL A C 1
ATOM 2640 O O . VAL A 1 321 ? 5.794 18.117 -9.678 1.00 84.56 321 VAL A O 1
ATOM 2643 N N . GLY A 1 322 ? 7.329 19.665 -9.138 1.00 84.50 322 GLY A N 1
ATOM 2644 C CA . GLY A 1 322 ? 6.887 19.904 -7.765 1.00 84.50 322 GLY A CA 1
ATOM 2645 C C . GLY A 1 322 ? 7.578 18.976 -6.764 1.00 84.50 322 GLY A C 1
ATOM 2646 O O . GLY A 1 322 ? 7.733 17.782 -7.008 1.00 84.50 322 GLY A O 1
ATOM 2647 N N . LEU A 1 323 ? 7.985 19.520 -5.613 1.00 81.62 323 LEU A N 1
ATOM 2648 C CA . LEU A 1 323 ? 8.834 18.826 -4.630 1.00 81.62 323 LEU A CA 1
ATOM 2649 C C . LEU A 1 323 ? 8.227 17.516 -4.110 1.00 81.62 323 LEU A C 1
ATOM 2651 O O . LEU A 1 323 ? 8.938 16.528 -3.938 1.00 81.62 323 LEU A O 1
ATOM 2655 N N . ASP A 1 324 ? 6.912 17.475 -3.928 1.00 80.00 324 ASP A N 1
ATOM 2656 C CA . ASP A 1 324 ? 6.202 16.283 -3.463 1.00 80.00 324 ASP A CA 1
ATOM 2657 C C . ASP A 1 324 ? 6.197 15.141 -4.496 1.00 80.00 324 ASP A C 1
ATOM 2659 O O . ASP A 1 324 ? 6.023 13.979 -4.126 1.00 80.00 324 ASP A O 1
ATOM 2663 N N . ASN A 1 325 ? 6.464 15.432 -5.774 1.00 80.69 325 ASN A N 1
ATOM 2664 C CA . ASN A 1 325 ? 6.613 14.431 -6.837 1.00 80.69 325 ASN A CA 1
ATOM 2665 C C . ASN A 1 325 ? 8.062 13.954 -7.013 1.00 80.69 325 ASN A C 1
ATOM 2667 O O . ASN A 1 325 ? 8.327 13.104 -7.869 1.00 80.69 325 ASN A O 1
ATOM 2671 N N . VAL A 1 326 ? 8.994 14.485 -6.219 1.00 84.69 326 VAL A N 1
ATOM 2672 C CA . VAL A 1 326 ? 10.420 14.163 -6.280 1.00 84.69 326 VAL A CA 1
ATOM 2673 C C . VAL A 1 326 ? 10.793 13.198 -5.159 1.00 84.69 326 VAL A C 1
ATOM 2675 O O . VAL A 1 326 ? 10.262 13.253 -4.044 1.00 84.69 326 VAL A O 1
ATOM 2678 N N . ILE A 1 327 ? 11.741 12.312 -5.449 1.00 83.50 327 ILE A N 1
ATOM 2679 C CA . ILE A 1 327 ? 12.486 11.563 -4.441 1.00 83.50 327 ILE A CA 1
ATOM 2680 C C . ILE A 1 327 ? 13.983 11.589 -4.756 1.00 83.50 327 ILE A C 1
ATOM 2682 O O . ILE A 1 327 ? 14.382 11.508 -5.916 1.00 83.50 327 ILE A O 1
ATOM 2686 N N . SER A 1 328 ? 14.808 11.700 -3.714 1.00 85.00 328 SER A N 1
ATOM 2687 C CA . SER A 1 328 ? 16.268 11.631 -3.810 1.00 85.00 328 SER A CA 1
ATOM 2688 C C . SER A 1 328 ? 16.776 10.360 -3.136 1.00 85.00 328 SER A C 1
ATOM 2690 O O . SER A 1 328 ? 16.392 10.075 -2.000 1.00 85.00 328 SER A O 1
ATOM 2692 N N . LEU A 1 329 ? 17.595 9.579 -3.838 1.00 81.00 329 LEU A N 1
ATOM 2693 C CA . LEU A 1 329 ? 18.109 8.285 -3.375 1.00 81.00 329 LEU A CA 1
ATOM 2694 C C . LEU A 1 329 ? 19.380 7.887 -4.138 1.00 81.00 329 LEU A C 1
ATOM 2696 O O . LEU A 1 329 ? 19.588 8.324 -5.265 1.00 81.00 329 LEU A O 1
ATOM 2700 N N . ASN A 1 330 ? 20.221 7.019 -3.572 1.00 76.75 330 ASN A N 1
ATOM 2701 C CA . ASN A 1 330 ? 21.377 6.474 -4.292 1.00 76.75 330 ASN A CA 1
ATOM 2702 C C . ASN A 1 330 ? 20.965 5.327 -5.219 1.00 76.75 330 ASN A C 1
ATOM 2704 O O . ASN A 1 330 ? 20.005 4.609 -4.938 1.00 76.75 330 ASN A O 1
ATOM 2708 N N . LEU A 1 331 ? 21.744 5.071 -6.276 1.00 71.12 331 LEU A N 1
ATOM 2709 C CA . LEU A 1 331 ? 21.456 3.979 -7.215 1.00 71.12 331 LEU A CA 1
ATOM 2710 C C . LEU A 1 331 ? 21.361 2.616 -6.515 1.00 71.12 331 LEU A C 1
ATOM 2712 O O . LEU A 1 331 ? 20.523 1.800 -6.877 1.00 71.12 331 LEU A O 1
ATOM 2716 N N . ASN A 1 332 ? 22.147 2.390 -5.462 1.00 65.88 332 ASN A N 1
ATOM 2717 C CA . ASN A 1 332 ? 22.107 1.143 -4.690 1.00 65.88 332 ASN A CA 1
ATOM 2718 C C . ASN A 1 332 ? 20.760 0.938 -3.982 1.00 65.88 332 ASN A C 1
ATOM 2720 O O . ASN A 1 332 ? 20.325 -0.198 -3.797 1.00 65.88 332 ASN A O 1
ATOM 2724 N N . ASN A 1 333 ? 20.080 2.029 -3.612 1.00 62.75 333 ASN A N 1
ATOM 2725 C CA . ASN A 1 333 ? 18.759 1.962 -2.994 1.00 62.75 333 ASN A CA 1
ATOM 2726 C C . ASN A 1 333 ? 17.704 1.459 -3.993 1.00 62.75 333 ASN A C 1
ATOM 2728 O O . ASN A 1 333 ? 16.721 0.826 -3.607 1.00 62.75 333 ASN A O 1
ATOM 2732 N N . LEU A 1 334 ? 17.948 1.645 -5.297 1.00 63.56 334 LEU A N 1
ATOM 2733 C CA . LEU A 1 334 ? 17.118 1.083 -6.358 1.00 63.56 334 LEU A CA 1
ATOM 2734 C C . LEU A 1 334 ? 17.246 -0.427 -6.491 1.00 63.56 334 LEU A C 1
ATOM 2736 O O . LEU A 1 334 ? 16.477 -0.998 -7.252 1.00 63.56 334 LEU A O 1
ATOM 2740 N N . ASP A 1 335 ? 18.154 -1.105 -5.794 1.00 57.72 335 ASP A N 1
ATOM 2741 C CA . ASP A 1 335 ? 18.221 -2.570 -5.778 1.00 57.72 335 ASP A CA 1
ATOM 2742 C C . ASP A 1 335 ? 17.513 -3.190 -4.561 1.00 57.72 335 ASP A C 1
ATOM 2744 O O . ASP A 1 335 ? 17.221 -4.387 -4.575 1.00 57.72 335 ASP A O 1
ATOM 2748 N N . ASN A 1 336 ? 17.153 -2.387 -3.552 1.00 55.28 336 ASN A N 1
ATOM 2749 C CA . ASN A 1 336 ? 16.489 -2.840 -2.331 1.00 55.28 336 ASN A CA 1
ATOM 2750 C C . ASN A 1 336 ? 14.953 -2.648 -2.405 1.00 55.28 336 ASN A C 1
ATOM 2752 O O . ASN A 1 336 ? 14.477 -1.514 -2.463 1.00 55.28 336 ASN A O 1
ATOM 2756 N N . PRO A 1 337 ? 14.134 -3.718 -2.321 1.00 51.00 337 PRO A N 1
ATOM 2757 C CA . PRO A 1 337 ? 12.672 -3.623 -2.380 1.00 51.00 337 PRO A CA 1
ATOM 2758 C C . PRO A 1 337 ? 12.043 -2.697 -1.334 1.00 51.00 337 PRO A C 1
ATOM 2760 O O . PRO A 1 337 ? 11.063 -2.020 -1.639 1.00 51.00 337 PRO A O 1
ATOM 2763 N N . LYS A 1 338 ? 12.595 -2.644 -0.113 1.00 47.38 338 LYS A N 1
ATOM 2764 C CA . LYS A 1 338 ? 12.073 -1.781 0.961 1.00 47.38 338 LYS A CA 1
ATOM 2765 C C . LYS A 1 338 ? 12.320 -0.304 0.665 1.00 47.38 338 LYS A C 1
ATOM 2767 O O . LYS A 1 338 ? 11.475 0.532 0.959 1.00 47.38 338 LYS A O 1
ATOM 2772 N N . GLU A 1 339 ? 13.450 0.004 0.041 1.00 55.03 339 GLU A N 1
ATOM 2773 C CA . GLU A 1 339 ? 13.853 1.372 -0.296 1.00 55.03 339 GLU A CA 1
ATOM 2774 C C . GLU A 1 339 ? 13.271 1.843 -1.636 1.00 55.03 339 GLU A C 1
ATOM 2776 O O . GLU A 1 339 ? 13.228 3.040 -1.899 1.00 55.03 339 GLU A O 1
ATOM 2781 N N . ARG A 1 340 ? 12.740 0.922 -2.454 1.00 60.47 340 ARG A N 1
ATOM 2782 C CA . ARG A 1 340 ? 11.925 1.248 -3.635 1.00 60.47 340 ARG A CA 1
ATOM 2783 C C . ARG A 1 340 ? 10.509 1.688 -3.294 1.00 60.47 340 ARG A C 1
ATOM 2785 O O . ARG A 1 340 ? 9.895 2.391 -4.088 1.00 60.47 340 ARG A O 1
ATOM 2792 N N . TYR A 1 341 ? 9.961 1.257 -2.159 1.00 56.06 341 TYR A N 1
ATOM 2793 C CA . TYR A 1 341 ? 8.571 1.550 -1.802 1.00 56.06 341 TYR A CA 1
ATOM 2794 C C . TYR A 1 341 ? 8.226 3.055 -1.858 1.00 56.06 341 TYR A C 1
ATOM 2796 O O . TYR A 1 341 ? 7.210 3.393 -2.466 1.00 56.06 341 TYR A O 1
ATOM 2804 N N . PRO A 1 342 ? 9.073 3.975 -1.351 1.00 60.72 342 PRO A N 1
ATOM 2805 C CA . PRO A 1 342 ? 8.800 5.413 -1.399 1.00 60.72 342 PRO A CA 1
ATOM 2806 C C . PRO A 1 342 ? 8.865 6.041 -2.804 1.00 60.72 342 PRO A C 1
ATOM 2808 O O . PRO A 1 342 ? 8.469 7.191 -2.967 1.00 60.72 342 PRO A O 1
ATOM 2811 N N . ILE A 1 343 ? 9.359 5.313 -3.816 1.00 71.00 343 ILE A N 1
ATOM 2812 C CA . ILE A 1 343 ? 9.362 5.746 -5.227 1.00 71.00 343 ILE A CA 1
ATOM 2813 C C . ILE A 1 343 ? 7.945 5.701 -5.808 1.00 71.00 343 ILE A C 1
ATOM 2815 O O . ILE A 1 343 ? 7.649 6.364 -6.802 1.00 71.00 343 ILE A O 1
ATOM 2819 N N . LYS A 1 344 ? 7.053 4.908 -5.202 1.00 63.75 344 LYS A N 1
ATOM 2820 C CA . LYS A 1 344 ? 5.667 4.794 -5.643 1.00 63.75 344 LYS A CA 1
ATOM 2821 C C . LYS A 1 344 ? 5.035 6.192 -5.707 1.00 63.75 344 LYS A C 1
ATOM 2823 O O . LYS A 1 344 ? 5.151 6.977 -4.772 1.00 63.75 344 LYS A O 1
ATOM 2828 N N . ASP A 1 345 ? 4.392 6.476 -6.837 1.00 66.62 345 ASP A N 1
ATOM 2829 C CA . ASP A 1 345 ? 3.681 7.729 -7.123 1.00 66.62 345 ASP A CA 1
ATOM 2830 C C . ASP A 1 345 ? 4.576 8.980 -7.283 1.00 66.62 345 ASP A C 1
ATOM 2832 O O . ASP A 1 345 ? 4.069 10.092 -7.403 1.00 66.62 345 ASP A O 1
ATOM 2836 N N . LYS A 1 346 ? 5.904 8.807 -7.379 1.00 77.81 346 LYS A N 1
ATOM 2837 C CA . LYS A 1 346 ? 6.857 9.873 -7.733 1.00 77.81 346 LYS A CA 1
ATOM 2838 C C . LYS A 1 346 ? 7.013 10.003 -9.251 1.00 77.81 346 LYS A C 1
ATOM 2840 O O . LYS A 1 346 ? 6.999 9.004 -9.968 1.00 77.81 346 LYS A O 1
ATOM 2845 N N . LEU A 1 347 ? 7.187 11.237 -9.730 1.00 81.56 347 LEU A N 1
ATOM 2846 C CA . LEU A 1 347 ? 7.399 11.553 -11.151 1.00 81.56 347 LEU A CA 1
ATOM 2847 C C . LEU A 1 347 ? 8.882 11.718 -11.502 1.00 81.56 347 LEU A C 1
ATOM 2849 O O . LEU A 1 347 ? 9.265 11.510 -12.649 1.00 81.56 347 LEU A O 1
ATOM 2853 N N . LEU A 1 348 ? 9.717 12.089 -10.527 1.00 86.94 348 LEU A N 1
ATOM 2854 C CA . LEU A 1 348 ? 11.146 12.311 -10.733 1.00 86.94 348 LEU A CA 1
ATOM 2855 C C . LEU A 1 348 ? 11.966 11.645 -9.626 1.00 86.94 348 LEU A C 1
ATOM 2857 O O . LEU A 1 348 ? 11.734 11.866 -8.436 1.00 86.94 348 LEU A O 1
ATOM 2861 N N . ILE A 1 349 ? 12.959 10.861 -10.038 1.00 87.44 349 ILE A N 1
ATOM 2862 C CA . ILE A 1 349 ? 13.948 10.245 -9.153 1.00 87.44 349 ILE A CA 1
ATOM 2863 C C . ILE A 1 349 ? 15.281 10.940 -9.399 1.00 87.44 349 ILE A C 1
ATOM 2865 O O . ILE A 1 349 ? 15.745 11.012 -10.536 1.00 87.44 349 ILE A O 1
ATOM 2869 N N . ILE A 1 350 ? 15.897 11.441 -8.334 1.00 87.69 350 ILE A N 1
ATOM 2870 C CA . ILE A 1 350 ? 17.200 12.100 -8.379 1.00 87.69 350 ILE A CA 1
ATOM 2871 C C . ILE A 1 350 ? 18.211 11.216 -7.662 1.00 87.69 350 ILE A C 1
ATOM 2873 O O . ILE A 1 350 ? 17.993 10.801 -6.525 1.00 87.69 350 ILE A O 1
ATOM 2877 N N . CYS A 1 351 ? 19.336 10.963 -8.326 1.00 84.06 351 CYS A N 1
ATOM 2878 C CA . CYS A 1 351 ? 20.457 10.230 -7.755 1.00 84.06 351 CYS A CA 1
ATOM 2879 C C . CYS A 1 351 ? 21.669 11.159 -7.609 1.00 84.06 351 CYS A C 1
ATOM 2881 O O . CYS A 1 351 ? 22.427 11.305 -8.570 1.00 84.06 351 CYS A O 1
ATOM 2883 N N . PRO A 1 352 ? 21.849 11.822 -6.449 1.00 78.56 352 PRO A N 1
ATOM 2884 C CA . PRO A 1 352 ? 22.984 12.717 -6.228 1.00 78.56 352 PRO A CA 1
ATOM 2885 C C . PRO A 1 352 ? 24.289 11.917 -6.108 1.00 78.56 352 PRO A C 1
ATOM 2887 O O . PRO A 1 352 ? 24.255 10.797 -5.614 1.00 78.56 352 PRO A O 1
ATOM 2890 N N . ASP A 1 353 ? 25.405 12.480 -6.583 1.00 68.50 353 ASP A N 1
ATOM 2891 C CA . ASP A 1 353 ? 26.796 12.002 -6.451 1.00 68.50 353 ASP A CA 1
ATOM 2892 C C . ASP A 1 353 ? 26.979 10.503 -6.160 1.00 68.50 353 ASP A C 1
ATOM 2894 O O . ASP A 1 353 ? 26.988 10.042 -5.017 1.00 68.50 353 ASP A O 1
ATOM 2898 N N . GLN A 1 354 ? 27.172 9.724 -7.224 1.00 63.78 354 GLN A N 1
ATOM 2899 C CA . GLN A 1 354 ? 27.351 8.281 -7.115 1.00 63.78 354 GLN A CA 1
ATOM 2900 C C . GLN A 1 354 ? 28.844 7.935 -6.970 1.00 63.78 354 GLN A C 1
ATOM 2902 O O . GLN A 1 354 ? 29.639 8.305 -7.841 1.00 63.78 354 GLN A O 1
ATOM 2907 N N . PRO A 1 355 ? 29.271 7.207 -5.916 1.00 57.38 355 PRO A N 1
ATOM 2908 C CA . PRO A 1 355 ? 30.607 6.618 -5.901 1.00 57.38 355 PRO A CA 1
ATOM 2909 C C . PRO A 1 355 ? 30.735 5.628 -7.067 1.00 57.38 355 PRO A C 1
ATOM 2911 O O . PRO A 1 355 ? 29.725 5.120 -7.550 1.00 57.38 355 PRO A O 1
ATOM 2914 N N . SER A 1 356 ? 31.965 5.321 -7.507 1.00 51.03 356 SER A N 1
ATOM 2915 C CA . SER A 1 356 ? 32.201 4.308 -8.550 1.00 51.03 356 SER A CA 1
ATOM 2916 C C . SER A 1 356 ? 31.630 2.950 -8.122 1.00 51.03 356 SER A C 1
ATOM 2918 O O . SER A 1 356 ? 32.250 2.157 -7.418 1.00 51.03 356 SER A O 1
ATOM 2920 N N . TYR A 1 357 ? 30.384 2.706 -8.499 1.00 46.44 357 TYR A N 1
ATOM 2921 C CA . TYR A 1 357 ? 29.643 1.513 -8.158 1.00 46.44 357 TYR A CA 1
ATOM 2922 C C . TYR A 1 357 ? 29.488 0.698 -9.432 1.00 46.44 357 TYR A C 1
ATOM 2924 O O . TYR A 1 357 ? 29.076 1.212 -10.473 1.00 46.44 357 TYR A O 1
ATOM 2932 N N . LYS A 1 358 ? 29.822 -0.595 -9.367 1.00 42.97 358 LYS A N 1
ATOM 2933 C CA . LYS A 1 358 ? 29.434 -1.545 -10.411 1.00 42.97 358 LYS A CA 1
ATOM 2934 C C . LYS A 1 358 ? 27.922 -1.702 -10.326 1.00 42.97 358 LYS A C 1
ATOM 2936 O O . LYS A 1 358 ? 27.433 -2.574 -9.616 1.00 42.97 358 LYS A O 1
ATOM 2941 N N . ILE A 1 359 ? 27.210 -0.835 -11.039 1.00 45.56 359 ILE A N 1
ATOM 2942 C CA . ILE A 1 359 ? 25.770 -0.925 -11.241 1.00 45.56 359 ILE A CA 1
ATOM 2943 C C . ILE A 1 359 ? 25.464 -2.358 -11.689 1.00 45.56 359 ILE A C 1
ATOM 2945 O O . ILE A 1 359 ? 25.843 -2.783 -12.783 1.00 45.56 359 ILE A O 1
ATOM 2949 N N . ILE A 1 360 ? 24.782 -3.123 -10.839 1.00 47.59 360 ILE A N 1
ATOM 2950 C CA . ILE A 1 360 ? 24.124 -4.352 -11.264 1.00 47.59 360 ILE A CA 1
ATOM 2951 C C . ILE A 1 360 ? 22.882 -3.850 -11.998 1.00 47.59 360 ILE A C 1
ATOM 2953 O O . ILE A 1 360 ? 21.875 -3.541 -11.376 1.00 47.59 360 ILE A O 1
ATOM 2957 N N . GLY A 1 361 ? 22.985 -3.667 -13.319 1.00 45.22 361 GLY A N 1
ATOM 2958 C CA . GLY A 1 361 ? 22.024 -2.958 -14.186 1.00 45.22 361 GLY A CA 1
ATOM 2959 C C . GLY A 1 361 ? 20.576 -3.465 -14.213 1.00 45.22 361 GLY A C 1
ATOM 2960 O O . GLY A 1 361 ? 19.849 -3.127 -15.135 1.00 45.22 361 GLY A O 1
ATOM 2961 N N . SER A 1 362 ? 20.139 -4.273 -13.249 1.00 50.44 362 SER A N 1
ATOM 2962 C CA . SER A 1 362 ? 18.772 -4.765 -13.110 1.00 50.44 362 SER A CA 1
ATOM 2963 C C . SER A 1 362 ? 17.814 -3.787 -12.425 1.00 50.44 362 SER A C 1
ATOM 2965 O O . SER A 1 362 ? 16.670 -3.713 -12.856 1.00 50.44 362 SER A O 1
ATOM 2967 N N . GLY A 1 363 ? 18.226 -3.054 -11.381 1.00 43.28 363 GLY A N 1
ATOM 2968 C CA . GLY A 1 363 ? 17.324 -2.151 -10.646 1.00 43.28 363 GLY A CA 1
ATOM 2969 C C . GLY A 1 363 ? 16.958 -0.902 -11.443 1.00 43.28 363 GLY A C 1
ATOM 2970 O O . GLY A 1 363 ? 15.783 -0.580 -11.595 1.00 43.28 363 GLY A O 1
ATOM 2971 N N . LEU A 1 364 ? 17.966 -0.258 -12.036 1.00 50.72 364 LEU A N 1
ATOM 2972 C CA . LEU A 1 364 ? 17.775 0.911 -12.894 1.00 50.72 364 LEU A CA 1
ATOM 2973 C C . LEU A 1 364 ? 16.976 0.554 -14.157 1.00 50.72 364 LEU A C 1
ATOM 2975 O O . LEU A 1 364 ? 16.027 1.256 -14.480 1.00 50.72 364 LEU A O 1
ATOM 2979 N N . LYS A 1 365 ? 17.277 -0.585 -14.801 1.00 52.19 365 LYS A N 1
ATOM 2980 C CA . LYS A 1 365 ? 16.536 -1.072 -15.977 1.00 52.19 365 LYS A CA 1
ATOM 2981 C C . LYS A 1 365 ? 15.070 -1.393 -15.666 1.00 52.19 365 LYS A C 1
ATOM 2983 O O . LYS A 1 365 ? 14.211 -1.080 -16.479 1.00 52.19 365 LYS A O 1
ATOM 2988 N N . ALA A 1 366 ? 14.772 -1.922 -14.478 1.00 50.88 366 ALA A N 1
ATOM 2989 C CA . ALA A 1 366 ? 13.393 -2.180 -14.067 1.00 50.88 366 ALA A CA 1
ATOM 2990 C C . ALA A 1 366 ? 12.568 -0.896 -13.867 1.00 50.88 366 ALA A C 1
ATOM 2992 O O . ALA A 1 366 ? 11.356 -0.905 -14.058 1.00 50.88 366 ALA A O 1
ATOM 2993 N N . ILE A 1 367 ? 13.220 0.202 -13.478 1.00 50.47 367 ILE A N 1
ATOM 2994 C CA . ILE A 1 367 ? 12.574 1.490 -13.193 1.00 50.47 367 ILE A CA 1
ATOM 2995 C C . ILE A 1 367 ? 12.450 2.343 -14.454 1.00 50.47 367 ILE A C 1
ATOM 2997 O O . ILE A 1 367 ? 11.432 3.000 -14.646 1.00 50.47 367 ILE A O 1
ATOM 3001 N N . THR A 1 368 ? 13.467 2.328 -15.315 1.00 41.88 368 THR A N 1
ATOM 3002 C CA . THR A 1 368 ? 13.509 3.158 -16.523 1.00 41.88 368 THR A CA 1
ATOM 3003 C C . THR A 1 368 ? 12.938 2.424 -17.729 1.00 41.88 368 THR A C 1
ATOM 3005 O O . THR A 1 368 ? 12.235 3.020 -18.523 1.00 41.88 368 THR A O 1
ATOM 3008 N N . GLY A 1 369 ? 13.164 1.119 -17.860 1.00 40.34 369 GLY A N 1
ATOM 3009 C CA . GLY A 1 369 ? 12.843 0.338 -19.055 1.00 40.34 369 GLY A CA 1
ATOM 3010 C C . GLY A 1 369 ? 11.388 -0.096 -19.207 1.00 40.34 369 GLY A C 1
ATOM 3011 O O . GLY A 1 369 ? 11.105 -0.864 -20.120 1.00 40.34 369 GLY A O 1
ATOM 3012 N N . GLY A 1 370 ? 10.476 0.305 -18.311 1.00 36.84 370 GLY A N 1
ATOM 3013 C CA . GLY A 1 370 ? 9.112 -0.239 -18.290 1.00 36.84 370 GLY A CA 1
ATOM 3014 C C . GLY A 1 370 ? 9.096 -1.773 -18.271 1.00 36.84 370 GLY A C 1
ATOM 3015 O O . GLY A 1 370 ? 8.212 -2.378 -18.877 1.00 36.84 370 GLY A O 1
ATOM 3016 N N . ASP A 1 371 ? 10.115 -2.394 -17.657 1.00 36.91 371 ASP A N 1
ATOM 3017 C CA . ASP A 1 371 ? 10.308 -3.839 -17.731 1.00 36.91 371 ASP A CA 1
ATOM 3018 C C . ASP A 1 371 ? 9.036 -4.531 -17.236 1.00 36.91 371 ASP A C 1
ATOM 3020 O O . ASP A 1 371 ? 8.567 -4.312 -16.116 1.00 36.91 371 ASP A O 1
ATOM 3024 N N . LEU A 1 372 ? 8.498 -5.383 -18.108 1.00 34.38 372 LEU A N 1
ATOM 3025 C CA . LEU A 1 372 ? 7.372 -6.256 -17.826 1.00 34.38 372 LEU A CA 1
ATOM 3026 C C . LEU A 1 372 ? 7.584 -6.932 -16.476 1.00 34.38 372 LEU A C 1
ATOM 3028 O O . LEU A 1 372 ? 8.633 -7.538 -16.231 1.00 34.38 372 LEU A O 1
ATOM 3032 N N . ILE A 1 373 ? 6.564 -6.850 -15.627 1.00 32.72 373 ILE A N 1
ATOM 3033 C CA . ILE A 1 373 ? 6.449 -7.674 -14.437 1.00 32.72 373 ILE A CA 1
ATOM 3034 C C . ILE A 1 373 ? 6.449 -9.132 -14.911 1.00 32.72 373 ILE A C 1
ATOM 3036 O O . ILE A 1 373 ? 5.438 -9.676 -15.344 1.00 32.72 373 ILE A O 1
ATOM 3040 N N . ARG A 1 374 ? 7.633 -9.744 -14.935 1.00 46.06 374 ARG A N 1
ATOM 3041 C CA . ARG A 1 374 ? 7.799 -11.147 -15.302 1.00 46.06 374 ARG A CA 1
ATOM 3042 C C . ARG A 1 374 ? 7.161 -11.949 -14.185 1.00 46.06 374 ARG A C 1
ATOM 3044 O O . ARG A 1 374 ? 7.623 -11.822 -13.058 1.00 46.06 374 ARG A O 1
ATOM 3051 N N . VAL A 1 375 ? 6.174 -12.788 -14.493 1.00 50.34 375 VAL A N 1
ATOM 3052 C CA . VAL A 1 375 ? 5.739 -13.849 -13.579 1.00 50.34 375 VAL A CA 1
ATOM 3053 C C . VAL A 1 375 ? 6.998 -14.592 -13.131 1.00 50.34 375 VAL A C 1
ATOM 3055 O O . VAL A 1 375 ? 7.713 -15.186 -13.943 1.00 50.34 375 VAL A O 1
ATOM 3058 N N . GLU A 1 376 ? 7.372 -14.419 -11.866 1.00 64.00 376 GLU A N 1
ATOM 3059 C CA . GLU A 1 376 ? 8.717 -14.749 -11.415 1.00 64.00 376 GLU A CA 1
ATOM 3060 C C . GLU A 1 376 ? 8.910 -16.274 -11.466 1.00 64.00 376 GLU A C 1
ATOM 3062 O O . GLU A 1 376 ? 8.078 -17.010 -10.930 1.00 64.00 376 GLU A O 1
ATOM 3067 N N . PRO A 1 377 ? 10.033 -16.787 -12.009 1.00 73.88 377 PRO A N 1
ATOM 3068 C CA . PRO A 1 377 ? 10.399 -18.207 -11.925 1.00 73.88 377 PRO A CA 1
ATOM 3069 C C . PRO A 1 377 ? 10.367 -18.779 -10.494 1.00 73.88 377 PRO A C 1
ATOM 3071 O O . PRO A 1 377 ? 10.359 -19.992 -10.306 1.00 73.88 377 PRO A O 1
ATOM 3074 N N . ILE A 1 378 ? 10.342 -17.909 -9.476 1.00 75.12 378 ILE A N 1
ATOM 3075 C CA . ILE A 1 378 ? 10.110 -18.249 -8.069 1.00 75.12 378 ILE A CA 1
ATOM 3076 C C . ILE A 1 378 ? 8.727 -18.887 -7.869 1.00 75.12 378 ILE A C 1
ATOM 3078 O O . ILE A 1 378 ? 8.649 -19.921 -7.211 1.00 75.12 378 ILE A O 1
ATOM 3082 N N . PHE A 1 379 ? 7.655 -18.333 -8.446 1.00 79.19 379 PHE A N 1
ATOM 3083 C CA . PHE A 1 379 ? 6.307 -18.898 -8.312 1.00 79.19 379 PHE A CA 1
ATOM 3084 C C . PHE A 1 379 ? 6.203 -20.250 -8.996 1.00 79.19 379 PHE A C 1
ATOM 3086 O O . PHE A 1 379 ? 5.710 -21.201 -8.398 1.00 79.19 379 PHE A O 1
ATOM 3093 N N . TRP A 1 380 ? 6.753 -20.366 -10.207 1.00 87.38 380 TRP A N 1
ATOM 3094 C CA . TRP A 1 380 ? 6.842 -21.654 -10.890 1.00 87.38 380 TRP A CA 1
ATOM 3095 C C . TRP A 1 380 ? 7.620 -22.672 -10.052 1.00 87.38 380 TRP A C 1
ATOM 3097 O O . TRP A 1 380 ? 7.158 -23.794 -9.864 1.00 87.38 380 TRP A O 1
ATOM 3107 N N . SER A 1 381 ? 8.751 -22.270 -9.461 1.00 88.56 381 SER A N 1
ATOM 3108 C CA . SER A 1 381 ? 9.545 -23.123 -8.569 1.00 88.56 381 SER A CA 1
ATOM 3109 C C . SER A 1 381 ? 8.785 -23.555 -7.312 1.00 88.56 381 SER A C 1
ATOM 3111 O O . SER A 1 381 ? 8.943 -24.698 -6.886 1.00 88.56 381 SER A O 1
ATOM 3113 N N . LEU A 1 382 ? 7.990 -22.664 -6.712 1.00 87.38 382 LEU A N 1
ATOM 3114 C CA . LEU A 1 382 ? 7.140 -22.977 -5.563 1.00 87.38 382 LEU A CA 1
ATOM 3115 C C . LEU A 1 382 ? 6.058 -23.977 -5.965 1.00 87.38 382 LEU A C 1
ATOM 3117 O O . LEU A 1 382 ? 5.934 -25.021 -5.340 1.00 87.38 382 LEU A O 1
ATOM 3121 N N . LEU A 1 383 ? 5.326 -23.700 -7.041 1.00 91.00 383 LEU A N 1
ATOM 3122 C CA . LEU A 1 383 ? 4.159 -24.471 -7.472 1.00 91.00 383 LEU A CA 1
ATOM 3123 C C . LEU A 1 383 ? 4.490 -25.866 -8.013 1.00 91.00 383 LEU A C 1
ATOM 3125 O O . LEU A 1 383 ? 3.630 -26.737 -7.989 1.00 91.00 383 LEU A O 1
ATOM 3129 N N . THR A 1 384 ? 5.715 -26.089 -8.492 1.00 92.50 384 THR A N 1
ATOM 3130 C CA . THR A 1 384 ? 6.122 -27.359 -9.127 1.00 92.50 384 THR A CA 1
ATOM 3131 C C . THR A 1 384 ? 7.104 -28.179 -8.300 1.00 92.50 384 THR A C 1
ATOM 3133 O O . THR A 1 384 ? 7.315 -29.354 -8.589 1.00 92.50 384 THR A O 1
ATOM 3136 N N . ALA A 1 385 ? 7.723 -27.578 -7.280 1.00 89.81 385 ALA A N 1
ATOM 3137 C CA . ALA A 1 385 ? 8.722 -28.206 -6.420 1.00 89.81 385 ALA A CA 1
ATOM 3138 C C . ALA A 1 385 ? 9.974 -28.751 -7.143 1.00 89.81 385 ALA A C 1
ATOM 3140 O O . ALA A 1 385 ? 10.753 -29.487 -6.535 1.00 89.81 385 ALA A O 1
ATOM 3141 N N . VAL A 1 386 ? 10.218 -28.409 -8.412 1.00 91.00 386 VAL A N 1
ATOM 3142 C CA . VAL A 1 386 ? 11.363 -28.913 -9.200 1.00 91.00 386 VAL A CA 1
ATOM 3143 C C . VAL A 1 386 ? 12.660 -28.145 -8.918 1.00 91.00 386 VAL A C 1
ATOM 3145 O O . VAL A 1 386 ? 12.684 -27.164 -8.173 1.00 91.00 386 VAL A O 1
ATOM 3148 N N . ARG A 1 387 ? 13.790 -28.609 -9.461 1.00 88.69 387 ARG A N 1
ATOM 3149 C CA . ARG A 1 387 ? 15.089 -27.946 -9.254 1.00 88.69 387 ARG A CA 1
ATOM 3150 C C . ARG A 1 387 ? 15.228 -26.696 -10.126 1.00 88.69 387 ARG A C 1
ATOM 3152 O O . ARG A 1 387 ? 14.682 -26.659 -11.219 1.00 88.69 387 ARG A O 1
ATOM 3159 N N . PRO A 1 388 ? 16.066 -25.719 -9.740 1.00 84.44 388 PRO A N 1
ATOM 3160 C CA . PRO A 1 388 ? 16.169 -24.437 -10.450 1.00 84.44 388 PRO A CA 1
ATOM 3161 C C . PRO A 1 388 ? 16.545 -24.562 -11.930 1.00 84.44 388 PRO A C 1
ATOM 3163 O O . PRO A 1 388 ? 16.041 -23.818 -12.761 1.00 84.44 388 PRO A O 1
ATOM 3166 N N . ALA A 1 389 ? 17.412 -25.519 -12.272 1.00 86.88 389 ALA A N 1
ATOM 3167 C CA . ALA A 1 389 ? 17.772 -25.788 -13.662 1.00 86.88 389 ALA A CA 1
ATOM 3168 C C . ALA A 1 389 ? 16.597 -26.369 -14.470 1.00 86.88 389 ALA A C 1
ATOM 3170 O O . ALA A 1 389 ? 16.444 -26.047 -15.643 1.00 86.88 389 ALA A O 1
ATOM 3171 N N . GLU A 1 390 ? 15.753 -27.188 -13.838 1.00 91.25 390 GLU A N 1
ATOM 3172 C CA . GLU A 1 390 ? 14.537 -27.754 -14.437 1.00 91.25 390 GLU A CA 1
ATOM 3173 C C . GLU A 1 390 ? 13.480 -26.638 -14.606 1.00 91.25 390 GLU A C 1
ATOM 3175 O O . GLU A 1 390 ? 12.934 -26.485 -15.692 1.00 91.25 390 GLU A O 1
ATOM 3180 N N . VAL A 1 391 ? 13.281 -25.783 -13.584 1.00 90.25 391 VAL A N 1
ATOM 3181 C CA . VAL A 1 391 ? 12.362 -24.615 -13.590 1.00 90.25 391 VAL A CA 1
ATOM 3182 C C . VAL A 1 391 ? 12.556 -23.746 -14.825 1.00 90.25 391 VAL A C 1
ATOM 3184 O O . VAL A 1 391 ? 11.583 -23.399 -15.479 1.00 90.25 391 VAL A O 1
ATOM 3187 N N . VAL A 1 392 ? 13.796 -23.351 -15.120 1.00 88.56 392 VAL A N 1
ATOM 3188 C CA . VAL A 1 392 ? 14.069 -22.378 -16.190 1.00 88.56 392 VAL A CA 1
ATOM 3189 C C . VAL A 1 392 ? 14.119 -23.006 -17.579 1.00 88.56 392 VAL A C 1
ATOM 3191 O O . VAL A 1 392 ? 13.957 -22.294 -18.563 1.00 88.56 392 VAL A O 1
ATOM 3194 N N . SER A 1 393 ? 14.348 -24.320 -17.669 1.00 91.81 393 SER A N 1
ATOM 3195 C CA . SER A 1 393 ? 14.501 -25.038 -18.941 1.00 91.81 393 SER A CA 1
ATOM 3196 C C . SER A 1 393 ? 13.219 -25.700 -19.438 1.00 91.81 393 SER A C 1
ATOM 3198 O O . SER A 1 393 ? 13.269 -26.423 -20.431 1.00 91.81 393 SER A O 1
ATOM 3200 N N . VAL A 1 394 ? 12.086 -25.463 -18.772 1.00 94.69 394 VAL A N 1
ATOM 3201 C CA . VAL A 1 394 ? 10.774 -25.947 -19.211 1.00 94.69 394 VAL A CA 1
ATOM 3202 C C . VAL A 1 394 ? 10.435 -25.430 -20.613 1.00 94.69 394 VAL A C 1
ATOM 3204 O O . VAL A 1 394 ? 10.578 -24.240 -20.921 1.00 94.69 394 VAL A O 1
ATOM 3207 N N . GLU A 1 395 ? 9.973 -26.340 -21.461 1.00 95.25 395 GLU A N 1
ATOM 3208 C CA . GLU A 1 395 ? 9.536 -26.047 -22.828 1.00 95.25 395 GLU A CA 1
ATOM 3209 C C . GLU A 1 395 ? 8.025 -26.217 -22.964 1.00 95.25 395 GLU A C 1
ATOM 3211 O O . GLU A 1 395 ? 7.421 -27.065 -22.307 1.00 95.25 395 GLU A O 1
ATOM 3216 N N . TRP A 1 396 ? 7.396 -25.442 -23.851 1.00 95.38 396 TRP A N 1
ATOM 3217 C CA . TRP A 1 396 ? 5.948 -25.546 -24.072 1.00 95.38 396 TRP A CA 1
ATOM 3218 C C . TRP A 1 396 ? 5.518 -26.928 -24.565 1.00 95.38 396 TRP A C 1
ATOM 3220 O O . TRP A 1 396 ? 4.418 -27.369 -24.247 1.00 95.38 396 TRP A O 1
ATOM 3230 N N . SER A 1 397 ? 6.390 -27.622 -25.302 1.00 95.88 397 SER A N 1
ATOM 3231 C CA . SER A 1 397 ? 6.166 -28.990 -25.781 1.00 95.88 397 SER A CA 1
ATOM 3232 C C . SER A 1 397 ? 6.161 -30.044 -24.672 1.00 95.88 397 SER A C 1
ATOM 3234 O O . SER A 1 397 ? 5.769 -31.179 -24.921 1.00 95.88 397 SER A O 1
ATOM 3236 N N . GLU A 1 398 ? 6.610 -29.702 -23.463 1.00 96.31 398 GLU A N 1
ATOM 3237 C CA . GLU A 1 398 ? 6.619 -30.607 -22.308 1.00 96.31 398 GLU A CA 1
ATOM 3238 C C . GLU A 1 398 ? 5.337 -30.511 -21.470 1.00 96.31 398 GLU A C 1
ATOM 3240 O O . GLU A 1 398 ? 5.130 -31.325 -20.566 1.00 96.31 398 GLU A O 1
ATOM 3245 N N . ILE A 1 399 ? 4.496 -29.507 -21.733 1.00 96.94 399 ILE A N 1
ATOM 3246 C CA . ILE A 1 399 ? 3.258 -29.258 -20.996 1.00 96.94 399 ILE A CA 1
ATOM 3247 C C . ILE A 1 399 ? 2.099 -29.986 -21.678 1.00 96.94 399 ILE A C 1
ATOM 3249 O O . ILE A 1 399 ? 1.702 -29.645 -22.793 1.00 96.94 399 ILE A O 1
ATOM 3253 N N . ASP A 1 400 ? 1.512 -30.940 -20.964 1.00 95.25 400 ASP A N 1
ATOM 3254 C CA . ASP A 1 400 ? 0.223 -31.528 -21.304 1.00 95.25 400 ASP A CA 1
ATOM 3255 C C . ASP A 1 400 ? -0.886 -30.712 -20.624 1.00 95.25 400 ASP A C 1
ATOM 3257 O O . ASP A 1 400 ? -1.116 -30.796 -19.413 1.00 95.25 400 ASP A O 1
ATOM 3261 N N . TRP A 1 401 ? -1.548 -29.885 -21.430 1.00 92.88 401 TRP A N 1
ATOM 3262 C CA . TRP A 1 401 ? -2.628 -29.002 -20.994 1.00 92.88 401 TRP A CA 1
ATOM 3263 C C . TRP A 1 401 ? -3.926 -29.749 -20.686 1.00 92.88 401 TRP A C 1
ATOM 3265 O O . TRP A 1 401 ? -4.724 -29.256 -19.897 1.00 92.88 401 TRP A O 1
ATOM 3275 N N . GLU A 1 402 ? -4.149 -30.914 -21.299 1.00 92.06 402 GLU A N 1
ATOM 3276 C CA . GLU A 1 402 ? -5.377 -31.693 -21.118 1.00 92.06 402 GLU A CA 1
ATOM 3277 C C . GLU A 1 402 ? -5.338 -32.450 -19.791 1.00 92.06 402 GLU A C 1
ATOM 3279 O O . GLU A 1 402 ? -6.295 -32.424 -19.018 1.00 92.06 402 GLU A O 1
ATOM 3284 N N . ASN A 1 403 ? -4.197 -33.071 -19.490 1.00 89.75 403 ASN A N 1
ATOM 3285 C CA . ASN A 1 403 ? -3.999 -33.817 -18.251 1.00 89.75 403 ASN A CA 1
ATOM 3286 C C . ASN A 1 403 ? -3.442 -32.957 -17.102 1.00 89.75 403 ASN A C 1
ATOM 3288 O O . ASN A 1 403 ? -3.272 -33.468 -15.993 1.00 89.75 403 ASN A O 1
ATOM 3292 N N . CYS A 1 404 ? -3.161 -31.671 -17.344 1.00 94.50 404 CYS A N 1
ATOM 3293 C CA . CYS A 1 404 ? -2.546 -30.738 -16.391 1.00 94.50 404 CYS A CA 1
ATOM 3294 C C . CYS A 1 404 ? -1.254 -31.298 -15.775 1.00 94.50 404 CYS A C 1
ATOM 3296 O O . CYS A 1 404 ? -1.068 -31.308 -14.554 1.00 94.50 404 CYS A O 1
ATOM 3298 N N . VAL A 1 405 ? -0.347 -31.789 -16.620 1.00 95.00 405 VAL A N 1
ATOM 3299 C CA . VAL A 1 405 ? 0.948 -32.330 -16.188 1.00 95.00 405 VAL A CA 1
ATOM 3300 C C . VAL A 1 405 ? 2.092 -31.763 -17.016 1.00 95.00 405 VAL A C 1
ATOM 3302 O O . VAL A 1 405 ? 1.949 -31.437 -18.189 1.00 95.00 405 VAL A O 1
ATOM 3305 N N . TRP A 1 406 ? 3.263 -31.673 -16.396 1.00 96.56 406 TRP A N 1
ATOM 3306 C CA . TRP A 1 406 ? 4.513 -31.347 -17.069 1.00 96.56 406 TRP A CA 1
ATOM 3307 C C . TRP A 1 406 ? 5.427 -32.574 -17.103 1.00 96.56 406 TRP A C 1
ATOM 3309 O O . TRP A 1 406 ? 5.762 -33.148 -16.060 1.00 96.56 406 TRP A O 1
ATOM 3319 N N . HIS A 1 407 ? 5.834 -32.981 -18.305 1.00 95.19 407 HIS A N 1
ATOM 3320 C CA . HIS A 1 407 ? 6.715 -34.121 -18.541 1.00 95.19 407 HIS A CA 1
ATOM 3321 C C . HIS A 1 407 ? 8.165 -33.678 -18.740 1.00 95.19 407 HIS A C 1
ATOM 3323 O O . HIS A 1 407 ? 8.571 -33.273 -19.825 1.00 95.19 407 HIS A O 1
ATOM 3329 N N . ILE A 1 408 ? 8.978 -33.824 -17.696 1.00 93.31 408 ILE A N 1
ATOM 3330 C CA . ILE A 1 408 ? 10.406 -33.513 -17.732 1.00 93.31 408 ILE A CA 1
ATOM 3331 C C . ILE A 1 408 ? 11.178 -34.702 -18.319 1.00 93.31 408 ILE A C 1
ATOM 3333 O O . ILE A 1 408 ? 11.188 -35.792 -17.721 1.00 93.31 408 ILE A O 1
ATOM 3337 N N . PRO A 1 409 ? 11.872 -34.521 -19.454 1.00 91.56 409 PRO A N 1
ATOM 3338 C CA . PRO A 1 409 ? 12.658 -35.576 -20.074 1.00 91.56 409 PRO A CA 1
ATOM 3339 C C . PRO A 1 409 ? 13.889 -35.921 -19.223 1.00 91.56 409 PRO A C 1
ATOM 3341 O O . PRO A 1 409 ? 14.441 -35.087 -18.498 1.00 91.56 409 PRO A O 1
ATOM 3344 N N . LYS A 1 410 ? 14.355 -37.174 -19.308 1.00 89.12 410 LYS A N 1
ATOM 3345 C CA . LYS A 1 410 ? 15.472 -37.675 -18.481 1.00 89.12 410 LYS A CA 1
ATOM 3346 C C . LYS A 1 410 ? 16.757 -36.869 -18.693 1.00 89.12 410 LYS A C 1
ATOM 3348 O O . LYS A 1 410 ? 17.577 -36.784 -17.788 1.00 89.12 410 LYS A O 1
ATOM 3353 N N . GLU A 1 411 ? 16.937 -36.271 -19.865 1.00 89.06 411 GLU A N 1
ATOM 3354 C CA . GLU A 1 411 ? 18.104 -35.487 -20.259 1.00 89.06 411 GLU A CA 1
ATOM 3355 C C . GLU A 1 411 ? 18.282 -34.262 -19.349 1.00 89.06 411 GLU A C 1
ATOM 3357 O O . GLU A 1 411 ? 19.407 -33.982 -18.915 1.00 89.06 411 GLU A O 1
ATOM 3362 N N . LYS A 1 412 ? 17.166 -33.616 -18.976 1.00 87.94 412 LYS A N 1
ATOM 3363 C CA . LYS A 1 412 ? 17.107 -32.427 -18.107 1.00 87.94 412 LYS A CA 1
ATOM 3364 C C . LYS A 1 412 ? 17.214 -32.756 -16.613 1.00 87.94 412 LYS A C 1
ATOM 3366 O O . LYS A 1 412 ? 17.481 -31.874 -15.801 1.00 87.94 412 LYS A O 1
ATOM 3371 N N . MET A 1 413 ? 17.085 -34.029 -16.240 1.00 85.81 413 MET A N 1
ATOM 3372 C CA . MET A 1 413 ? 17.115 -34.462 -14.842 1.00 85.81 413 MET A CA 1
ATOM 3373 C C . MET A 1 413 ? 18.541 -34.536 -14.275 1.00 85.81 413 MET A C 1
ATOM 3375 O O . MET A 1 413 ? 19.510 -34.871 -14.966 1.00 85.81 413 MET A O 1
ATOM 3379 N N . LYS A 1 414 ? 18.686 -34.259 -12.974 1.00 78.50 414 LYS A N 1
ATOM 3380 C CA . LYS A 1 414 ? 19.965 -34.361 -12.246 1.00 78.50 414 LYS A CA 1
ATOM 3381 C C . LYS A 1 414 ? 20.277 -35.816 -11.853 1.00 78.50 414 LYS A C 1
ATOM 3383 O O . LYS A 1 414 ? 19.447 -36.484 -11.249 1.00 78.50 414 LYS A O 1
ATOM 3388 N N . GLY A 1 415 ? 21.494 -36.292 -12.137 1.00 76.19 415 GLY A N 1
ATOM 3389 C CA . GLY A 1 415 ? 21.968 -37.641 -11.779 1.00 76.19 415 GLY A CA 1
ATOM 3390 C C . GLY A 1 415 ? 23.054 -38.165 -12.727 1.00 76.19 415 GLY A C 1
ATOM 3391 O O . GLY A 1 415 ? 23.339 -37.534 -13.747 1.00 76.19 415 GLY A O 1
ATOM 3392 N N . ARG A 1 416 ? 23.661 -39.320 -12.408 1.00 72.69 416 ARG A N 1
ATOM 3393 C CA . ARG A 1 416 ? 24.562 -40.039 -13.335 1.00 72.69 416 ARG A CA 1
ATOM 3394 C C . ARG A 1 416 ? 23.776 -40.459 -14.580 1.00 72.69 416 ARG A C 1
ATOM 3396 O O . ARG A 1 416 ? 22.618 -40.839 -14.437 1.00 72.69 416 ARG A O 1
ATOM 3403 N N . GLN A 1 417 ? 24.382 -40.423 -15.774 1.00 67.25 417 GLN A N 1
ATOM 3404 C CA . GLN A 1 417 ? 23.673 -40.682 -17.045 1.00 67.25 417 GLN A CA 1
ATOM 3405 C C . GLN A 1 417 ? 22.837 -41.975 -17.023 1.00 67.25 417 GLN A C 1
ATOM 3407 O O . GLN A 1 417 ? 21.688 -41.958 -17.451 1.00 67.25 417 GLN A O 1
ATOM 3412 N N . ASN A 1 418 ? 23.361 -43.048 -16.425 1.00 69.94 418 ASN A N 1
ATOM 3413 C CA . ASN A 1 418 ? 22.694 -44.354 -16.347 1.00 69.94 418 ASN A CA 1
ATOM 3414 C C . ASN A 1 418 ? 21.573 -44.438 -15.289 1.00 69.94 418 ASN A C 1
ATOM 3416 O O . ASN A 1 418 ? 20.906 -45.461 -15.176 1.00 69.94 418 ASN A O 1
ATOM 3420 N N . GLU A 1 419 ? 21.365 -43.386 -14.496 1.00 71.75 419 GLU A N 1
ATOM 3421 C CA . GLU A 1 419 ? 20.413 -43.355 -13.378 1.00 71.75 419 GLU A CA 1
ATOM 3422 C C . GLU A 1 419 ? 19.319 -42.289 -13.544 1.00 71.75 419 GLU A C 1
ATOM 3424 O O . GLU A 1 419 ? 18.394 -42.228 -12.729 1.00 71.75 419 GLU A O 1
ATOM 3429 N N . LYS A 1 420 ? 19.410 -41.441 -14.579 1.00 78.94 420 LYS A N 1
ATOM 3430 C CA . LYS A 1 420 ? 18.411 -40.404 -14.854 1.00 78.94 420 LYS A CA 1
ATOM 3431 C C . LYS A 1 420 ? 17.107 -41.047 -15.327 1.00 78.94 420 LYS A C 1
ATOM 3433 O O . LYS A 1 420 ? 17.094 -41.823 -16.280 1.00 78.94 420 LYS A O 1
ATOM 3438 N N . LYS A 1 421 ? 16.001 -40.691 -14.679 1.00 80.88 421 LYS A N 1
ATOM 3439 C CA . LYS A 1 421 ? 14.646 -41.118 -15.051 1.00 80.88 421 LYS A CA 1
ATOM 3440 C C . LYS A 1 421 ? 13.814 -39.887 -15.400 1.00 80.88 421 LYS A C 1
ATOM 3442 O O . LYS A 1 421 ? 14.026 -38.866 -14.748 1.00 80.88 421 LYS A O 1
ATOM 3447 N N . PRO A 1 422 ? 12.901 -39.967 -16.384 1.00 88.19 422 PRO A N 1
ATOM 3448 C CA . PRO A 1 422 ? 11.976 -38.874 -16.655 1.00 88.19 422 PRO A CA 1
ATOM 3449 C C . PRO A 1 422 ? 11.109 -38.607 -15.423 1.00 88.19 422 PRO A C 1
ATOM 3451 O O . PRO A 1 422 ? 10.889 -39.500 -14.596 1.00 88.19 422 PRO A O 1
ATOM 3454 N N . HIS A 1 423 ? 10.623 -37.379 -15.297 1.00 91.06 423 HIS A N 1
ATOM 3455 C CA . HIS A 1 423 ? 9.803 -36.965 -14.171 1.00 91.06 423 HIS A CA 1
ATOM 3456 C C . HIS A 1 423 ? 8.521 -36.309 -14.662 1.00 91.06 423 HIS A C 1
ATOM 3458 O O . HIS A 1 423 ? 8.563 -35.421 -15.498 1.00 91.06 423 HIS A O 1
ATOM 3464 N N . THR A 1 424 ? 7.380 -36.750 -14.139 1.00 93.12 424 THR A N 1
ATOM 3465 C CA . THR A 1 424 ? 6.088 -36.116 -14.423 1.00 93.12 424 THR A CA 1
ATOM 3466 C C . THR A 1 424 ? 5.647 -35.335 -13.197 1.00 93.12 424 THR A C 1
ATOM 3468 O O . THR A 1 424 ? 5.548 -35.921 -12.110 1.00 93.12 424 THR A O 1
ATOM 3471 N N . VAL A 1 425 ? 5.399 -34.040 -13.381 1.00 94.88 425 VAL A N 1
ATOM 3472 C CA . VAL A 1 425 ? 4.988 -33.080 -12.353 1.00 94.88 425 VAL A CA 1
ATOM 3473 C C . VAL A 1 425 ? 3.504 -32.755 -12.544 1.00 94.88 425 VAL A C 1
ATOM 3475 O O . VAL A 1 425 ? 3.148 -32.193 -13.579 1.00 94.88 425 VAL A O 1
ATOM 3478 N N . PRO A 1 426 ? 2.624 -33.088 -11.584 1.00 95.69 426 PRO A N 1
ATOM 3479 C CA . PRO A 1 426 ? 1.248 -32.600 -11.591 1.00 95.69 426 PRO A CA 1
ATOM 3480 C C . PRO A 1 426 ? 1.192 -31.083 -11.432 1.00 95.69 426 PRO A C 1
ATOM 3482 O O . PRO A 1 426 ? 1.838 -30.538 -10.537 1.00 95.69 426 PRO A O 1
ATOM 3485 N N . LEU A 1 427 ? 0.398 -30.417 -12.266 1.00 96.06 427 LEU A N 1
ATOM 3486 C CA . LEU A 1 427 ? 0.196 -28.975 -12.217 1.00 96.06 427 LEU A CA 1
ATOM 3487 C C . LEU A 1 427 ? -1.121 -28.672 -11.500 1.00 96.06 427 LEU A C 1
ATOM 3489 O O . LEU A 1 427 ? -2.185 -29.147 -11.895 1.00 96.06 427 LEU A O 1
ATOM 3493 N N . CYS A 1 428 ? -1.052 -27.882 -10.431 1.00 95.00 428 CYS A N 1
ATOM 3494 C CA . CYS A 1 428 ? -2.242 -27.321 -9.801 1.00 95.00 428 CYS A CA 1
ATOM 3495 C C . CYS A 1 428 ? -2.835 -26.195 -10.659 1.00 95.00 428 CYS A C 1
ATOM 3497 O O . CYS A 1 428 ? -2.164 -25.645 -11.536 1.00 95.00 428 CYS A O 1
ATOM 3499 N N . LYS A 1 429 ? -4.077 -25.798 -10.370 1.00 93.69 429 LYS A N 1
ATOM 3500 C CA . LYS A 1 429 ? -4.758 -24.685 -11.064 1.00 93.69 429 LYS A CA 1
ATOM 3501 C C . LYS A 1 429 ? -3.909 -23.409 -11.102 1.00 93.69 429 LYS A C 1
ATOM 3503 O O . LYS A 1 429 ? -3.802 -22.767 -12.140 1.00 93.69 429 LYS A O 1
ATOM 3508 N N . GLN A 1 430 ? -3.238 -23.098 -9.997 1.00 90.25 430 GLN A N 1
ATOM 3509 C CA . GLN A 1 430 ? -2.369 -21.933 -9.858 1.00 90.25 430 GLN A CA 1
ATOM 3510 C C . GLN A 1 430 ? -1.128 -22.024 -10.772 1.00 90.25 430 GLN A C 1
ATOM 3512 O O . GLN A 1 430 ? -0.682 -21.015 -11.315 1.00 90.25 430 GLN A O 1
ATOM 3517 N N . ALA A 1 431 ? -0.590 -23.228 -11.005 1.00 91.75 431 ALA A N 1
ATOM 3518 C CA . ALA A 1 431 ? 0.492 -23.451 -11.968 1.00 91.75 431 ALA A CA 1
ATOM 3519 C C . ALA A 1 431 ? 0.016 -23.271 -13.417 1.00 91.75 431 ALA A C 1
ATOM 3521 O O . ALA A 1 431 ? 0.743 -22.704 -14.231 1.00 91.75 431 ALA A O 1
ATOM 3522 N N . ILE A 1 432 ? -1.212 -23.694 -13.732 1.00 93.00 432 ILE A N 1
ATOM 3523 C CA . ILE A 1 432 ? -1.817 -23.453 -15.048 1.00 93.00 432 ILE A CA 1
ATOM 3524 C C . ILE A 1 432 ? -1.965 -21.951 -15.309 1.00 93.00 432 ILE A C 1
ATOM 3526 O O . ILE A 1 432 ? -1.566 -21.497 -16.377 1.00 93.00 432 ILE A O 1
ATOM 3530 N N . TRP A 1 433 ? -2.404 -21.161 -14.324 1.00 86.75 433 TRP A N 1
ATOM 3531 C CA . TRP A 1 433 ? -2.474 -19.698 -14.463 1.00 86.75 433 TRP A CA 1
ATOM 3532 C C . TRP A 1 433 ? -1.121 -19.076 -14.815 1.00 86.75 433 TRP A C 1
ATOM 3534 O O . TRP A 1 433 ? -1.037 -18.234 -15.706 1.00 86.75 433 TRP A O 1
ATOM 3544 N N . VAL A 1 434 ? -0.040 -19.523 -14.164 1.00 84.12 434 VAL A N 1
ATOM 3545 C CA . VAL A 1 434 ? 1.322 -19.069 -14.492 1.00 84.12 434 VAL A CA 1
ATOM 3546 C C . VAL A 1 434 ? 1.662 -19.368 -15.953 1.00 84.12 434 VAL A C 1
ATOM 3548 O O . VAL A 1 434 ? 2.222 -18.513 -16.638 1.00 84.12 434 VAL A O 1
ATOM 3551 N N . LEU A 1 435 ? 1.317 -20.557 -16.452 1.00 89.62 435 LEU A N 1
ATOM 3552 C CA . LEU A 1 435 ? 1.568 -20.926 -17.843 1.00 89.62 435 LEU A CA 1
ATOM 3553 C C . LEU A 1 435 ? 0.725 -20.109 -18.826 1.00 89.62 435 LEU A C 1
ATOM 3555 O O . LEU A 1 435 ? 1.253 -19.679 -19.848 1.00 89.62 435 LEU A O 1
ATOM 3559 N N . GLU A 1 436 ? -0.556 -19.880 -18.537 1.00 86.25 436 GLU A N 1
ATOM 3560 C CA . GLU A 1 436 ? -1.448 -19.060 -19.367 1.00 86.25 436 GLU A CA 1
ATOM 3561 C C . GLU A 1 436 ? -0.926 -17.628 -19.500 1.00 86.25 436 GLU A C 1
ATOM 3563 O O . GLU A 1 436 ? -0.853 -17.100 -20.612 1.00 86.25 436 GLU A O 1
ATOM 3568 N N . GLU A 1 437 ? -0.474 -17.029 -18.396 1.00 76.00 437 GLU A N 1
ATOM 3569 C CA . GLU A 1 437 ? 0.152 -15.708 -18.422 1.00 76.00 437 GLU A CA 1
ATOM 3570 C C . GLU A 1 437 ? 1.456 -15.715 -19.212 1.00 76.00 437 GLU A C 1
ATOM 3572 O O . GLU A 1 437 ? 1.645 -14.895 -20.112 1.00 76.00 437 GLU A O 1
ATOM 3577 N N . MET A 1 438 ? 2.345 -16.674 -18.948 1.00 77.25 438 MET A N 1
ATOM 3578 C CA . MET A 1 438 ? 3.622 -16.762 -19.657 1.00 77.25 438 MET A CA 1
ATOM 3579 C C . MET A 1 438 ? 3.444 -17.010 -21.157 1.00 77.25 438 MET A C 1
ATOM 3581 O O . MET A 1 438 ? 4.269 -16.554 -21.950 1.00 77.25 438 MET A O 1
ATOM 3585 N N . LYS A 1 439 ? 2.359 -17.669 -21.576 1.00 82.88 439 LYS A N 1
ATOM 3586 C CA . LYS A 1 439 ? 2.069 -17.946 -22.987 1.00 82.88 439 LYS A CA 1
ATOM 3587 C C . LYS A 1 439 ? 1.745 -16.676 -23.772 1.00 82.88 439 LYS A C 1
ATOM 3589 O O . LYS A 1 439 ? 2.096 -16.601 -24.946 1.00 82.88 439 LYS A O 1
ATOM 3594 N N . LYS A 1 440 ? 1.168 -15.653 -23.132 1.00 76.75 440 LYS A N 1
ATOM 3595 C CA . LYS A 1 440 ? 0.928 -14.336 -23.756 1.00 76.75 440 LYS A CA 1
ATOM 3596 C C . LYS A 1 440 ? 2.230 -13.641 -24.167 1.00 76.75 440 LYS A C 1
ATOM 3598 O O . LYS A 1 440 ? 2.239 -12.895 -25.139 1.00 76.75 440 LYS A O 1
ATOM 3603 N N . TRP A 1 441 ? 3.321 -13.904 -23.445 1.00 69.75 441 TRP A N 1
ATOM 3604 C CA . TRP A 1 441 ? 4.605 -13.217 -23.620 1.00 69.75 441 TRP A CA 1
ATOM 3605 C C . TRP A 1 441 ? 5.645 -14.054 -24.366 1.00 69.75 441 TRP A C 1
ATOM 3607 O O . TRP A 1 441 ? 6.318 -13.554 -25.262 1.00 69.75 441 TRP A O 1
ATOM 3617 N N . ASN A 1 442 ? 5.770 -15.330 -23.999 1.00 79.75 442 ASN A N 1
ATOM 3618 C CA . ASN A 1 442 ? 6.791 -16.244 -24.509 1.00 79.75 442 ASN A CA 1
ATOM 3619 C C . ASN A 1 442 ? 6.206 -17.385 -25.350 1.00 79.75 442 ASN A C 1
ATOM 3621 O O . ASN A 1 442 ? 6.931 -18.315 -25.692 1.00 79.75 442 ASN A O 1
ATOM 3625 N N . GLY A 1 443 ? 4.914 -17.347 -25.689 1.00 82.00 443 GLY A N 1
ATOM 3626 C CA . GLY A 1 443 ? 4.253 -18.424 -26.433 1.00 82.00 443 GLY A CA 1
ATOM 3627 C C . GLY A 1 443 ? 4.794 -18.647 -27.848 1.00 82.00 443 GLY A C 1
ATOM 3628 O O . GLY A 1 443 ? 4.559 -19.706 -28.421 1.00 82.00 443 GLY A O 1
ATOM 3629 N N . THR A 1 444 ? 5.526 -17.679 -28.410 1.00 84.31 444 THR A N 1
ATOM 3630 C CA . THR A 1 444 ? 6.205 -17.806 -29.710 1.00 84.31 444 THR A CA 1
ATOM 3631 C C . THR A 1 444 ? 7.593 -18.443 -29.613 1.00 84.31 444 THR A C 1
ATOM 3633 O O . THR A 1 444 ? 8.144 -18.835 -30.638 1.00 84.31 444 THR A O 1
ATOM 3636 N N . TYR A 1 445 ? 8.169 -18.538 -28.412 1.00 89.75 445 TYR A N 1
ATOM 3637 C CA . TYR A 1 445 ? 9.492 -19.116 -28.166 1.00 89.75 445 TYR A CA 1
ATOM 3638 C C . TYR A 1 445 ? 9.376 -20.556 -27.660 1.00 89.75 445 TYR A C 1
ATOM 3640 O O . TYR A 1 445 ? 8.336 -20.904 -27.115 1.00 89.75 445 TYR A O 1
ATOM 3648 N N . PRO A 1 446 ? 10.420 -21.402 -27.762 1.00 90.50 446 PRO A N 1
ATOM 3649 C CA . PRO A 1 446 ? 10.353 -22.787 -27.277 1.00 90.50 446 PRO A CA 1
ATOM 3650 C C . PRO A 1 446 ? 10.189 -22.909 -25.752 1.00 90.50 446 PRO A C 1
ATOM 3652 O O . PRO A 1 446 ? 9.514 -23.815 -25.261 1.00 90.50 446 PRO A O 1
ATOM 3655 N N . PHE A 1 447 ? 10.799 -21.989 -25.001 1.00 91.44 447 PHE A N 1
ATOM 3656 C CA . PHE A 1 447 ? 10.871 -22.033 -23.540 1.00 91.44 447 PHE A CA 1
ATOM 3657 C C . PHE A 1 447 ? 9.786 -21.178 -22.884 1.00 91.44 447 PHE A C 1
ATOM 3659 O O . PHE A 1 447 ? 9.574 -20.031 -23.281 1.00 91.44 447 PHE A O 1
ATOM 3666 N N . VAL A 1 448 ? 9.190 -21.677 -21.793 1.00 91.00 448 VAL A N 1
ATOM 3667 C CA . VAL A 1 448 ? 8.275 -20.864 -20.963 1.00 91.00 448 VAL A CA 1
ATOM 3668 C C . VAL A 1 448 ? 9.036 -19.685 -20.360 1.00 91.00 448 VAL A C 1
ATOM 3670 O O . VAL A 1 448 ? 8.545 -18.559 -20.372 1.00 91.00 448 VAL A O 1
ATOM 3673 N N . PHE A 1 449 ? 10.269 -19.912 -19.891 1.00 86.75 449 PHE A N 1
ATOM 3674 C CA . PHE A 1 449 ? 11.165 -18.879 -19.363 1.00 86.75 449 PHE A CA 1
ATOM 3675 C C . PHE A 1 449 ? 12.356 -18.676 -20.305 1.00 86.75 449 PHE A C 1
ATOM 3677 O O . PHE A 1 449 ? 13.449 -19.186 -20.069 1.00 86.75 449 PHE A O 1
ATOM 3684 N N . ALA A 1 450 ? 12.145 -17.924 -21.383 1.00 82.25 450 ALA A N 1
ATOM 3685 C CA . ALA A 1 450 ? 13.158 -17.680 -22.407 1.00 82.25 450 ALA A CA 1
ATOM 3686 C C . ALA A 1 450 ? 14.263 -16.696 -21.960 1.00 82.25 450 ALA A C 1
ATOM 3688 O O . ALA A 1 450 ? 14.035 -15.780 -21.157 1.00 82.25 450 ALA A O 1
ATOM 3689 N N . HIS A 1 451 ? 15.477 -16.866 -22.496 1.00 79.62 451 HIS A N 1
ATOM 3690 C CA . HIS A 1 451 ? 16.581 -15.928 -22.296 1.00 79.62 451 HIS A CA 1
ATOM 3691 C C . HIS A 1 451 ? 16.266 -14.563 -22.924 1.00 79.62 451 HIS A C 1
ATOM 3693 O O . HIS A 1 451 ? 15.781 -14.481 -24.047 1.00 79.62 451 HIS A O 1
ATOM 3699 N N . SER A 1 452 ? 16.607 -13.464 -22.248 1.00 66.12 452 SER A N 1
ATOM 3700 C CA . SER A 1 452 ? 16.247 -12.112 -22.707 1.00 66.12 452 SER A CA 1
ATOM 3701 C C . SER A 1 452 ? 16.905 -11.695 -24.026 1.00 66.12 452 SER A C 1
ATOM 3703 O O . SER A 1 452 ? 16.298 -10.961 -24.794 1.00 66.12 452 SER A O 1
ATOM 3705 N N . LEU A 1 453 ? 18.140 -12.136 -24.282 1.00 63.66 453 LEU A N 1
ATOM 3706 C CA . LEU A 1 453 ? 18.902 -11.775 -25.491 1.00 63.66 453 LEU A CA 1
ATOM 3707 C C . LEU A 1 453 ? 18.890 -12.863 -26.570 1.00 63.66 453 LEU A C 1
ATOM 3709 O O . LEU A 1 453 ? 19.355 -12.629 -27.681 1.00 63.66 453 LEU A O 1
ATOM 3713 N N . ARG A 1 454 ? 18.454 -14.079 -26.226 1.00 75.19 454 ARG A N 1
ATOM 3714 C CA . ARG A 1 454 ? 18.492 -15.255 -27.113 1.00 75.19 454 ARG A CA 1
ATOM 3715 C C . ARG A 1 454 ? 17.240 -16.121 -26.918 1.00 75.19 454 ARG A C 1
ATOM 3717 O O . ARG A 1 454 ? 17.375 -17.314 -26.640 1.00 75.19 454 ARG A O 1
ATOM 3724 N N . PRO A 1 455 ? 16.037 -15.531 -27.015 1.00 76.81 455 PRO A N 1
ATOM 3725 C CA . PRO A 1 455 ? 14.809 -16.187 -26.578 1.00 76.81 455 PRO A CA 1
ATOM 3726 C C . PRO A 1 455 ? 14.465 -17.445 -27.390 1.00 76.81 455 PRO A C 1
ATOM 3728 O O . PRO A 1 455 ? 13.922 -18.395 -26.835 1.00 76.81 455 PRO A O 1
ATOM 3731 N N . ASP A 1 456 ? 14.869 -17.504 -28.663 1.00 83.88 456 ASP A N 1
ATOM 3732 C CA . ASP A 1 456 ? 14.625 -18.656 -29.545 1.00 83.88 456 ASP A CA 1
ATOM 3733 C C . ASP A 1 456 ? 15.541 -19.862 -29.281 1.00 83.88 456 ASP A C 1
ATOM 3735 O O . ASP A 1 456 ? 15.302 -20.946 -29.808 1.00 83.88 456 ASP A O 1
ATOM 3739 N N . LYS A 1 457 ? 16.645 -19.673 -28.546 1.00 82.44 457 LYS A N 1
ATOM 3740 C CA . LYS A 1 457 ? 17.743 -20.657 -28.474 1.00 82.44 457 LYS A CA 1
ATOM 3741 C C . LYS A 1 457 ? 18.096 -21.088 -27.063 1.00 82.44 457 LYS A C 1
ATOM 3743 O O . LYS A 1 457 ? 18.563 -22.208 -26.880 1.00 82.44 457 LYS A O 1
ATOM 3748 N N . GLU A 1 458 ? 17.937 -20.202 -26.087 1.00 85.31 458 GLU A N 1
ATOM 3749 C CA . GLU A 1 458 ? 18.427 -20.431 -24.734 1.00 85.31 458 GLU A CA 1
ATOM 3750 C C . GLU A 1 458 ? 17.318 -20.194 -23.699 1.00 85.31 458 GLU A C 1
ATOM 3752 O O . GLU A 1 458 ? 16.570 -19.212 -23.801 1.00 85.31 458 GLU A O 1
ATOM 3757 N N . PRO A 1 459 ? 17.225 -21.051 -22.668 1.00 87.56 459 PRO A N 1
ATOM 3758 C CA . PRO A 1 459 ? 16.403 -20.769 -21.507 1.00 87.56 459 PRO A CA 1
ATOM 3759 C C . PRO A 1 459 ? 17.033 -19.670 -20.644 1.00 87.56 459 PRO A C 1
ATOM 3761 O O . PRO A 1 459 ? 18.220 -19.342 -20.737 1.00 87.56 459 PRO A O 1
ATOM 3764 N N . MET A 1 460 ? 16.234 -19.116 -19.742 1.00 81.50 460 MET A N 1
ATOM 3765 C CA . MET A 1 460 ? 16.701 -18.221 -18.693 1.00 81.50 460 MET A CA 1
ATOM 3766 C C . MET A 1 460 ? 17.781 -18.895 -17.825 1.00 81.50 460 MET A C 1
ATOM 3768 O O . MET A 1 460 ? 17.786 -20.107 -17.626 1.00 81.50 460 MET A O 1
ATOM 3772 N N . SER A 1 461 ? 18.713 -18.110 -17.272 1.00 81.12 461 SER A N 1
ATOM 3773 C CA . SER A 1 461 ? 19.780 -18.653 -16.417 1.00 81.12 461 SER A CA 1
ATOM 3774 C C . SER A 1 461 ? 19.205 -19.331 -15.170 1.00 81.12 461 SER A C 1
ATOM 3776 O O . SER A 1 461 ? 18.351 -18.751 -14.495 1.00 81.12 461 SER A O 1
ATOM 3778 N N . SER A 1 462 ? 19.733 -20.501 -14.796 1.00 79.88 462 SER A N 1
ATOM 3779 C CA . SER A 1 462 ? 19.349 -21.217 -13.569 1.00 79.88 462 SER A CA 1
ATOM 3780 C C . SER A 1 462 ? 19.611 -20.420 -12.287 1.00 79.88 462 SER A C 1
ATOM 3782 O O . SER A 1 462 ? 18.950 -20.650 -11.277 1.00 79.88 462 SER A O 1
ATOM 3784 N N . GLU A 1 463 ? 20.529 -19.446 -12.322 1.00 76.88 463 GLU A N 1
ATOM 3785 C CA . GLU A 1 463 ? 20.772 -18.540 -11.193 1.00 76.88 463 GLU A CA 1
ATOM 3786 C C . GLU A 1 463 ? 19.692 -17.472 -11.035 1.00 76.88 463 GLU A C 1
ATOM 3788 O O . GLU A 1 463 ? 19.665 -16.763 -10.033 1.00 76.88 463 GLU A O 1
ATOM 3793 N N . THR A 1 464 ? 18.767 -17.345 -11.987 1.00 72.00 464 THR A N 1
ATOM 3794 C CA . THR A 1 464 ? 17.763 -16.278 -11.963 1.00 72.00 464 THR A CA 1
ATOM 3795 C C . THR A 1 464 ? 16.827 -16.400 -10.769 1.00 72.00 464 THR A C 1
ATOM 3797 O O . THR A 1 464 ? 16.505 -15.377 -10.172 1.00 72.00 464 THR A O 1
ATOM 3800 N N . VAL A 1 465 ? 16.463 -17.621 -10.358 1.00 72.69 465 VAL A N 1
ATOM 3801 C CA . VAL A 1 465 ? 15.653 -17.856 -9.151 1.00 72.69 465 VAL A CA 1
ATOM 3802 C C . VAL A 1 465 ? 16.407 -17.385 -7.903 1.00 72.69 465 VAL A C 1
ATOM 3804 O O . VAL A 1 465 ? 15.871 -16.615 -7.111 1.00 72.69 465 VAL A O 1
ATOM 3807 N N . ASN A 1 466 ? 17.677 -17.777 -7.745 1.00 71.88 466 ASN A N 1
ATOM 3808 C CA . ASN A 1 466 ? 18.505 -17.348 -6.611 1.00 71.88 466 ASN A CA 1
ATOM 3809 C C . ASN A 1 466 ? 18.741 -15.838 -6.616 1.00 71.88 466 ASN A C 1
ATOM 3811 O O . ASN A 1 466 ? 18.666 -15.197 -5.573 1.00 71.88 466 ASN A O 1
ATOM 3815 N N . ASN A 1 467 ? 19.023 -15.258 -7.779 1.00 67.12 467 ASN A N 1
ATOM 3816 C CA . ASN A 1 467 ? 19.224 -13.824 -7.921 1.00 67.12 467 ASN A CA 1
ATOM 3817 C C . ASN A 1 467 ? 17.933 -13.062 -7.618 1.00 67.12 467 ASN A C 1
ATOM 3819 O O . ASN A 1 467 ? 17.994 -12.026 -6.969 1.00 67.12 467 ASN A O 1
ATOM 3823 N N . ALA A 1 468 ? 16.772 -13.586 -8.011 1.00 64.69 468 ALA A N 1
ATOM 3824 C CA . ALA A 1 468 ? 15.480 -13.018 -7.653 1.00 64.69 468 ALA A CA 1
ATOM 3825 C C . ALA A 1 468 ? 15.227 -13.087 -6.137 1.00 64.69 468 ALA A C 1
ATOM 3827 O O . ALA A 1 468 ? 14.878 -12.072 -5.548 1.00 64.69 468 ALA A O 1
ATOM 3828 N N . LEU A 1 469 ? 15.507 -14.217 -5.477 1.00 63.00 469 LEU A N 1
ATOM 3829 C CA . LEU A 1 469 ? 15.420 -14.328 -4.013 1.00 63.00 469 LEU A CA 1
ATOM 3830 C C . LEU A 1 469 ? 16.353 -13.336 -3.302 1.00 63.00 469 LEU A C 1
ATOM 3832 O O . LEU A 1 469 ? 15.933 -12.647 -2.375 1.00 63.00 469 LEU A O 1
ATOM 3836 N N . LYS A 1 470 ? 17.602 -13.205 -3.772 1.00 62.09 470 LYS A N 1
ATOM 3837 C CA . LYS A 1 470 ? 18.564 -12.220 -3.252 1.00 62.09 470 LYS A CA 1
ATOM 3838 C C . LYS A 1 470 ? 18.051 -10.789 -3.422 1.00 62.09 470 LYS A C 1
ATOM 3840 O O . LYS A 1 470 ? 18.069 -10.036 -2.455 1.00 62.09 470 LYS A O 1
ATOM 3845 N N . ARG A 1 471 ? 17.556 -10.439 -4.618 1.00 54.22 471 ARG A N 1
ATOM 3846 C CA . ARG A 1 471 ? 16.932 -9.133 -4.903 1.00 54.22 471 ARG A CA 1
ATOM 3847 C C . ARG A 1 471 ? 15.726 -8.869 -4.005 1.00 54.22 471 ARG A C 1
ATOM 3849 O O . ARG A 1 471 ? 15.515 -7.731 -3.622 1.00 54.22 471 ARG A O 1
ATOM 3856 N N . ASN A 1 472 ? 14.975 -9.905 -3.637 1.00 51.00 472 ASN A N 1
ATOM 3857 C CA . ASN A 1 472 ? 13.801 -9.808 -2.770 1.00 51.00 472 ASN A CA 1
ATOM 3858 C C . ASN A 1 472 ? 14.129 -9.880 -1.261 1.00 51.00 472 ASN A C 1
ATOM 3860 O O . ASN A 1 472 ? 13.228 -10.055 -0.448 1.00 51.00 472 ASN A O 1
ATOM 3864 N N . GLY A 1 473 ? 15.401 -9.726 -0.866 1.00 49.38 473 GLY A N 1
ATOM 3865 C CA . GLY A 1 473 ? 15.808 -9.622 0.541 1.00 49.38 473 GLY A CA 1
ATOM 3866 C C . GLY A 1 473 ? 16.081 -10.952 1.251 1.00 49.38 473 GLY A C 1
ATOM 3867 O O . GLY A 1 473 ? 16.380 -10.947 2.439 1.00 49.38 473 GLY A O 1
ATOM 3868 N N . TYR A 1 474 ? 16.054 -12.083 0.540 1.00 54.88 474 TYR A N 1
ATOM 3869 C CA . TYR A 1 474 ? 16.302 -13.416 1.107 1.00 54.88 474 TYR A CA 1
ATOM 3870 C C . TYR A 1 474 ? 17.767 -13.865 1.013 1.00 54.88 474 TYR A C 1
ATOM 3872 O O . TYR A 1 474 ? 18.077 -15.053 1.139 1.00 54.88 474 TYR A O 1
ATOM 3880 N N . HIS A 1 475 ? 18.700 -12.940 0.779 1.00 65.19 475 HIS A N 1
ATOM 3881 C CA . HIS A 1 475 ? 20.118 -13.283 0.725 1.00 65.19 475 HIS A CA 1
ATOM 3882 C C . HIS A 1 475 ? 20.590 -13.879 2.061 1.00 65.19 475 HIS A C 1
ATOM 3884 O O . HIS A 1 475 ? 20.465 -13.249 3.103 1.00 65.19 475 HIS A O 1
ATOM 3890 N N . GLY A 1 476 ? 21.110 -15.110 2.027 1.00 65.62 476 GLY A N 1
ATOM 3891 C CA . GLY A 1 476 ? 21.527 -15.842 3.230 1.00 65.62 476 GLY A CA 1
ATOM 3892 C C . GLY A 1 476 ? 20.381 -16.445 4.055 1.00 65.62 476 GLY A C 1
ATOM 3893 O O . GLY A 1 476 ? 20.659 -17.184 4.989 1.00 65.62 476 GLY A O 1
ATOM 3894 N N . ILE A 1 477 ? 19.120 -16.181 3.689 1.00 64.75 477 ILE A N 1
ATOM 3895 C CA . ILE A 1 477 ? 17.918 -16.668 4.387 1.00 64.75 477 ILE A CA 1
ATOM 3896 C C . ILE A 1 477 ? 17.272 -17.808 3.597 1.00 64.75 477 ILE A C 1
ATOM 3898 O O . ILE A 1 477 ? 17.069 -18.897 4.124 1.00 64.75 477 ILE A O 1
ATOM 3902 N N . LEU A 1 478 ? 16.984 -17.579 2.310 1.00 65.31 478 LEU A N 1
ATOM 3903 C CA . LEU A 1 478 ? 16.348 -18.566 1.443 1.00 65.31 478 LEU A CA 1
ATOM 3904 C C . LEU A 1 478 ? 17.069 -18.658 0.102 1.00 65.31 478 LEU A C 1
ATOM 3906 O O . LEU A 1 478 ? 17.353 -17.665 -0.567 1.00 65.31 478 LEU A O 1
ATOM 3910 N N . THR A 1 479 ? 17.332 -19.891 -0.312 1.00 79.56 479 THR A N 1
ATOM 3911 C CA . THR A 1 479 ? 17.833 -20.210 -1.650 1.00 79.56 479 THR A CA 1
ATOM 3912 C C . THR A 1 479 ? 16.770 -20.973 -2.422 1.00 79.56 479 THR A C 1
ATOM 3914 O O . THR A 1 479 ? 15.840 -21.537 -1.847 1.00 79.56 479 THR A O 1
ATOM 3917 N N . SER A 1 480 ? 16.938 -21.064 -3.735 1.00 73.88 480 SER A N 1
ATOM 3918 C CA . SER A 1 480 ? 16.061 -21.882 -4.575 1.00 73.88 480 SER A CA 1
ATOM 3919 C C . SER A 1 480 ? 16.068 -23.371 -4.185 1.00 73.88 480 SER A C 1
ATOM 3921 O O . SER A 1 480 ? 15.083 -24.073 -4.389 1.00 73.88 480 SER A O 1
ATOM 3923 N N . HIS A 1 481 ? 17.138 -23.858 -3.545 1.00 78.75 481 HIS A N 1
ATOM 3924 C CA . HIS A 1 481 ? 17.148 -25.179 -2.913 1.00 78.75 481 HIS A CA 1
ATOM 3925 C C . HIS A 1 481 ? 16.344 -25.223 -1.609 1.00 78.75 481 HIS A C 1
ATOM 3927 O O . HIS A 1 481 ? 15.660 -26.215 -1.370 1.00 78.75 481 HIS A O 1
ATOM 3933 N N . GLY A 1 482 ? 16.366 -24.152 -0.813 1.00 80.00 482 GLY A N 1
ATOM 3934 C CA . GLY A 1 482 ? 15.563 -24.031 0.407 1.00 80.00 482 GLY A CA 1
ATOM 3935 C C . GLY A 1 482 ? 14.053 -24.085 0.155 1.00 80.00 482 GLY A C 1
ATOM 3936 O O . GLY A 1 482 ? 13.338 -24.665 0.964 1.00 80.00 482 GLY A O 1
ATOM 3937 N N . ILE A 1 483 ? 13.573 -23.605 -1.001 1.00 81.88 483 ILE A N 1
ATOM 3938 C CA . ILE A 1 483 ? 12.156 -23.722 -1.409 1.00 81.88 483 ILE A CA 1
ATOM 3939 C C . ILE A 1 483 ? 11.680 -25.182 -1.360 1.00 81.88 483 ILE A C 1
ATOM 3941 O O . ILE A 1 483 ? 10.606 -25.487 -0.851 1.00 81.88 483 ILE A O 1
ATOM 3945 N N . ARG A 1 484 ? 12.502 -26.112 -1.849 1.00 86.50 484 ARG A N 1
ATOM 3946 C CA . ARG A 1 484 ? 12.164 -27.541 -1.867 1.00 86.50 484 ARG A CA 1
ATOM 3947 C C . ARG A 1 484 ? 12.126 -28.147 -0.467 1.00 86.50 484 ARG A C 1
ATOM 3949 O O . ARG A 1 484 ? 11.331 -29.053 -0.229 1.00 86.50 484 ARG A O 1
ATOM 3956 N N . SER A 1 485 ? 12.958 -27.645 0.445 1.00 84.81 485 SER A N 1
ATOM 3957 C CA . SER A 1 485 ? 12.906 -28.025 1.857 1.00 84.81 485 SER A CA 1
ATOM 3958 C C . SER A 1 485 ? 11.601 -27.562 2.501 1.00 84.81 485 SER A C 1
ATOM 3960 O O . SER A 1 485 ? 10.963 -28.363 3.171 1.00 84.81 485 SER A O 1
ATOM 3962 N N . ILE A 1 486 ? 11.157 -26.329 2.226 1.00 85.06 486 ILE A N 1
ATOM 3963 C CA . ILE A 1 486 ? 9.876 -25.795 2.725 1.00 85.06 486 ILE A CA 1
ATOM 3964 C C . ILE A 1 486 ? 8.710 -26.681 2.281 1.00 85.06 486 ILE A C 1
ATOM 3966 O O . ILE A 1 486 ? 7.916 -27.120 3.109 1.00 85.06 486 ILE A O 1
ATOM 3970 N N . ILE A 1 487 ? 8.648 -27.013 0.987 1.00 88.69 487 ILE A N 1
ATOM 3971 C CA . ILE A 1 487 ? 7.603 -27.891 0.441 1.00 88.69 487 ILE A CA 1
ATOM 3972 C C . ILE A 1 487 ? 7.637 -29.248 1.147 1.00 88.69 487 ILE A C 1
ATOM 3974 O O . ILE A 1 487 ? 6.602 -29.774 1.546 1.00 88.69 487 ILE A O 1
ATOM 3978 N N . ARG A 1 488 ? 8.831 -29.819 1.350 1.00 88.94 488 ARG A N 1
ATOM 3979 C CA . ARG A 1 488 ? 8.975 -31.117 2.015 1.00 88.94 488 ARG A CA 1
ATOM 3980 C C . ARG A 1 488 ? 8.459 -31.110 3.451 1.00 88.94 488 ARG A C 1
ATOM 3982 O O . ARG A 1 488 ? 7.832 -32.095 3.852 1.00 88.94 488 ARG A O 1
ATOM 3989 N N . THR A 1 489 ? 8.769 -30.049 4.193 1.00 86.12 489 THR A N 1
ATOM 3990 C CA . THR A 1 489 ? 8.324 -29.838 5.573 1.00 86.12 489 THR A CA 1
ATOM 3991 C C . THR A 1 489 ? 6.810 -29.699 5.615 1.00 86.12 489 THR A C 1
ATOM 3993 O O . THR A 1 489 ? 6.162 -30.491 6.285 1.00 86.12 489 THR A O 1
ATOM 3996 N N . TYR A 1 490 ? 6.235 -28.823 4.787 1.00 87.75 490 TYR A N 1
ATOM 3997 C CA . TYR A 1 490 ? 4.784 -28.656 4.699 1.00 87.75 490 TYR A CA 1
ATOM 3998 C C . TYR A 1 490 ? 4.064 -29.982 4.412 1.00 87.75 490 TYR A C 1
ATOM 4000 O O . TYR A 1 490 ? 3.114 -30.338 5.103 1.00 87.75 490 TYR A O 1
ATOM 4008 N N . LEU A 1 491 ? 4.541 -30.755 3.426 1.00 90.88 491 LEU A N 1
ATOM 4009 C CA . LEU A 1 491 ? 3.951 -32.055 3.096 1.00 90.88 491 LEU A CA 1
ATOM 4010 C C . LEU A 1 491 ? 4.025 -33.047 4.267 1.00 90.88 491 LEU A C 1
ATOM 4012 O O . LEU A 1 491 ? 3.114 -33.859 4.422 1.00 90.88 491 LEU A O 1
ATOM 4016 N N . ALA A 1 492 ? 5.081 -32.989 5.084 1.00 88.75 492 ALA A N 1
ATOM 4017 C CA . ALA A 1 492 ? 5.175 -33.790 6.302 1.00 88.75 492 ALA A CA 1
ATOM 4018 C C . ALA A 1 492 ? 4.140 -33.344 7.346 1.00 88.75 492 ALA A C 1
ATOM 4020 O O . ALA A 1 492 ? 3.452 -34.192 7.911 1.00 88.75 492 ALA A O 1
ATOM 4021 N N . ASP A 1 493 ? 4.000 -32.034 7.549 1.00 87.31 493 ASP A N 1
ATOM 4022 C CA . ASP A 1 493 ? 3.118 -31.443 8.560 1.00 87.31 493 ASP A CA 1
ATOM 4023 C C . ASP A 1 493 ? 1.642 -31.754 8.295 1.00 87.31 493 ASP A C 1
ATOM 4025 O O . ASP A 1 493 ? 0.890 -32.062 9.218 1.00 87.31 493 ASP A O 1
ATOM 4029 N N . ILE A 1 494 ? 1.224 -31.757 7.025 1.00 89.12 494 ILE A N 1
ATOM 4030 C CA . ILE A 1 494 ? -0.142 -32.147 6.636 1.00 89.12 494 ILE A CA 1
ATOM 4031 C C . ILE A 1 494 ? -0.328 -33.672 6.498 1.00 89.12 494 ILE A C 1
ATOM 4033 O O . ILE A 1 494 ? -1.358 -34.130 5.997 1.00 89.12 494 ILE A O 1
ATOM 4037 N N . GLY A 1 495 ? 0.664 -34.465 6.918 1.00 90.19 495 GLY A N 1
ATOM 4038 C CA . GLY A 1 495 ? 0.583 -35.923 6.994 1.00 90.19 495 GLY A CA 1
ATOM 4039 C C . GLY A 1 495 ? 0.620 -36.649 5.647 1.00 90.19 495 GLY A C 1
ATOM 4040 O O . GLY A 1 495 ? 0.085 -37.755 5.545 1.00 90.19 495 GLY A O 1
ATOM 4041 N N . ILE A 1 496 ? 1.218 -36.065 4.599 1.00 92.50 496 ILE A N 1
ATOM 4042 C CA . ILE A 1 496 ? 1.409 -36.783 3.331 1.00 92.50 496 ILE A CA 1
ATOM 4043 C C . ILE A 1 496 ? 2.420 -37.911 3.525 1.00 92.50 496 ILE A C 1
ATOM 4045 O O . ILE A 1 496 ? 3.495 -37.737 4.099 1.00 92.50 496 ILE A O 1
ATOM 4049 N N . GLU A 1 497 ? 2.062 -39.081 3.000 1.00 91.00 497 GLU A N 1
ATOM 4050 C CA . GLU A 1 497 ? 2.891 -40.279 3.039 1.00 91.00 497 GLU A CA 1
ATOM 4051 C C . GLU A 1 497 ? 4.282 -40.006 2.431 1.00 91.00 497 GLU A C 1
ATOM 4053 O O . GLU A 1 497 ? 4.428 -39.330 1.406 1.00 91.00 497 GLU A O 1
ATOM 4058 N N . ARG A 1 498 ? 5.321 -40.517 3.103 1.00 88.25 498 ARG A N 1
ATOM 4059 C CA . ARG A 1 498 ? 6.728 -40.201 2.832 1.00 88.25 498 ARG A CA 1
ATOM 4060 C C . ARG A 1 498 ? 7.106 -40.456 1.376 1.00 88.25 498 ARG A C 1
ATOM 4062 O O . ARG A 1 498 ? 7.678 -39.570 0.749 1.00 88.25 498 ARG A O 1
ATOM 4069 N N . ASN A 1 499 ? 6.781 -41.624 0.832 1.00 87.31 499 ASN A N 1
ATOM 4070 C CA . ASN A 1 499 ? 7.134 -42.000 -0.533 1.00 87.31 499 ASN A CA 1
ATOM 4071 C C . ASN A 1 499 ? 6.456 -41.080 -1.556 1.00 87.31 499 ASN A C 1
ATOM 4073 O O . ASN A 1 499 ? 7.098 -40.648 -2.513 1.00 87.31 499 ASN A O 1
ATOM 4077 N N . THR A 1 500 ? 5.207 -40.684 -1.318 1.00 88.88 500 THR A N 1
ATOM 4078 C CA . THR A 1 500 ? 4.493 -39.693 -2.136 1.00 88.88 500 THR A CA 1
ATOM 4079 C C . THR A 1 500 ? 5.185 -38.324 -2.094 1.00 88.88 500 THR A C 1
ATOM 4081 O O . THR A 1 500 ? 5.436 -37.736 -3.150 1.00 88.88 500 THR A O 1
ATOM 4084 N N . ALA A 1 501 ? 5.565 -37.838 -0.905 1.00 89.69 501 ALA A N 1
ATOM 4085 C CA . ALA A 1 501 ? 6.258 -36.557 -0.732 1.00 89.69 501 ALA A CA 1
ATOM 4086 C C . ALA A 1 501 ? 7.670 -36.547 -1.356 1.00 89.69 501 ALA A C 1
ATOM 4088 O O . ALA A 1 501 ? 8.043 -35.593 -2.039 1.00 89.69 501 ALA A O 1
ATOM 4089 N N . GLU A 1 502 ? 8.449 -37.623 -1.204 1.00 89.94 502 GLU A N 1
ATOM 4090 C CA . GLU A 1 502 ? 9.767 -37.747 -1.847 1.00 89.94 502 GLU A CA 1
ATOM 4091 C C . GLU A 1 502 ? 9.651 -37.799 -3.380 1.00 89.94 502 GLU A C 1
ATOM 4093 O O . GLU A 1 502 ? 10.481 -37.234 -4.102 1.00 89.94 502 GLU A O 1
ATOM 4098 N N . LYS A 1 503 ? 8.592 -38.431 -3.907 1.00 89.81 503 LYS A N 1
ATOM 4099 C CA . LYS A 1 503 ? 8.326 -38.481 -5.350 1.00 89.81 503 LYS A CA 1
ATOM 4100 C C . LYS A 1 503 ? 7.896 -37.136 -5.923 1.00 89.81 503 LYS A C 1
ATOM 4102 O O . LYS A 1 503 ? 8.236 -36.885 -7.074 1.00 89.81 503 LYS A O 1
ATOM 4107 N N . VAL A 1 504 ? 7.220 -36.261 -5.168 1.00 89.62 504 VAL A N 1
ATOM 4108 C CA . VAL A 1 504 ? 6.974 -34.859 -5.582 1.00 89.62 504 VAL A CA 1
ATOM 4109 C C . VAL A 1 504 ? 8.296 -34.141 -5.867 1.00 89.62 504 VAL A C 1
ATOM 4111 O O . VAL A 1 504 ? 8.419 -33.428 -6.853 1.00 89.62 504 VAL A O 1
ATOM 4114 N N . LEU A 1 505 ? 9.325 -34.402 -5.063 1.00 88.75 505 LEU A N 1
ATOM 4115 C CA . LEU A 1 505 ? 10.638 -33.772 -5.195 1.00 88.75 505 LEU A CA 1
ATOM 4116 C C . LEU A 1 505 ? 11.576 -34.504 -6.168 1.00 88.75 505 LEU A C 1
ATOM 4118 O O . LEU A 1 505 ? 12.735 -34.106 -6.320 1.00 88.75 505 LEU A O 1
ATOM 4122 N N . ALA A 1 506 ? 11.128 -35.574 -6.827 1.00 84.94 506 ALA A N 1
ATOM 4123 C CA . ALA A 1 506 ? 11.984 -36.458 -7.620 1.00 84.94 506 ALA A CA 1
ATOM 4124 C C . ALA A 1 506 ? 13.222 -36.951 -6.835 1.00 84.94 506 ALA A C 1
ATOM 4126 O O . ALA A 1 506 ? 14.342 -36.987 -7.362 1.00 84.94 506 ALA A O 1
ATOM 4127 N N . HIS A 1 507 ? 13.046 -37.271 -5.549 1.00 85.62 507 HIS A N 1
ATOM 4128 C CA . HIS A 1 507 ? 14.070 -37.905 -4.722 1.00 85.62 507 HIS A CA 1
ATOM 4129 C C . HIS A 1 507 ? 14.066 -39.430 -4.908 1.00 85.62 507 HIS A C 1
ATOM 4131 O O . HIS A 1 507 ? 13.066 -40.037 -5.310 1.00 85.62 507 HIS A O 1
ATOM 4137 N N . LYS A 1 508 ? 15.219 -40.059 -4.650 1.00 75.94 508 LYS A N 1
ATOM 4138 C CA . LYS A 1 508 ? 15.320 -41.520 -4.557 1.00 75.94 508 LYS A CA 1
ATOM 4139 C C . LYS A 1 508 ? 14.838 -41.958 -3.172 1.00 75.94 508 LYS A C 1
ATOM 4141 O O . LYS A 1 508 ? 15.066 -41.256 -2.194 1.00 75.94 508 LYS A O 1
ATOM 4146 N N . ILE A 1 509 ? 14.163 -43.102 -3.118 1.00 72.81 509 ILE A N 1
ATOM 4147 C CA . ILE A 1 509 ? 13.750 -43.745 -1.869 1.00 72.81 509 ILE A CA 1
ATOM 4148 C C . ILE A 1 509 ? 14.803 -44.825 -1.605 1.00 72.81 509 ILE A C 1
ATOM 4150 O O . ILE A 1 509 ? 14.880 -45.783 -2.371 1.00 72.81 509 ILE A O 1
ATOM 4154 N N . ASP A 1 510 ? 15.662 -44.606 -0.607 1.00 55.72 510 ASP A N 1
ATOM 4155 C CA . ASP A 1 510 ? 16.881 -45.400 -0.364 1.00 55.72 510 ASP A CA 1
ATOM 4156 C C . ASP A 1 510 ? 16.686 -46.582 0.609 1.00 55.72 510 ASP A C 1
ATOM 4158 O O . ASP A 1 510 ? 17.658 -47.258 0.942 1.00 55.72 510 ASP A O 1
ATOM 4162 N N . ASP A 1 511 ? 15.458 -46.894 1.044 1.00 54.28 511 ASP A N 1
ATOM 4163 C CA . ASP A 1 511 ? 15.240 -48.085 1.875 1.00 54.28 511 ASP A CA 1
ATOM 4164 C C . ASP A 1 511 ? 15.403 -49.360 1.037 1.00 54.28 511 ASP A C 1
ATOM 4166 O O . ASP A 1 511 ? 14.607 -49.658 0.143 1.00 54.28 511 ASP A O 1
ATOM 4170 N N . SER A 1 512 ? 16.466 -50.119 1.323 1.00 44.72 512 SER A N 1
ATOM 4171 C CA . SER A 1 512 ? 16.938 -51.258 0.519 1.00 44.72 512 SER A CA 1
ATOM 4172 C C . SER A 1 512 ? 15.915 -52.397 0.376 1.00 44.72 512 SER A C 1
ATOM 4174 O O . SER A 1 512 ? 15.976 -53.160 -0.592 1.00 44.72 512 SER A O 1
ATOM 4176 N N . LEU A 1 513 ? 14.933 -52.479 1.282 1.00 48.91 513 LEU A N 1
ATOM 4177 C CA . LEU A 1 513 ? 13.803 -53.412 1.216 1.00 48.91 513 LEU A CA 1
ATOM 4178 C C . LEU A 1 513 ? 12.608 -52.868 0.405 1.00 48.91 513 LEU A C 1
ATOM 4180 O O . LEU A 1 513 ? 11.978 -53.642 -0.314 1.00 48.91 513 LEU A O 1
ATOM 4184 N N . GLU A 1 514 ? 12.319 -51.560 0.432 1.00 46.38 514 GLU A N 1
ATOM 4185 C CA . GLU A 1 514 ? 11.190 -50.953 -0.304 1.00 46.38 514 GLU A CA 1
ATOM 4186 C C . GLU A 1 514 ? 11.536 -50.581 -1.755 1.00 46.38 514 GLU A C 1
ATOM 4188 O O . GLU A 1 514 ? 10.701 -50.716 -2.655 1.00 46.38 514 GLU A O 1
ATOM 4193 N N . ALA A 1 515 ? 12.779 -50.166 -2.023 1.00 47.94 515 ALA A N 1
ATOM 4194 C CA . ALA A 1 515 ? 13.235 -49.726 -3.345 1.00 47.94 515 ALA A CA 1
ATOM 4195 C C . ALA A 1 515 ? 13.145 -50.827 -4.421 1.00 47.94 515 ALA A C 1
ATOM 4197 O O . ALA A 1 515 ? 12.984 -50.532 -5.609 1.00 47.94 515 ALA A O 1
ATOM 4198 N N . THR A 1 516 ? 13.211 -52.097 -4.007 1.00 39.66 516 THR A N 1
ATOM 4199 C CA . THR A 1 516 ? 13.120 -53.266 -4.897 1.00 39.66 516 THR A CA 1
ATOM 4200 C C . THR A 1 516 ? 11.679 -53.526 -5.364 1.00 39.66 516 THR A C 1
ATOM 4202 O O . THR A 1 516 ? 11.472 -53.970 -6.496 1.00 39.66 516 THR A O 1
ATOM 4205 N N . TYR A 1 517 ? 10.677 -53.185 -4.543 1.00 41.06 517 TYR A N 1
ATOM 4206 C CA . TYR A 1 517 ? 9.255 -53.434 -4.824 1.00 41.06 517 TYR A CA 1
ATOM 4207 C C . TYR A 1 517 ? 8.505 -52.198 -5.338 1.00 41.06 517 TYR A C 1
ATOM 4209 O O . TYR A 1 517 ? 7.525 -52.322 -6.075 1.00 41.06 517 TYR A O 1
ATOM 4217 N N . ASN A 1 518 ? 8.978 -50.992 -5.025 1.00 48.19 518 ASN A N 1
ATOM 4218 C CA . ASN A 1 518 ? 8.231 -49.769 -5.274 1.00 48.19 518 ASN A CA 1
ATOM 4219 C C . ASN A 1 518 ? 8.617 -49.073 -6.596 1.00 48.19 518 ASN A C 1
ATOM 4221 O O . ASN A 1 518 ? 9.298 -48.044 -6.633 1.00 48.19 518 ASN A O 1
ATOM 4225 N N . ARG A 1 519 ? 8.165 -49.645 -7.723 1.00 54.12 519 ARG A N 1
ATOM 4226 C CA . ARG A 1 519 ? 8.266 -49.022 -9.064 1.00 54.12 519 ARG A CA 1
ATOM 4227 C C . ARG A 1 519 ? 7.173 -47.981 -9.340 1.00 54.12 519 ARG A C 1
ATOM 4229 O O . ARG A 1 519 ? 7.123 -47.447 -10.446 1.00 54.12 519 ARG A O 1
ATOM 4236 N N . HIS A 1 520 ? 6.298 -47.705 -8.375 1.00 63.56 520 HIS A N 1
ATOM 4237 C CA . HIS A 1 520 ? 5.171 -46.799 -8.560 1.00 63.56 520 HIS A CA 1
ATOM 4238 C C . HIS A 1 520 ? 5.650 -45.334 -8.570 1.00 63.56 520 HIS A C 1
ATOM 4240 O O . HIS A 1 520 ? 6.505 -44.931 -7.777 1.00 63.56 520 HIS A O 1
ATOM 4246 N N . ASP A 1 521 ? 5.140 -44.524 -9.501 1.00 71.56 521 ASP A N 1
ATOM 4247 C CA . ASP A 1 521 ? 5.452 -43.089 -9.593 1.00 71.56 521 ASP A CA 1
ATOM 4248 C C . ASP A 1 521 ? 4.524 -42.223 -8.724 1.00 71.56 521 ASP A C 1
ATOM 4250 O O . ASP A 1 521 ? 4.701 -41.006 -8.643 1.00 71.56 521 ASP A O 1
ATOM 4254 N N . TYR A 1 522 ? 3.540 -42.864 -8.083 1.00 83.19 522 TYR A N 1
ATOM 4255 C CA . TYR A 1 522 ? 2.526 -42.257 -7.232 1.00 83.19 522 TYR A CA 1
ATOM 4256 C C . TYR A 1 522 ? 1.776 -41.092 -7.892 1.00 83.19 522 TYR A C 1
ATOM 4258 O O . TYR A 1 522 ? 1.312 -40.189 -7.202 1.00 83.19 522 TYR A O 1
ATOM 4266 N N . LEU A 1 523 ? 1.671 -41.047 -9.226 1.00 85.75 523 LEU A N 1
ATOM 4267 C CA . LEU A 1 523 ? 1.109 -39.885 -9.922 1.00 85.75 523 LEU A CA 1
ATOM 4268 C C . LEU A 1 523 ? -0.327 -39.584 -9.473 1.00 85.75 523 LEU A C 1
ATOM 4270 O O . LEU A 1 523 ? -0.646 -38.435 -9.174 1.00 85.75 523 LEU A O 1
ATOM 4274 N N . LYS A 1 524 ? -1.159 -40.623 -9.321 1.00 87.62 524 LYS A N 1
ATOM 4275 C CA . LYS A 1 524 ? -2.547 -40.492 -8.843 1.00 87.62 524 LYS A CA 1
ATOM 4276 C C . LYS A 1 524 ? -2.630 -39.874 -7.445 1.00 87.62 524 LYS A C 1
ATOM 4278 O O . LYS A 1 524 ? -3.562 -39.131 -7.166 1.00 87.62 524 LYS A O 1
ATOM 4283 N N . GLN A 1 525 ? -1.661 -40.166 -6.582 1.00 91.19 525 GLN A N 1
ATOM 4284 C CA . GLN A 1 525 ? -1.569 -39.628 -5.227 1.00 91.19 525 GLN A CA 1
ATOM 4285 C C . GLN A 1 525 ? -0.956 -38.221 -5.220 1.00 91.19 525 GLN A C 1
ATOM 4287 O O . GLN A 1 525 ? -1.356 -37.386 -4.416 1.00 91.19 525 GLN A O 1
ATOM 4292 N N . ARG A 1 526 ? -0.023 -37.925 -6.133 1.00 93.75 526 ARG A N 1
ATOM 4293 C CA . ARG A 1 526 ? 0.642 -36.617 -6.229 1.00 93.75 526 ARG A CA 1
ATOM 4294 C C . ARG A 1 526 ? -0.264 -35.516 -6.783 1.00 93.75 526 ARG A C 1
ATOM 4296 O O . ARG A 1 526 ? -0.114 -34.377 -6.358 1.00 93.75 526 ARG A O 1
ATOM 4303 N N . ILE A 1 527 ? -1.211 -35.829 -7.672 1.00 92.38 527 ILE A N 1
ATOM 4304 C CA . ILE A 1 527 ? -2.170 -34.847 -8.223 1.00 92.38 527 ILE A CA 1
ATOM 4305 C C . ILE A 1 527 ? -2.922 -34.077 -7.115 1.00 92.38 527 ILE A C 1
ATOM 4307 O O . ILE A 1 527 ? -2.788 -32.853 -7.056 1.00 92.38 527 ILE A O 1
ATOM 4311 N N . PRO A 1 528 ? -3.658 -34.732 -6.192 1.00 93.44 528 PRO A N 1
ATOM 4312 C CA . PRO A 1 528 ? -4.356 -34.013 -5.126 1.00 93.44 528 PRO A CA 1
ATOM 4313 C C . PRO A 1 528 ? -3.396 -33.342 -4.133 1.00 93.44 528 PRO A C 1
ATOM 4315 O O . PRO A 1 528 ? -3.753 -32.331 -3.535 1.00 93.44 528 PRO A O 1
ATOM 4318 N N . VAL A 1 529 ? -2.175 -33.863 -3.966 1.00 94.50 529 VAL A N 1
ATOM 4319 C CA . VAL A 1 529 ? -1.142 -33.255 -3.109 1.00 94.50 529 VAL A CA 1
ATOM 4320 C C . VAL A 1 529 ? -0.670 -31.915 -3.671 1.00 94.50 529 VAL A C 1
ATOM 4322 O O . VAL A 1 529 ? -0.643 -30.929 -2.940 1.00 94.50 529 VAL A O 1
ATOM 4325 N N . MET A 1 530 ? -0.347 -31.857 -4.965 1.00 94.56 530 MET A N 1
ATOM 4326 C CA . MET A 1 530 ? 0.086 -30.615 -5.609 1.00 94.56 530 MET A CA 1
ATOM 4327 C C . MET A 1 530 ? -1.035 -29.577 -5.654 1.00 94.56 530 MET A C 1
ATOM 4329 O O . MET A 1 530 ? -0.759 -28.390 -5.500 1.00 94.56 530 MET A O 1
ATOM 4333 N N . GLN A 1 531 ? -2.300 -30.000 -5.786 1.00 94.69 531 GLN A N 1
ATOM 4334 C CA . GLN A 1 531 ? -3.424 -29.069 -5.674 1.00 94.69 531 GLN A CA 1
ATOM 4335 C C . GLN A 1 531 ? -3.551 -28.490 -4.259 1.00 94.69 531 GLN A C 1
ATOM 4337 O O . GLN A 1 531 ? -3.629 -27.275 -4.129 1.00 94.69 531 GLN A O 1
ATOM 4342 N N . ARG A 1 532 ? -3.480 -29.318 -3.203 1.00 93.00 532 ARG A N 1
ATOM 4343 C CA . ARG A 1 532 ? -3.490 -28.825 -1.809 1.00 93.00 532 ARG A CA 1
ATOM 4344 C C . ARG A 1 532 ? -2.358 -27.841 -1.534 1.00 93.00 532 ARG A C 1
ATOM 4346 O O . ARG A 1 532 ? -2.558 -26.854 -0.837 1.00 93.00 532 ARG A O 1
ATOM 4353 N N . TRP A 1 533 ? -1.180 -28.109 -2.090 1.00 92.94 533 TRP A N 1
ATOM 4354 C CA . TRP A 1 533 ? -0.048 -27.196 -2.007 1.00 92.94 533 TRP A CA 1
ATOM 4355 C C . TRP A 1 533 ? -0.327 -25.858 -2.707 1.00 92.94 533 TRP A C 1
ATOM 4357 O O . TRP A 1 533 ? -0.088 -24.804 -2.123 1.00 92.94 533 TRP A O 1
ATOM 4367 N N . GLY A 1 534 ? -0.881 -25.889 -3.924 1.00 90.00 534 GLY A N 1
ATOM 4368 C CA . GLY A 1 534 ? -1.318 -24.685 -4.636 1.00 90.00 534 GLY A CA 1
ATOM 4369 C C . GLY A 1 534 ? -2.348 -23.872 -3.847 1.00 90.00 534 GLY A C 1
ATOM 4370 O O . GLY A 1 534 ? -2.186 -22.662 -3.708 1.00 90.00 534 GLY A O 1
ATOM 4371 N N . ASP A 1 535 ? -3.349 -24.540 -3.269 1.00 90.50 535 ASP A N 1
ATOM 4372 C CA . ASP A 1 535 ? -4.401 -23.904 -2.467 1.00 90.50 535 ASP A CA 1
ATOM 4373 C C . ASP A 1 535 ? -3.837 -23.262 -1.188 1.00 90.50 535 ASP A C 1
ATOM 4375 O O . ASP A 1 535 ? -4.266 -22.183 -0.783 1.00 90.50 535 ASP A O 1
ATOM 4379 N N . TYR A 1 536 ? -2.844 -23.897 -0.559 1.00 86.38 536 TYR A N 1
ATOM 4380 C CA . TYR A 1 536 ? -2.151 -23.326 0.594 1.00 86.38 536 TYR A CA 1
ATOM 4381 C C . TYR A 1 536 ? -1.347 -22.077 0.218 1.00 86.38 536 TYR A C 1
ATOM 4383 O O . TYR A 1 536 ? -1.456 -21.054 0.889 1.00 86.38 536 TYR A O 1
ATOM 4391 N N . LEU A 1 537 ? -0.594 -22.114 -0.887 1.00 82.19 537 LEU A N 1
ATOM 4392 C CA . LEU A 1 537 ? 0.119 -20.932 -1.380 1.00 82.19 537 LEU A CA 1
ATOM 4393 C C . LEU A 1 537 ? -0.838 -19.773 -1.682 1.00 82.19 537 LEU A C 1
ATOM 4395 O O . LEU A 1 537 ? -0.526 -18.622 -1.375 1.00 82.19 537 LEU A O 1
ATOM 4399 N N . GLU A 1 538 ? -2.005 -20.068 -2.252 1.00 81.88 538 GLU A N 1
ATOM 4400 C CA . GLU A 1 538 ? -3.043 -19.072 -2.514 1.00 81.88 538 GLU A CA 1
ATOM 4401 C C . GLU A 1 538 ? -3.580 -18.443 -1.222 1.00 81.88 538 GLU A C 1
ATOM 4403 O O . GLU A 1 538 ? -3.662 -17.216 -1.132 1.00 81.88 538 GLU A O 1
ATOM 4408 N N . GLN A 1 539 ? -3.836 -19.248 -0.183 1.00 77.44 539 GLN A N 1
ATOM 4409 C CA . GLN A 1 539 ? -4.201 -18.755 1.154 1.00 77.44 539 GLN A CA 1
ATOM 4410 C C . GLN A 1 539 ? -3.108 -17.877 1.774 1.00 77.44 539 GLN A C 1
ATOM 4412 O O . GLN A 1 539 ? -3.411 -16.872 2.416 1.00 77.44 539 GLN A O 1
ATOM 4417 N N . CYS A 1 540 ? -1.839 -18.218 1.547 1.00 65.69 540 CYS A N 1
ATOM 4418 C CA . CYS A 1 540 ? -0.695 -17.421 1.981 1.00 65.69 540 CYS A CA 1
ATOM 4419 C C . CYS A 1 540 ? -0.472 -16.157 1.127 1.00 65.69 540 CYS A C 1
ATOM 4421 O O . CYS A 1 540 ? 0.444 -15.384 1.408 1.00 65.69 540 CYS A O 1
ATOM 4423 N N . GLY A 1 541 ? -1.292 -15.923 0.097 1.00 63.66 541 GLY A N 1
ATOM 4424 C CA . GLY A 1 541 ? -1.323 -14.676 -0.663 1.00 63.66 541 GLY A CA 1
ATOM 4425 C C . GLY A 1 541 ? -1.018 -14.797 -2.157 1.00 63.66 541 GLY A C 1
ATOM 4426 O O . GLY A 1 541 ? -1.070 -13.766 -2.835 1.00 63.66 541 GLY A O 1
ATOM 4427 N N . LEU A 1 542 ? -0.742 -15.995 -2.690 1.00 65.38 542 LEU A N 1
ATOM 4428 C CA . LEU A 1 542 ? -0.499 -16.244 -4.118 1.00 65.38 542 LEU A CA 1
ATOM 4429 C C . LEU A 1 542 ? -1.813 -16.288 -4.921 1.00 65.38 542 LEU A C 1
ATOM 4431 O O . LEU A 1 542 ? -2.310 -17.352 -5.276 1.00 65.38 542 LEU A O 1
ATOM 4435 N N . THR A 1 543 ? -2.387 -15.122 -5.202 1.00 62.69 543 THR A N 1
ATOM 4436 C CA . THR A 1 543 ? -3.672 -14.981 -5.920 1.00 62.69 543 THR A CA 1
ATOM 4437 C C . THR A 1 543 ? -3.476 -14.690 -7.410 1.00 62.69 543 THR A C 1
ATOM 4439 O O . THR A 1 543 ? -2.452 -14.130 -7.806 1.00 62.69 543 THR A O 1
ATOM 4442 N N . HIS A 1 544 ? -4.473 -15.031 -8.236 1.00 55.78 544 HIS A N 1
ATOM 4443 C CA . HIS A 1 544 ? -4.450 -14.839 -9.695 1.00 55.78 544 HIS A CA 1
ATOM 4444 C C . HIS A 1 544 ? -4.103 -13.392 -10.110 1.00 55.78 544 HIS A C 1
ATOM 4446 O O . HIS A 1 544 ? -3.174 -13.181 -10.888 1.00 55.78 544 HIS A O 1
ATOM 4452 N N . ASP A 1 545 ? -4.739 -12.389 -9.493 1.00 51.28 545 ASP A N 1
ATOM 4453 C CA . ASP A 1 545 ? -4.496 -10.959 -9.768 1.00 51.28 545 ASP A CA 1
ATOM 4454 C C . ASP A 1 545 ? -3.070 -10.495 -9.415 1.00 51.28 545 ASP A C 1
ATOM 4456 O O . ASP A 1 545 ? -2.553 -9.514 -9.952 1.00 51.28 545 ASP A O 1
ATOM 4460 N N . LYS A 1 546 ? -2.400 -11.201 -8.497 1.00 51.16 546 LYS A N 1
ATOM 4461 C CA . LYS A 1 546 ? -1.017 -10.903 -8.104 1.00 51.16 546 LYS A CA 1
ATOM 4462 C C . LYS A 1 546 ? 0.014 -11.615 -8.979 1.00 51.16 546 LYS A C 1
ATOM 4464 O O . LYS A 1 546 ? 1.168 -11.185 -8.990 1.00 51.16 546 LYS A O 1
ATOM 4469 N N . ILE A 1 547 ? -0.381 -12.664 -9.705 1.00 47.91 547 ILE A N 1
ATOM 4470 C CA . ILE A 1 547 ? 0.433 -13.338 -10.731 1.00 47.91 547 ILE A CA 1
ATOM 4471 C C . ILE A 1 547 ? 0.469 -12.484 -12.008 1.00 47.91 547 ILE A C 1
ATOM 4473 O O . ILE A 1 547 ? 1.518 -12.371 -12.630 1.00 47.91 547 ILE A O 1
ATOM 4477 N N . THR A 1 548 ? -0.632 -11.814 -12.355 1.00 39.62 548 THR A N 1
ATOM 4478 C CA . THR A 1 548 ? -0.738 -10.915 -13.521 1.00 39.62 548 THR A CA 1
ATOM 4479 C C . THR A 1 548 ? -0.089 -9.539 -13.296 1.00 39.62 548 THR A C 1
ATOM 4481 O O . THR A 1 548 ? 0.401 -8.926 -14.245 1.00 39.62 548 THR A O 1
ATOM 4484 N N . HIS A 1 549 ? -0.030 -9.063 -12.044 1.00 38.25 549 HIS A N 1
ATOM 4485 C CA . HIS A 1 549 ? 0.500 -7.743 -11.667 1.00 38.25 549 HIS A CA 1
ATOM 4486 C C . HIS A 1 549 ? 1.426 -7.795 -10.434 1.00 38.25 549 HIS A C 1
ATOM 4488 O O . HIS A 1 549 ? 1.190 -7.156 -9.408 1.00 38.25 549 HIS A O 1
ATOM 4494 N N . THR A 1 550 ? 2.503 -8.573 -10.471 1.00 36.44 550 THR A N 1
ATOM 4495 C CA . THR A 1 550 ? 3.436 -8.676 -9.334 1.00 36.44 550 THR A CA 1
ATOM 4496 C C . THR A 1 550 ? 4.326 -7.438 -9.076 1.00 36.44 550 THR A C 1
ATOM 4498 O O . THR A 1 550 ? 5.268 -7.123 -9.800 1.00 36.44 550 THR A O 1
ATOM 4501 N N . LYS A 1 551 ? 4.115 -6.796 -7.919 1.00 35.88 551 LYS A N 1
ATOM 4502 C CA . LYS A 1 551 ? 5.172 -6.117 -7.144 1.00 35.88 551 LYS A CA 1
ATOM 4503 C C . LYS A 1 551 ? 5.827 -7.139 -6.203 1.00 35.88 551 LYS A C 1
ATOM 4505 O O . LYS A 1 551 ? 5.109 -7.920 -5.581 1.00 35.88 551 LYS A O 1
ATOM 4510 N N . ALA A 1 552 ? 7.145 -7.044 -6.005 1.00 34.75 552 ALA A N 1
ATOM 4511 C CA . ALA A 1 552 ? 7.998 -7.904 -5.161 1.00 34.75 552 ALA A CA 1
ATOM 4512 C C . ALA A 1 552 ? 7.459 -8.292 -3.756 1.00 34.75 552 ALA A C 1
ATOM 4514 O O . ALA A 1 552 ? 7.921 -9.270 -3.174 1.00 34.75 552 ALA A O 1
ATOM 4515 N N . HIS A 1 553 ? 6.485 -7.560 -3.200 1.00 35.59 553 HIS A N 1
ATOM 4516 C CA . HIS A 1 553 ? 5.915 -7.809 -1.870 1.00 35.59 553 HIS A CA 1
ATOM 4517 C C . HIS A 1 553 ? 5.149 -9.144 -1.725 1.00 35.59 553 HIS A C 1
ATOM 4519 O O . HIS A 1 553 ? 5.094 -9.684 -0.629 1.00 35.59 553 HIS A O 1
ATOM 4525 N N . THR A 1 554 ? 4.605 -9.724 -2.803 1.00 42.44 554 THR A N 1
ATOM 4526 C CA . THR A 1 554 ? 3.722 -10.908 -2.710 1.00 42.44 554 THR A CA 1
ATOM 4527 C C . THR A 1 554 ? 4.481 -12.173 -2.304 1.00 42.44 554 THR A C 1
ATOM 4529 O O . THR A 1 554 ? 3.955 -13.024 -1.594 1.00 42.44 554 THR A O 1
ATOM 4532 N N . ILE A 1 555 ? 5.744 -12.281 -2.725 1.00 45.47 555 ILE A N 1
ATOM 4533 C CA . ILE A 1 555 ? 6.633 -13.381 -2.334 1.00 45.47 555 ILE A CA 1
ATOM 4534 C C . ILE A 1 555 ? 6.907 -13.342 -0.824 1.00 45.47 555 ILE A C 1
ATOM 4536 O O . ILE A 1 555 ? 7.035 -14.398 -0.207 1.00 45.47 555 ILE A O 1
ATOM 4540 N N . LEU A 1 556 ? 6.976 -12.143 -0.231 1.00 45.56 556 LEU A N 1
ATOM 4541 C CA . LEU A 1 556 ? 7.286 -11.961 1.187 1.00 45.56 556 LEU A CA 1
ATOM 4542 C C . LEU A 1 556 ? 6.169 -12.492 2.089 1.00 45.56 556 LEU A C 1
ATOM 4544 O O . LEU A 1 556 ? 6.471 -13.184 3.053 1.00 45.56 556 LEU A O 1
ATOM 4548 N N . ASP A 1 557 ? 4.901 -12.238 1.763 1.00 44.69 557 ASP A N 1
ATOM 4549 C CA . ASP A 1 557 ? 3.770 -12.717 2.572 1.00 44.69 557 ASP A CA 1
ATOM 4550 C C . ASP A 1 557 ? 3.669 -14.247 2.558 1.00 44.69 557 ASP A C 1
ATOM 4552 O O . ASP A 1 557 ? 3.508 -14.867 3.608 1.00 44.69 557 ASP A O 1
ATOM 4556 N N . CYS A 1 558 ? 3.862 -14.869 1.387 1.00 48.38 558 CYS A N 1
ATOM 4557 C CA . CYS A 1 558 ? 3.862 -16.324 1.283 1.00 48.38 558 CYS A CA 1
ATOM 4558 C C . CYS A 1 558 ? 5.041 -16.945 2.030 1.00 48.38 558 CYS A C 1
ATOM 4560 O O . CYS A 1 558 ? 4.853 -17.891 2.784 1.00 48.38 558 CYS A O 1
ATOM 4562 N N . LEU A 1 559 ? 6.253 -16.411 1.844 1.00 50.00 559 LEU A N 1
ATOM 4563 C CA . LEU A 1 559 ? 7.456 -16.963 2.464 1.00 50.00 559 LEU A CA 1
ATOM 4564 C C . LEU A 1 559 ? 7.526 -16.730 3.983 1.00 50.00 559 LEU A C 1
ATOM 4566 O O . LEU A 1 559 ? 8.122 -17.544 4.680 1.00 50.00 559 LEU A O 1
ATOM 4570 N N . ASN A 1 560 ? 6.917 -15.658 4.497 1.00 47.47 560 ASN A N 1
ATOM 4571 C CA . ASN A 1 560 ? 6.846 -15.372 5.935 1.00 47.47 560 ASN A CA 1
ATOM 4572 C C . ASN A 1 560 ? 5.704 -16.118 6.648 1.00 47.47 560 ASN A C 1
ATOM 4574 O O . ASN A 1 560 ? 5.672 -16.135 7.875 1.00 47.47 560 ASN A O 1
ATOM 4578 N N . ALA A 1 561 ? 4.759 -16.706 5.904 1.00 49.03 561 ALA A N 1
ATOM 4579 C CA . ALA A 1 561 ? 3.694 -17.544 6.457 1.00 49.03 561 ALA A CA 1
ATOM 4580 C C . ALA A 1 561 ? 4.162 -18.974 6.784 1.00 49.03 561 ALA A C 1
ATOM 4582 O O . ALA A 1 561 ? 3.435 -19.716 7.448 1.00 49.03 561 ALA A O 1
ATOM 4583 N N . PHE A 1 562 ? 5.359 -19.361 6.328 1.00 49.34 562 PHE A N 1
ATOM 4584 C CA . PHE A 1 562 ? 5.977 -20.622 6.720 1.00 49.34 562 PHE A CA 1
ATOM 4585 C C . PHE A 1 562 ? 6.655 -20.474 8.092 1.00 49.34 562 PHE A C 1
ATOM 4587 O O . PHE A 1 562 ? 7.333 -19.468 8.313 1.00 49.34 562 PHE A O 1
ATOM 4594 N N . PRO A 1 563 ? 6.468 -21.444 9.003 1.00 36.31 563 PRO A N 1
ATOM 4595 C CA . PRO A 1 563 ? 7.111 -21.448 10.314 1.00 36.31 563 PRO A CA 1
ATOM 4596 C C . PRO A 1 563 ? 8.637 -21.602 10.257 1.00 36.31 563 PRO A C 1
ATOM 4598 O O . PRO A 1 563 ? 9.153 -22.241 9.306 1.00 36.31 563 PRO A O 1
#